Protein AF-A0A6A3X6Y0-F1 (afdb_monomer_lite)

InterPro domains:
  IPR029526 PiggyBac transposable element-derived protein [PF13843] (21-233)

Secondary structure (DSSP, 8-state):
----S--EE-HHHHTTTT-HHHHHHHHS-HHHHHHHHHHHHHHHHHHHHHHHHHHHHHHHTT-TT--HHHHHHHHHHH-PPPPHHHHHHHHHHHHHHHHS--SS-GGGGG-SS-BTTBPPP-GGGT--HHHHHHHHHT---S-TTSTHHHH-TTHHHHHHHHHHHHHHHHTEEPPS-EEEEEEEEE---TT-TTEEE-TTSSS-EEEEEEEEEETTT--EEEEEE---SGGGTTT--------SSHHHHHHHHTHHHHHHHHHHHTT--HHHHS--SSHHHHHHHHHHHHHHHHHHHHHHHHHHHTTPPPPPHHHHHHHHHHHHTT--TTTTS--------------------EEE--PPEEEETTEEE---EE-HHHHHH-SSTT---EESEEESTT--TTB-EE--S-B-GGGSTT---BHHHIIIIITGGGTTPPPPSSSSPPP--B------------------------SSSTTTHHHHHHHHHHHHHHHHHHHHHHHHHHHHHHHHHHHHHHHHHHHHHHHHHHHHHHTTSSSS--

Sequence (542 aa):
MLYSGDYGPTDEVLDKAESSLELFFFFMPRRLWLKIACESNRYYDQHLNERVDRMYEKKVAQDADVTRDSVLLAEMKQHKNIKAKDVLHCIGLLIARMLCPHKHCFADHWAKEGVGAVPKGTFGRYMSKARFGRIMQNLHFTDNTDAKAETDRAWKVRSVVDALQETFARGYNVLPVLAFDEAMIPSRSRNNVTRQFMKDNPHKWGTKVFMTCCADTAYCLRLEMYCGTEQHADELGGASPTEFSAIRDYHGWMGGVDIHDQLRLQRYSLQQSVRCRKFYKTVFLGLVDMAMVNAFIVYREYKKQQGEPAPDHAEFLQELQAQLLQVTSADLIDESPQPAPSNPSGQGPSRHKLVEFPEWVQIREGVRKRPQHQCKVCSIRKKKVGERRATRFYCETCSEGNRRVYLCDRIRPEHYPDNRLKCHQIWHDMWKNGEERPPPRVGRDIQMRALGKKRRGSRVQDAGSGEAPEHEDEAKQAEQEDEEAEQEEEAEQEDEKEDEDAEQQQEESEHKEEDEEEEVDDTAELEEGVAAAGALTEETEE

Structure (mmCIF, N/CA/C/O backbone):
data_AF-A0A6A3X6Y0-F1
#
_entry.id   AF-A0A6A3X6Y0-F1
#
loop_
_atom_site.group_PDB
_atom_site.id
_atom_site.type_symbol
_atom_site.label_atom_id
_atom_site.label_alt_id
_atom_site.label_comp_id
_atom_site.label_asym_id
_atom_site.label_entity_id
_atom_site.label_seq_id
_atom_site.pdbx_PDB_ins_code
_atom_site.Cartn_x
_atom_site.Cartn_y
_atom_site.Cartn_z
_atom_site.occupancy
_atom_site.B_iso_or_equiv
_atom_site.auth_seq_id
_atom_site.auth_comp_id
_atom_site.auth_asym_id
_atom_site.auth_atom_id
_atom_site.pdbx_PDB_model_num
ATOM 1 N N . MET A 1 1 ? -30.491 -2.433 26.226 1.00 50.25 1 MET A N 1
ATOM 2 C CA . MET A 1 1 ? -29.362 -3.001 25.461 1.00 50.25 1 MET A CA 1
ATOM 3 C C . MET A 1 1 ? -29.640 -4.480 25.264 1.00 50.25 1 MET A C 1
ATOM 5 O O . MET A 1 1 ? -29.879 -5.154 26.255 1.00 50.25 1 MET A O 1
ATOM 9 N N . LEU A 1 2 ? -29.711 -4.947 24.013 1.00 54.91 2 LEU A N 1
ATOM 10 C CA . LEU A 1 2 ? -29.992 -6.351 23.660 1.00 54.91 2 LEU A CA 1
ATOM 11 C C . LEU A 1 2 ? -28.737 -7.247 23.701 1.00 54.91 2 LEU A C 1
ATOM 13 O O . LEU A 1 2 ? -28.856 -8.464 23.653 1.00 54.91 2 LEU A O 1
ATOM 17 N N . TYR A 1 3 ? -27.552 -6.650 23.843 1.00 56.62 3 TYR A N 1
ATOM 18 C CA . TYR A 1 3 ? -26.268 -7.328 23.999 1.00 56.62 3 TYR A CA 1
ATOM 19 C C . TYR A 1 3 ? -25.518 -6.702 25.177 1.00 56.62 3 TYR A C 1
ATOM 21 O O . TYR A 1 3 ? -25.523 -5.479 25.331 1.00 56.62 3 TYR A O 1
ATOM 29 N N . SER A 1 4 ? -24.919 -7.545 26.016 1.00 59.62 4 SER A N 1
ATOM 30 C CA . SER A 1 4 ? -24.169 -7.165 27.221 1.00 59.62 4 SER A CA 1
ATOM 31 C C . SER A 1 4 ? -22.773 -7.794 27.257 1.00 59.62 4 SER A C 1
ATOM 33 O O . SER A 1 4 ? -22.196 -7.918 28.334 1.00 59.62 4 SER A O 1
ATOM 35 N N . GLY A 1 5 ? -22.284 -8.284 26.114 1.00 68.38 5 GLY A N 1
ATOM 36 C CA . GLY A 1 5 ? -20.934 -8.826 25.998 1.00 68.38 5 GLY A CA 1
ATOM 37 C C . GLY A 1 5 ? -19.899 -7.714 25.857 1.00 68.38 5 GLY A C 1
ATOM 38 O O . GLY A 1 5 ? -20.211 -6.627 25.365 1.00 68.38 5 GLY A O 1
ATOM 39 N N . ASP A 1 6 ? -18.672 -8.012 26.275 1.00 73.38 6 ASP A N 1
ATOM 40 C CA . ASP A 1 6 ? -17.526 -7.139 26.046 1.00 73.38 6 ASP A CA 1
ATOM 41 C C . ASP A 1 6 ? -17.244 -7.023 24.540 1.00 73.38 6 ASP A C 1
ATOM 43 O O . ASP A 1 6 ? -17.429 -7.972 23.772 1.00 73.38 6 ASP A O 1
ATOM 47 N N . TYR A 1 7 ? -16.821 -5.836 24.114 1.00 85.94 7 TYR A N 1
ATOM 48 C CA . TYR A 1 7 ? -16.510 -5.511 22.728 1.00 85.94 7 TYR A CA 1
ATOM 49 C C . TYR A 1 7 ? -15.243 -4.664 22.652 1.00 85.94 7 TYR A C 1
ATOM 51 O O . TYR A 1 7 ? -14.866 -4.010 23.625 1.00 85.94 7 TYR A O 1
ATOM 59 N N . GLY A 1 8 ? -14.595 -4.645 21.489 1.00 90.19 8 GLY A N 1
ATOM 60 C CA . GLY A 1 8 ? -13.338 -3.923 21.312 1.00 90.19 8 GLY A CA 1
ATOM 61 C C . GLY A 1 8 ? -12.307 -4.722 20.524 1.00 90.19 8 GLY A C 1
ATOM 62 O O . GLY A 1 8 ? -12.624 -5.795 20.008 1.00 90.19 8 GLY A O 1
ATOM 63 N N . PRO A 1 9 ? -11.062 -4.225 20.435 1.00 93.81 9 PRO A N 1
ATOM 64 C CA . PRO A 1 9 ? -9.971 -4.982 19.838 1.00 93.81 9 PRO A CA 1
ATOM 65 C C . PRO A 1 9 ? -9.806 -6.346 20.520 1.00 93.81 9 PRO A C 1
ATOM 67 O O . PRO A 1 9 ? -9.933 -6.454 21.739 1.00 93.81 9 PRO A O 1
ATOM 70 N N . THR A 1 10 ? -9.533 -7.388 19.741 1.00 94.25 10 THR A N 1
ATOM 71 C CA . THR A 1 10 ? -9.246 -8.729 20.281 1.00 94.25 10 THR A CA 1
ATOM 72 C C . THR A 1 10 ? -7.917 -8.765 21.034 1.00 94.25 10 THR A C 1
ATOM 74 O O . THR A 1 10 ? -6.993 -8.042 20.659 1.00 94.25 10 THR A O 1
ATOM 77 N N . ASP A 1 11 ? -7.762 -9.690 21.981 1.00 93.56 11 ASP A N 1
ATOM 78 C CA . ASP A 1 11 ? -6.484 -9.916 22.676 1.00 93.56 11 ASP A CA 1
ATOM 79 C C . ASP A 1 11 ? -5.319 -10.145 21.691 1.00 93.56 11 ASP A C 1
ATOM 81 O O . ASP A 1 11 ? -4.247 -9.574 21.861 1.00 93.56 11 ASP A O 1
ATOM 85 N N . GLU A 1 12 ? -5.554 -10.874 20.587 1.00 94.19 12 GLU A N 1
ATOM 86 C CA . GLU A 1 12 ? -4.531 -11.150 19.562 1.00 94.19 12 GLU A CA 1
ATOM 87 C C . GLU A 1 12 ? -3.927 -9.870 18.955 1.00 94.19 12 GLU A C 1
ATOM 89 O O . GLU A 1 12 ? -2.720 -9.802 18.717 1.00 94.19 12 GLU A O 1
ATOM 94 N N . VAL A 1 13 ? -4.754 -8.852 18.691 1.00 95.81 13 VAL A N 1
ATOM 95 C CA . VAL A 1 13 ? -4.271 -7.578 18.136 1.00 95.81 13 VAL A CA 1
ATOM 96 C C . VAL A 1 13 ? -3.728 -6.655 19.228 1.00 95.81 13 VAL A C 1
ATOM 98 O O . VAL A 1 13 ? -2.779 -5.911 18.980 1.00 95.81 13 VAL A O 1
ATOM 101 N N . LEU A 1 14 ? -4.273 -6.721 20.448 1.00 94.69 14 LEU A N 1
ATOM 102 C CA . LEU A 1 14 ? -3.772 -5.952 21.591 1.00 94.69 14 LEU A CA 1
ATOM 103 C C . LEU A 1 14 ? -2.360 -6.389 21.994 1.00 94.69 14 LEU A C 1
ATOM 105 O O . LEU A 1 14 ? -1.532 -5.530 22.287 1.00 94.69 14 LEU A O 1
ATOM 109 N N . ASP A 1 15 ? -2.035 -7.678 21.873 1.00 94.38 15 ASP A N 1
ATOM 110 C CA . ASP A 1 15 ? -0.675 -8.211 22.059 1.00 94.38 15 ASP A CA 1
ATOM 111 C C . ASP A 1 15 ? 0.354 -7.592 21.092 1.00 94.38 15 ASP A C 1
ATOM 113 O O . ASP A 1 15 ? 1.566 -7.682 21.305 1.00 94.38 15 ASP A O 1
ATOM 117 N N . LYS A 1 16 ? -0.108 -6.967 20.002 1.00 94.44 16 LYS A N 1
ATOM 118 C CA . LYS A 1 16 ? 0.723 -6.267 19.011 1.00 94.44 16 LYS A CA 1
ATOM 119 C C . LYS A 1 16 ? 0.728 -4.752 19.190 1.00 94.44 16 LYS A C 1
ATOM 121 O O . LYS A 1 16 ? 1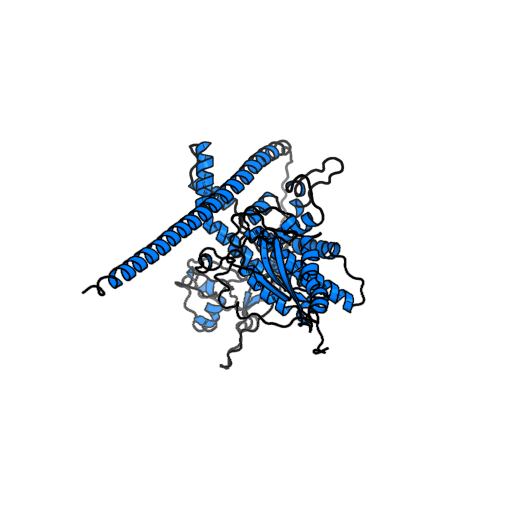.529 -4.079 18.544 1.00 94.44 16 LYS A O 1
ATOM 126 N N . ALA A 1 17 ? -0.121 -4.213 20.064 1.00 92.62 17 ALA A N 1
ATOM 127 C CA . ALA A 1 17 ? -0.413 -2.786 20.138 1.00 92.62 17 ALA A CA 1
ATOM 128 C C . ALA A 1 17 ? 0.717 -1.915 20.707 1.00 92.62 17 ALA A C 1
ATOM 130 O O . ALA A 1 17 ? 0.666 -0.693 20.582 1.00 92.62 17 ALA A O 1
ATOM 131 N N . GLU A 1 18 ? 1.768 -2.515 21.269 1.00 90.56 18 GLU A N 1
ATOM 132 C CA . GLU A 1 18 ? 2.972 -1.785 21.683 1.00 90.56 18 GLU A CA 1
ATOM 133 C C . GLU A 1 18 ? 3.827 -1.293 20.506 1.00 90.56 18 GLU A C 1
ATOM 135 O O . GLU A 1 18 ? 4.607 -0.359 20.680 1.00 90.56 18 GLU A O 1
ATOM 140 N N . SER A 1 19 ? 3.700 -1.897 19.318 1.00 93.75 19 SER A N 1
ATOM 141 C CA . SER A 1 19 ? 4.470 -1.515 18.132 1.00 93.75 19 SER A CA 1
ATOM 142 C C . SER A 1 19 ? 3.553 -1.158 16.970 1.00 93.75 19 SER A C 1
ATOM 144 O O . SER A 1 19 ? 2.809 -1.995 16.456 1.00 93.75 19 SER A O 1
ATOM 146 N N . SER A 1 20 ? 3.688 0.079 16.488 1.00 96.12 20 SER A N 1
ATOM 147 C CA . SER A 1 20 ? 2.986 0.577 15.302 1.00 96.12 20 SER A CA 1
ATOM 148 C C . SER A 1 20 ? 3.211 -0.321 14.074 1.00 96.12 20 SER A C 1
ATOM 150 O O . SER A 1 20 ? 2.273 -0.615 13.331 1.00 96.12 20 SER A O 1
ATOM 152 N N . LEU A 1 21 ? 4.431 -0.838 13.890 1.00 97.31 21 LEU A N 1
ATOM 153 C CA . LEU A 1 21 ? 4.776 -1.778 12.823 1.00 97.31 21 LEU A CA 1
ATOM 154 C C . LEU A 1 21 ? 4.144 -3.165 13.001 1.00 97.31 21 LEU A C 1
ATOM 156 O O . LEU A 1 21 ? 3.695 -3.749 12.016 1.00 97.31 21 LEU A O 1
ATOM 160 N N . GLU A 1 22 ? 4.103 -3.715 14.216 1.00 96.81 22 GLU A N 1
ATOM 161 C CA . GLU A 1 22 ? 3.458 -5.015 14.451 1.00 96.81 22 GLU A CA 1
ATOM 162 C C . GLU A 1 22 ? 1.935 -4.932 14.284 1.00 96.81 22 GLU A C 1
ATOM 164 O O . GLU A 1 22 ? 1.353 -5.843 13.698 1.00 96.81 22 GLU A O 1
ATOM 169 N N . LEU A 1 23 ? 1.297 -3.827 14.693 1.00 97.19 23 LEU A N 1
ATOM 170 C CA . LEU A 1 23 ? -0.111 -3.556 14.373 1.00 97.19 23 LEU A CA 1
ATOM 171 C C . LEU A 1 23 ? -0.339 -3.462 12.864 1.00 97.19 23 LEU A C 1
ATOM 173 O O . LEU A 1 23 ? -1.272 -4.064 12.335 1.00 97.19 23 LEU A O 1
ATOM 177 N N . PHE A 1 24 ? 0.530 -2.748 12.148 1.00 98.25 24 PHE A N 1
ATOM 178 C CA . PHE A 1 24 ? 0.451 -2.683 10.692 1.00 98.25 24 PHE A CA 1
ATOM 179 C C . PHE A 1 24 ? 0.583 -4.072 10.055 1.00 98.25 24 PHE A C 1
ATOM 181 O O . PHE A 1 24 ? -0.194 -4.415 9.166 1.00 98.25 24 PHE A O 1
ATOM 188 N N . PHE A 1 25 ? 1.505 -4.911 10.537 1.00 97.75 25 PHE A N 1
ATOM 189 C CA . PHE A 1 25 ? 1.646 -6.288 10.060 1.00 97.75 25 PHE A CA 1
ATOM 190 C C . PHE A 1 25 ? 0.538 -7.232 10.526 1.00 97.75 25 PHE A C 1
ATOM 192 O O . PHE A 1 25 ? 0.354 -8.271 9.897 1.00 97.75 25 PHE A O 1
ATOM 199 N N . PHE A 1 26 ? -0.220 -6.905 11.571 1.00 97.69 26 PHE A N 1
ATOM 200 C CA . PHE A 1 26 ? -1.440 -7.641 11.888 1.00 97.69 26 PHE A CA 1
ATOM 201 C C . PHE A 1 26 ? -2.475 -7.462 10.770 1.00 97.69 26 PHE A C 1
ATOM 203 O O . PHE A 1 26 ? -3.036 -8.449 10.294 1.00 97.69 26 PHE A O 1
ATOM 210 N N . PHE A 1 27 ? -2.681 -6.221 10.316 1.00 98.19 27 PHE A N 1
ATOM 211 C CA . PHE A 1 27 ? -3.660 -5.894 9.276 1.00 98.19 27 PHE A CA 1
ATOM 212 C C . PHE A 1 27 ? -3.179 -6.195 7.859 1.00 98.19 27 PHE A C 1
ATOM 214 O O . PHE A 1 27 ? -3.958 -6.650 7.026 1.00 98.19 27 PHE A O 1
ATOM 221 N N . MET A 1 28 ? -1.891 -6.000 7.585 1.00 97.94 28 MET A N 1
ATOM 222 C CA . MET A 1 28 ? -1.251 -6.330 6.312 1.00 97.94 28 MET A CA 1
ATOM 223 C C . MET A 1 28 ? -0.116 -7.334 6.548 1.00 97.94 28 MET A C 1
ATOM 225 O O . MET A 1 28 ? 1.047 -6.932 6.660 1.00 97.94 28 MET A O 1
ATOM 229 N N . PRO A 1 29 ? -0.424 -8.644 6.621 1.00 97.25 29 PRO A N 1
ATOM 230 C CA . PRO A 1 29 ? 0.519 -9.680 7.032 1.00 97.25 29 PRO A CA 1
ATOM 231 C C . PRO A 1 29 ? 1.809 -9.709 6.221 1.00 97.25 29 PRO A C 1
ATOM 233 O O . PRO A 1 29 ? 1.825 -9.475 5.016 1.00 97.25 29 PRO A O 1
ATOM 236 N N . ARG A 1 30 ? 2.912 -10.124 6.853 1.00 96.75 30 ARG A N 1
ATOM 237 C CA . ARG A 1 30 ? 4.227 -10.292 6.195 1.00 96.75 30 ARG A CA 1
ATOM 238 C C . ARG A 1 30 ? 4.135 -11.129 4.912 1.00 96.75 30 ARG A C 1
ATOM 240 O O . ARG A 1 30 ? 4.779 -10.819 3.912 1.00 96.75 30 ARG A O 1
ATOM 247 N N . ARG A 1 31 ? 3.280 -12.159 4.925 1.00 95.94 31 ARG A N 1
ATOM 248 C CA . ARG A 1 31 ? 2.997 -13.031 3.773 1.00 95.94 31 ARG A CA 1
ATOM 249 C C . ARG A 1 31 ? 2.366 -12.285 2.598 1.00 95.94 31 ARG A C 1
ATOM 251 O O . ARG A 1 31 ? 2.709 -12.600 1.461 1.00 95.94 31 ARG A O 1
ATOM 258 N N . LEU A 1 32 ? 1.512 -11.293 2.858 1.00 97.38 32 LEU A N 1
ATOM 259 C CA . LEU A 1 32 ? 0.949 -10.431 1.819 1.00 97.38 32 LEU A CA 1
ATOM 260 C C . LEU A 1 32 ? 2.070 -9.664 1.114 1.00 97.38 32 LEU A C 1
ATOM 262 O O . LEU A 1 32 ? 2.185 -9.743 -0.101 1.00 97.38 32 LEU A O 1
ATOM 266 N N . TRP A 1 33 ? 2.973 -9.020 1.856 1.00 98.06 33 TRP A N 1
ATOM 267 C CA . TRP A 1 33 ? 4.096 -8.277 1.265 1.00 98.06 33 TRP A CA 1
ATOM 268 C C . TRP A 1 33 ? 5.069 -9.162 0.481 1.00 98.06 33 TRP A C 1
ATOM 270 O O . TRP A 1 33 ? 5.594 -8.745 -0.552 1.00 98.06 33 TRP A O 1
ATOM 280 N N . LEU A 1 34 ? 5.300 -10.396 0.943 1.00 97.25 34 LEU A N 1
ATOM 281 C CA . LEU A 1 34 ? 6.056 -11.399 0.186 1.00 97.25 34 LEU A CA 1
ATOM 282 C C . LEU A 1 34 ? 5.362 -11.750 -1.133 1.00 97.25 34 LEU A C 1
ATOM 284 O O . LEU A 1 34 ? 6.034 -11.798 -2.162 1.00 97.25 34 LEU A O 1
ATOM 288 N N . LYS A 1 35 ? 4.038 -11.941 -1.117 1.00 96.75 35 LYS A N 1
ATOM 289 C CA . LYS A 1 35 ? 3.241 -12.180 -2.327 1.00 96.75 35 LYS A CA 1
ATOM 290 C C . LYS A 1 35 ? 3.305 -10.986 -3.279 1.00 96.75 35 LYS A C 1
ATOM 292 O O . LYS A 1 35 ? 3.638 -11.186 -4.436 1.00 96.75 35 LYS A O 1
ATOM 297 N N . ILE A 1 36 ? 3.095 -9.762 -2.790 1.00 98.25 36 ILE A N 1
ATOM 298 C CA . ILE A 1 36 ? 3.181 -8.531 -3.596 1.00 98.25 36 ILE A CA 1
ATOM 299 C C . ILE A 1 36 ? 4.541 -8.434 -4.292 1.00 98.25 36 ILE A C 1
ATOM 301 O O . ILE A 1 36 ? 4.611 -8.171 -5.486 1.00 98.25 36 ILE A O 1
ATOM 305 N N . ALA A 1 37 ? 5.636 -8.706 -3.579 1.00 97.94 37 ALA A N 1
ATOM 306 C CA . ALA A 1 37 ? 6.961 -8.714 -4.191 1.00 97.94 37 ALA A CA 1
ATOM 307 C C . ALA A 1 37 ? 7.097 -9.790 -5.281 1.00 97.94 37 ALA A C 1
ATOM 309 O O . ALA A 1 37 ? 7.659 -9.517 -6.339 1.00 97.94 37 ALA A O 1
ATOM 310 N N . CYS A 1 38 ? 6.587 -11.002 -5.049 1.00 97.25 38 CYS A N 1
ATOM 311 C CA . CYS A 1 38 ? 6.569 -12.053 -6.065 1.00 97.25 38 CYS A CA 1
ATOM 312 C C . CYS A 1 38 ? 5.770 -11.635 -7.306 1.00 97.25 38 CYS A C 1
ATOM 314 O O . CYS A 1 38 ? 6.306 -11.729 -8.407 1.00 97.25 38 CYS A O 1
ATOM 316 N N . GLU A 1 39 ? 4.550 -11.125 -7.132 1.00 97.69 39 GLU A N 1
ATOM 317 C CA . GLU A 1 39 ? 3.694 -10.719 -8.251 1.00 97.69 39 GLU A CA 1
ATOM 318 C C . GLU A 1 39 ? 4.236 -9.488 -8.985 1.00 97.69 39 GLU A C 1
ATOM 320 O O . GLU A 1 39 ? 4.158 -9.433 -10.203 1.00 97.69 39 GLU A O 1
ATOM 325 N N . SER A 1 40 ? 4.904 -8.560 -8.295 1.00 98.00 40 SER A N 1
ATOM 326 C CA . SER A 1 40 ? 5.582 -7.420 -8.936 1.00 98.00 40 SER A CA 1
ATOM 327 C C . SER A 1 40 ? 6.745 -7.857 -9.840 1.00 98.00 40 SER A C 1
ATOM 329 O O . SER A 1 40 ? 6.943 -7.310 -10.922 1.00 98.00 40 SER A O 1
ATOM 331 N N . ASN A 1 41 ? 7.527 -8.865 -9.425 1.00 97.31 41 ASN A N 1
ATOM 332 C CA . ASN A 1 41 ? 8.573 -9.426 -10.292 1.00 97.31 41 ASN A CA 1
ATOM 333 C C . ASN A 1 41 ? 7.972 -10.237 -11.448 1.00 97.31 41 ASN A C 1
ATOM 335 O O . ASN A 1 41 ? 8.467 -10.148 -12.565 1.00 97.31 41 ASN A O 1
ATOM 339 N N . ARG A 1 42 ? 6.901 -11.003 -11.198 1.00 96.31 42 ARG A N 1
ATOM 340 C CA . ARG A 1 42 ? 6.199 -11.740 -12.258 1.00 96.31 42 ARG A CA 1
ATOM 341 C C . ARG A 1 42 ? 5.653 -10.784 -13.313 1.00 96.31 42 ARG A C 1
ATOM 343 O O . ARG A 1 42 ? 5.827 -11.027 -14.498 1.00 96.31 42 ARG A O 1
ATOM 350 N N . TYR A 1 43 ? 5.037 -9.697 -12.870 1.00 95.81 43 TYR A N 1
ATOM 351 C CA . TYR A 1 43 ? 4.507 -8.654 -13.728 1.00 95.81 43 TYR A CA 1
ATOM 352 C C . TYR A 1 43 ? 5.605 -8.027 -14.604 1.00 95.81 43 TYR A C 1
ATOM 354 O O . TYR A 1 43 ? 5.408 -7.867 -15.807 1.00 95.81 43 TYR A O 1
ATOM 362 N N . TYR A 1 44 ? 6.786 -7.756 -14.032 1.00 95.31 44 TYR A N 1
ATOM 363 C CA . TYR A 1 44 ? 7.957 -7.336 -14.806 1.00 95.31 44 TYR A CA 1
ATOM 364 C C . TYR A 1 44 ? 8.329 -8.359 -15.890 1.00 95.31 44 TYR A C 1
ATOM 366 O O . TYR A 1 44 ? 8.516 -7.975 -17.041 1.00 95.31 44 TYR A O 1
ATOM 374 N N . ASP A 1 45 ? 8.417 -9.646 -15.541 1.00 94.44 45 ASP A N 1
ATOM 375 C CA . ASP A 1 45 ? 8.794 -10.700 -16.490 1.00 94.44 45 ASP A CA 1
ATOM 376 C C . ASP A 1 45 ? 7.749 -10.869 -17.610 1.00 94.44 45 ASP A C 1
ATOM 378 O O . ASP A 1 45 ? 8.121 -11.098 -18.760 1.00 94.44 45 ASP A O 1
ATOM 382 N N . GLN A 1 46 ? 6.457 -10.725 -17.288 1.00 92.38 46 GLN A N 1
ATOM 383 C CA . GLN A 1 46 ? 5.342 -10.797 -18.243 1.00 92.38 46 GLN A CA 1
ATOM 384 C C . GLN A 1 46 ? 5.430 -9.700 -19.315 1.00 92.38 46 GLN A C 1
ATOM 386 O O . GLN A 1 46 ? 5.266 -10.001 -20.491 1.00 92.38 46 GLN A O 1
ATOM 391 N N . HIS A 1 47 ? 5.778 -8.468 -18.928 1.00 91.31 47 HIS A N 1
ATOM 392 C CA . HIS A 1 47 ? 5.797 -7.305 -19.833 1.00 91.31 47 HIS A CA 1
ATOM 393 C C . HIS A 1 47 ? 7.202 -6.952 -20.345 1.00 91.31 47 HIS A C 1
ATOM 395 O O . HIS A 1 47 ? 7.390 -5.943 -21.023 1.00 91.31 47 HIS A O 1
ATOM 401 N N . LEU A 1 48 ? 8.222 -7.760 -20.025 1.00 93.31 48 LEU A N 1
ATOM 402 C CA . LEU A 1 48 ? 9.612 -7.469 -20.384 1.00 93.31 48 LEU A CA 1
ATOM 403 C C . LEU A 1 48 ? 9.807 -7.359 -21.899 1.00 93.31 48 LEU A C 1
ATOM 405 O O . LEU A 1 48 ? 10.507 -6.463 -22.360 1.00 93.31 48 LEU A O 1
ATOM 409 N N . ASN A 1 49 ? 9.213 -8.272 -22.670 1.00 93.56 49 ASN A N 1
ATOM 410 C CA . ASN A 1 49 ? 9.387 -8.276 -24.121 1.00 93.56 49 ASN A CA 1
ATOM 411 C C . ASN A 1 49 ? 8.774 -7.030 -24.758 1.00 93.56 49 ASN A C 1
ATOM 413 O O . ASN A 1 49 ? 9.491 -6.319 -25.449 1.00 93.56 49 ASN A O 1
ATOM 417 N N . GLU A 1 50 ? 7.514 -6.732 -24.446 1.00 92.31 50 GLU A N 1
ATOM 418 C CA . GLU A 1 50 ? 6.804 -5.555 -24.959 1.00 92.31 50 GLU A CA 1
ATOM 419 C C . GLU A 1 50 ? 7.518 -4.255 -24.584 1.00 92.31 50 GLU A C 1
ATOM 421 O O . GLU A 1 50 ? 7.668 -3.353 -25.407 1.00 92.31 50 GLU A O 1
ATOM 426 N N . ARG A 1 51 ? 8.034 -4.172 -23.352 1.00 91.94 51 ARG A N 1
ATOM 427 C CA . ARG A 1 51 ? 8.834 -3.027 -22.919 1.00 91.94 51 ARG A CA 1
ATOM 428 C C . ARG A 1 51 ? 10.109 -2.876 -23.745 1.00 91.94 51 ARG A C 1
ATOM 430 O O . ARG A 1 51 ? 10.471 -1.777 -24.155 1.00 91.94 51 ARG A O 1
ATOM 437 N N . VAL A 1 52 ? 10.816 -3.980 -23.969 1.00 94.06 52 VAL A N 1
ATOM 438 C CA . VAL A 1 52 ? 12.043 -3.994 -24.773 1.00 94.06 52 VAL A CA 1
ATOM 439 C C . VAL A 1 52 ? 11.756 -3.642 -26.226 1.00 94.06 52 VAL A C 1
ATOM 441 O O . VAL A 1 52 ? 12.573 -2.948 -26.823 1.00 94.06 52 VAL A O 1
ATOM 444 N N . ASP A 1 53 ? 10.625 -4.082 -26.776 1.00 93.50 53 ASP A N 1
ATOM 445 C CA . ASP A 1 53 ? 10.187 -3.727 -28.126 1.00 93.50 53 ASP A CA 1
ATOM 446 C C . ASP A 1 53 ? 10.018 -2.211 -28.258 1.00 93.50 53 ASP A C 1
ATOM 448 O O . ASP A 1 53 ? 10.656 -1.605 -29.118 1.00 93.50 53 ASP A O 1
ATOM 452 N N . ARG A 1 54 ? 9.309 -1.568 -27.323 1.00 90.62 54 ARG A N 1
ATOM 453 C CA . ARG A 1 54 ? 9.142 -0.102 -27.310 1.00 90.62 54 ARG A CA 1
ATOM 454 C C . ARG A 1 54 ? 10.462 0.649 -27.139 1.00 90.62 54 ARG A C 1
ATOM 456 O O . ARG A 1 54 ? 10.777 1.555 -27.910 1.00 90.62 54 ARG A O 1
ATOM 463 N N . MET A 1 55 ? 11.285 0.240 -26.171 1.00 91.94 55 MET A N 1
ATOM 464 C CA . MET A 1 55 ? 12.616 0.830 -25.983 1.00 91.94 55 MET A CA 1
ATOM 465 C C . MET A 1 55 ? 13.497 0.672 -27.227 1.00 91.94 55 MET A C 1
ATOM 467 O O . MET A 1 55 ? 14.287 1.560 -27.550 1.00 91.94 55 MET A O 1
ATOM 471 N N . TYR A 1 56 ? 13.401 -0.468 -27.912 1.00 92.56 56 TYR A N 1
ATOM 472 C CA . TYR A 1 56 ? 14.143 -0.732 -29.137 1.00 92.56 56 TYR A CA 1
ATOM 473 C C . TYR A 1 56 ? 13.669 0.165 -30.280 1.00 92.56 56 TYR A C 1
ATOM 475 O O . TYR A 1 56 ? 14.509 0.786 -30.927 1.00 92.56 56 TYR A O 1
ATOM 483 N N . GLU A 1 57 ? 12.358 0.299 -30.484 1.00 91.88 57 GLU A N 1
ATOM 484 C CA . GLU A 1 57 ? 11.767 1.191 -31.490 1.00 91.88 57 GLU A CA 1
ATOM 485 C C . GLU A 1 57 ? 12.197 2.651 -31.290 1.00 91.88 57 GLU A C 1
ATOM 487 O O . GLU A 1 57 ? 12.556 3.337 -32.251 1.00 91.88 57 GLU A O 1
ATOM 492 N N . LYS A 1 58 ? 12.261 3.114 -30.038 1.00 89.88 58 LYS A N 1
ATOM 493 C CA . LYS A 1 58 ? 12.731 4.466 -29.706 1.00 89.88 58 LYS A CA 1
ATOM 494 C C . LYS A 1 58 ? 14.230 4.638 -29.948 1.00 89.88 58 LYS A C 1
ATOM 496 O O . LYS A 1 58 ? 14.656 5.639 -30.525 1.00 89.88 58 LYS A O 1
ATOM 501 N N . LYS A 1 59 ? 15.045 3.655 -29.549 1.00 90.19 59 LYS A N 1
ATOM 502 C CA . LYS A 1 59 ? 16.508 3.718 -29.701 1.00 90.19 59 LYS A CA 1
ATOM 503 C C . LYS A 1 59 ? 16.961 3.558 -31.143 1.00 90.19 59 LYS A C 1
ATOM 505 O O . LYS A 1 59 ? 17.863 4.275 -31.553 1.00 90.19 59 LYS A O 1
ATOM 510 N N . VAL A 1 60 ? 16.321 2.695 -31.931 1.00 92.00 60 VAL A N 1
ATOM 511 C CA . VAL A 1 60 ? 16.677 2.504 -33.346 1.00 92.00 60 VAL A CA 1
ATOM 512 C C . VAL A 1 60 ? 16.369 3.746 -34.189 1.00 92.00 60 VAL A C 1
ATOM 514 O O . VAL A 1 60 ? 17.043 4.000 -35.185 1.00 92.00 60 VAL A O 1
ATOM 517 N N . ALA A 1 61 ? 15.398 4.564 -33.766 1.00 85.88 61 ALA A N 1
ATOM 518 C CA . ALA A 1 61 ? 15.120 5.858 -34.386 1.00 85.88 61 ALA A CA 1
ATOM 519 C C . ALA A 1 61 ? 16.252 6.885 -34.172 1.00 85.88 61 ALA A C 1
ATOM 521 O O . ALA A 1 61 ? 16.365 7.836 -34.946 1.00 85.88 61 ALA A O 1
ATOM 522 N N . GLN A 1 62 ? 17.085 6.697 -33.144 1.00 86.06 62 GLN A N 1
ATOM 523 C CA . GLN A 1 62 ? 18.201 7.579 -32.792 1.00 86.06 62 GLN A CA 1
ATOM 524 C C . GLN A 1 62 ? 19.560 7.000 -33.217 1.00 86.06 62 GLN A C 1
ATOM 526 O O . GLN A 1 62 ? 20.431 7.743 -33.667 1.00 86.06 62 GLN A O 1
ATOM 531 N N . ASP A 1 63 ? 19.728 5.681 -33.111 1.00 87.25 63 ASP A N 1
ATOM 532 C CA . ASP A 1 63 ? 20.943 4.938 -33.435 1.00 87.25 63 ASP A CA 1
ATOM 533 C C . ASP A 1 63 ? 20.596 3.618 -34.147 1.00 87.25 63 ASP A C 1
ATOM 535 O O . ASP A 1 63 ? 20.095 2.663 -33.547 1.00 87.25 63 ASP A O 1
ATOM 539 N N . ALA A 1 64 ? 20.893 3.565 -35.447 1.00 82.75 64 ALA A N 1
ATOM 540 C CA . ALA A 1 64 ? 20.553 2.442 -36.318 1.00 82.75 64 ALA A CA 1
ATOM 541 C C . ALA A 1 64 ? 21.340 1.149 -36.019 1.00 82.75 64 ALA A C 1
ATOM 543 O O . ALA A 1 64 ? 20.924 0.082 -36.475 1.00 82.75 64 ALA A O 1
ATOM 544 N N . ASP A 1 65 ? 22.447 1.222 -35.268 1.00 88.62 65 ASP A N 1
ATOM 545 C CA . ASP A 1 65 ? 23.275 0.055 -34.928 1.00 88.62 65 ASP A CA 1
ATOM 546 C C . ASP A 1 65 ? 22.808 -0.652 -33.640 1.00 88.62 65 ASP A C 1
ATOM 548 O O . ASP A 1 65 ? 23.266 -1.759 -33.324 1.00 88.62 65 ASP A O 1
ATOM 552 N N . VAL A 1 66 ? 21.872 -0.055 -32.890 1.00 91.12 66 VAL A N 1
ATOM 553 C CA . VAL A 1 66 ? 21.284 -0.682 -31.700 1.00 91.12 66 VAL A CA 1
ATOM 554 C C . VAL A 1 66 ? 20.523 -1.940 -32.110 1.00 91.12 66 VAL A C 1
ATOM 556 O O . VAL A 1 66 ? 19.761 -1.961 -33.073 1.00 91.12 66 VAL A O 1
ATOM 559 N N . THR A 1 67 ? 20.699 -3.015 -31.343 1.00 93.25 67 THR A N 1
ATOM 560 C CA . THR A 1 67 ? 19.966 -4.274 -31.540 1.00 93.25 67 THR A CA 1
ATOM 561 C C . THR A 1 67 ? 18.986 -4.504 -30.399 1.00 93.25 67 THR A C 1
ATOM 563 O O . THR A 1 67 ? 19.291 -4.192 -29.244 1.00 93.25 67 THR A O 1
ATOM 566 N N . ARG A 1 68 ? 17.841 -5.129 -30.683 1.00 93.25 68 ARG A N 1
ATOM 567 C CA . ARG A 1 68 ? 16.855 -5.509 -29.659 1.00 93.25 68 ARG A CA 1
ATOM 568 C C . ARG A 1 68 ? 17.477 -6.320 -28.516 1.00 93.25 68 ARG A C 1
ATOM 570 O O . ARG A 1 68 ? 17.213 -6.050 -27.349 1.00 93.25 68 ARG A O 1
ATOM 577 N N . ASP A 1 69 ? 18.368 -7.258 -28.839 1.00 94.31 69 ASP A N 1
ATOM 578 C CA . ASP A 1 69 ? 19.074 -8.075 -27.844 1.00 94.31 69 ASP A CA 1
ATOM 579 C C . ASP A 1 69 ? 19.962 -7.233 -26.918 1.00 94.31 69 ASP A C 1
ATOM 581 O O . ASP A 1 69 ? 20.045 -7.504 -25.719 1.00 94.31 69 ASP A O 1
ATOM 585 N N . SER A 1 70 ? 20.608 -6.186 -27.442 1.00 93.00 70 SER A N 1
ATOM 586 C CA . SER A 1 70 ? 21.405 -5.272 -26.616 1.00 93.00 70 SER A CA 1
ATOM 587 C C . SER A 1 70 ? 20.539 -4.468 -25.638 1.00 93.00 70 SER A C 1
ATOM 589 O O . SER A 1 70 ? 20.929 -4.302 -24.480 1.00 93.00 70 SER A O 1
ATOM 591 N N . VAL A 1 71 ? 19.339 -4.055 -26.064 1.00 93.62 71 VAL A N 1
ATOM 592 C CA . VAL A 1 71 ? 18.348 -3.368 -25.220 1.00 93.62 71 VAL A CA 1
ATOM 593 C C . VAL A 1 71 ? 17.820 -4.312 -24.140 1.00 93.62 71 VAL A C 1
ATOM 595 O O . VAL A 1 71 ? 17.825 -3.951 -22.965 1.00 93.62 71 VAL A O 1
ATOM 598 N N . LEU A 1 72 ? 17.470 -5.550 -24.505 1.00 93.38 72 LEU A N 1
ATOM 599 C CA . LEU A 1 72 ? 17.050 -6.587 -23.560 1.00 93.38 72 LEU A CA 1
ATOM 600 C C . LEU A 1 72 ? 18.109 -6.835 -22.479 1.00 93.38 72 LEU A C 1
ATOM 602 O O . LEU A 1 72 ? 17.799 -6.853 -21.289 1.00 93.38 72 LEU A O 1
ATOM 606 N N . LEU A 1 73 ? 19.374 -7.012 -22.875 1.00 93.12 73 LEU A N 1
ATOM 607 C CA . LEU A 1 73 ? 20.471 -7.243 -21.933 1.00 93.12 73 LEU A CA 1
ATOM 608 C C . LEU A 1 73 ? 20.691 -6.048 -20.996 1.00 93.12 73 LEU A C 1
ATOM 610 O O . LEU A 1 73 ? 21.001 -6.257 -19.819 1.00 93.12 73 LEU A O 1
ATOM 614 N N . ALA A 1 74 ? 20.536 -4.817 -21.490 1.00 91.69 74 ALA A N 1
ATOM 615 C CA . ALA A 1 74 ? 20.625 -3.610 -20.673 1.00 91.69 74 ALA A CA 1
ATOM 616 C C . ALA A 1 74 ? 19.477 -3.533 -19.653 1.00 91.69 74 ALA A C 1
ATOM 618 O O . ALA A 1 74 ? 19.738 -3.380 -18.457 1.00 91.69 74 ALA A O 1
ATOM 619 N N . GLU A 1 75 ? 18.239 -3.750 -20.098 1.00 92.31 75 GLU A N 1
ATOM 620 C CA . GLU A 1 75 ? 17.035 -3.732 -19.258 1.00 92.31 75 GLU A CA 1
ATOM 621 C C . GLU A 1 75 ? 17.100 -4.808 -18.159 1.00 92.31 75 GLU A C 1
ATOM 623 O O . GLU A 1 75 ? 16.929 -4.522 -16.971 1.00 92.31 75 GLU A O 1
ATOM 628 N N . MET A 1 76 ? 17.481 -6.041 -18.516 1.00 91.69 76 MET A N 1
ATOM 629 C CA . MET A 1 76 ? 17.678 -7.131 -17.551 1.00 91.69 76 MET A CA 1
ATOM 630 C C . MET A 1 76 ? 18.812 -6.854 -16.555 1.00 91.69 76 MET A C 1
ATOM 632 O O . MET A 1 76 ? 18.777 -7.341 -15.423 1.00 91.69 76 MET A O 1
ATOM 636 N N . LYS A 1 77 ? 19.844 -6.103 -16.958 1.00 91.06 77 LYS A N 1
ATOM 637 C CA . LYS A 1 77 ? 20.960 -5.722 -16.081 1.00 91.06 77 LYS A CA 1
ATOM 638 C C . LYS A 1 77 ? 20.553 -4.619 -15.101 1.00 91.06 77 LYS A C 1
ATOM 640 O O . LYS A 1 77 ? 21.024 -4.625 -13.959 1.00 91.06 77 LYS A O 1
ATOM 645 N N . GLN A 1 78 ? 19.706 -3.686 -15.530 1.00 88.19 78 GLN A N 1
ATOM 646 C CA . GLN A 1 78 ? 19.172 -2.613 -14.690 1.00 88.19 78 GLN A CA 1
ATOM 647 C C . GLN A 1 78 ? 18.121 -3.138 -13.702 1.00 88.19 78 GLN A C 1
ATOM 649 O O . GLN A 1 78 ? 18.132 -2.750 -12.525 1.00 88.19 78 GLN A O 1
ATOM 654 N N . HIS A 1 79 ? 17.257 -4.068 -14.126 1.00 91.75 79 HIS A N 1
ATOM 655 C CA . HIS A 1 79 ? 16.238 -4.637 -13.252 1.00 91.75 79 HIS A CA 1
ATOM 656 C C . HIS A 1 79 ? 16.850 -5.492 -12.137 1.00 91.75 79 HIS A C 1
ATOM 658 O O . HIS A 1 79 ? 17.381 -6.586 -12.331 1.00 91.75 79 HIS A O 1
ATOM 664 N N . LYS A 1 80 ? 16.705 -5.013 -10.902 1.00 94.19 80 LYS A N 1
ATOM 665 C CA . LYS A 1 80 ? 17.004 -5.794 -9.700 1.00 94.19 80 LYS A CA 1
ATOM 666 C C . LYS A 1 80 ? 15.707 -6.357 -9.144 1.00 94.19 80 LYS A C 1
ATOM 668 O O . LYS A 1 80 ? 14.772 -5.596 -8.909 1.00 94.19 80 LYS A O 1
ATOM 673 N N . ASN A 1 81 ? 15.715 -7.644 -8.808 1.00 96.12 81 ASN A N 1
ATOM 674 C CA . ASN A 1 81 ? 14.570 -8.313 -8.194 1.00 96.12 81 ASN A CA 1
ATOM 675 C C . ASN A 1 81 ? 14.000 -7.494 -7.014 1.00 96.12 81 ASN A C 1
ATOM 677 O O . ASN A 1 81 ? 14.745 -7.054 -6.126 1.00 96.12 81 ASN A O 1
ATOM 681 N N . ILE A 1 82 ? 12.693 -7.248 -7.044 1.00 97.94 82 ILE A N 1
ATOM 682 C CA . ILE A 1 82 ? 11.939 -6.490 -6.044 1.00 97.94 82 ILE A CA 1
ATOM 683 C C . ILE A 1 82 ? 11.702 -7.378 -4.824 1.00 97.94 82 ILE A C 1
ATOM 685 O O . ILE A 1 82 ? 11.093 -8.440 -4.919 1.00 97.94 82 ILE A O 1
ATOM 689 N N . LYS A 1 83 ? 12.168 -6.950 -3.649 1.00 97.56 83 LYS A N 1
ATOM 690 C CA . LYS A 1 83 ? 11.919 -7.665 -2.389 1.00 97.56 83 LYS A CA 1
ATOM 691 C C . LYS A 1 83 ? 10.778 -7.011 -1.626 1.00 97.56 83 LYS A C 1
ATOM 693 O O . LYS A 1 83 ? 10.607 -5.801 -1.685 1.00 97.56 83 LYS A O 1
ATOM 698 N N . ALA A 1 84 ? 10.096 -7.786 -0.787 1.00 97.94 84 ALA A N 1
ATOM 699 C CA . ALA A 1 84 ? 9.029 -7.279 0.080 1.00 97.94 84 ALA A CA 1
ATOM 700 C C . ALA A 1 84 ? 9.476 -6.103 0.968 1.00 97.94 84 ALA A C 1
ATOM 702 O O . ALA A 1 84 ? 8.749 -5.127 1.108 1.00 97.94 84 ALA A O 1
ATOM 703 N N . LYS A 1 85 ? 10.713 -6.143 1.488 1.00 97.75 85 LYS A N 1
ATOM 704 C CA . LYS A 1 85 ? 11.287 -5.011 2.232 1.00 97.75 85 LYS A CA 1
ATOM 705 C C . LYS A 1 85 ? 11.392 -3.738 1.386 1.00 97.75 85 LYS A C 1
ATOM 707 O O . LYS A 1 85 ? 11.246 -2.654 1.921 1.00 97.75 85 LYS A O 1
ATOM 712 N N . ASP A 1 86 ? 11.655 -3.873 0.085 1.00 98.12 86 ASP A N 1
ATOM 713 C CA . ASP A 1 86 ? 11.818 -2.723 -0.799 1.00 98.12 86 ASP A CA 1
ATOM 714 C C . ASP A 1 86 ? 10.450 -2.052 -1.014 1.00 98.12 86 ASP A C 1
ATOM 716 O O . ASP A 1 86 ? 10.347 -0.837 -0.914 1.00 98.12 86 ASP A O 1
ATOM 720 N N . VAL A 1 87 ? 9.385 -2.845 -1.191 1.00 98.50 87 VAL A N 1
ATOM 721 C CA . VAL A 1 87 ? 8.003 -2.337 -1.262 1.00 98.50 87 VAL A CA 1
ATOM 722 C C . VAL A 1 87 ? 7.606 -1.643 0.046 1.00 98.50 87 VAL A C 1
ATOM 724 O O . VAL A 1 87 ? 7.091 -0.531 0.020 1.00 98.50 87 VAL A O 1
ATOM 727 N N . LEU A 1 88 ? 7.907 -2.244 1.201 1.00 98.62 88 LEU A N 1
ATOM 728 C CA . LEU A 1 88 ? 7.648 -1.633 2.513 1.00 98.62 88 LEU A CA 1
ATOM 729 C C . LEU A 1 88 ? 8.432 -0.330 2.722 1.00 98.62 88 LEU A C 1
ATOM 731 O O . LEU A 1 88 ? 7.900 0.616 3.298 1.00 98.62 88 LEU A O 1
ATOM 735 N N . HIS A 1 89 ? 9.669 -0.248 2.222 1.00 98.62 89 HIS A N 1
ATOM 736 C CA . HIS A 1 89 ? 10.442 0.997 2.219 1.00 98.62 89 HIS A CA 1
ATOM 737 C C . HIS A 1 89 ? 9.775 2.063 1.348 1.00 98.62 89 HIS A C 1
ATOM 739 O O . HIS A 1 89 ? 9.684 3.206 1.787 1.00 98.62 89 HIS A O 1
ATOM 745 N N . CYS A 1 90 ? 9.237 1.706 0.176 1.00 98.38 90 CYS A N 1
ATOM 746 C CA . CYS A 1 90 ? 8.431 2.628 -0.631 1.00 98.38 90 CYS A CA 1
ATOM 747 C C . CYS A 1 90 ? 7.207 3.142 0.144 1.00 98.38 90 CYS A C 1
ATOM 749 O O . CYS A 1 90 ? 6.975 4.348 0.150 1.00 98.38 90 CYS A O 1
ATOM 751 N N . ILE A 1 91 ? 6.472 2.273 0.850 1.00 98.50 91 ILE A N 1
ATOM 752 C CA . ILE A 1 91 ? 5.339 2.693 1.697 1.00 98.50 91 ILE A CA 1
ATOM 753 C C . ILE A 1 91 ? 5.801 3.639 2.812 1.00 98.50 91 ILE A C 1
ATOM 755 O O . ILE A 1 91 ? 5.202 4.695 2.993 1.00 98.50 91 ILE A O 1
ATOM 759 N N . GLY A 1 92 ? 6.899 3.326 3.506 1.00 98.38 92 GLY A N 1
ATOM 760 C CA . GLY A 1 92 ? 7.478 4.212 4.523 1.00 98.38 92 GLY A CA 1
ATOM 761 C C . GLY A 1 92 ? 7.839 5.596 3.968 1.00 98.38 92 GLY A C 1
ATOM 762 O O . GLY A 1 92 ? 7.500 6.614 4.569 1.00 98.38 92 GLY A O 1
ATOM 763 N N . LEU A 1 93 ? 8.445 5.654 2.778 1.00 98.19 93 LEU A N 1
ATOM 764 C CA . LEU A 1 93 ? 8.736 6.916 2.090 1.00 98.19 93 LEU A CA 1
ATOM 765 C C . LEU A 1 93 ? 7.460 7.675 1.694 1.00 98.19 93 LEU A C 1
ATOM 767 O O . LEU A 1 93 ? 7.413 8.897 1.827 1.00 98.19 93 LEU A O 1
ATOM 771 N N . LEU A 1 94 ? 6.403 6.986 1.259 1.00 97.25 94 LEU A N 1
ATOM 772 C CA . LEU A 1 94 ? 5.118 7.624 0.958 1.00 97.25 94 LEU A CA 1
ATOM 773 C C . LEU A 1 94 ? 4.441 8.181 2.222 1.00 97.25 94 LEU A C 1
ATOM 775 O O . LEU A 1 94 ? 3.929 9.300 2.180 1.00 97.25 94 LEU A O 1
ATOM 779 N N . ILE A 1 95 ? 4.520 7.485 3.364 1.00 97.75 95 ILE A N 1
ATOM 780 C CA . ILE A 1 95 ? 4.055 8.021 4.657 1.00 97.75 95 ILE A CA 1
ATOM 781 C C . ILE A 1 95 ? 4.870 9.268 5.031 1.00 97.75 95 ILE A C 1
ATOM 783 O O . ILE A 1 95 ? 4.300 10.288 5.418 1.00 97.75 95 ILE A O 1
ATOM 787 N N . ALA A 1 96 ? 6.196 9.240 4.866 1.00 96.75 96 ALA A N 1
ATOM 788 C CA . ALA A 1 96 ? 7.048 10.401 5.126 1.00 96.75 96 ALA A CA 1
ATOM 789 C C . ALA A 1 96 ? 6.700 11.597 4.219 1.00 96.75 96 ALA A C 1
ATOM 791 O O . ALA A 1 96 ? 6.632 12.733 4.693 1.00 96.75 96 ALA A O 1
ATOM 792 N N . ARG A 1 97 ? 6.412 11.353 2.934 1.00 94.00 97 ARG A N 1
ATOM 793 C CA . ARG A 1 97 ? 5.925 12.376 1.993 1.00 94.00 97 ARG A CA 1
ATOM 794 C C . ARG A 1 97 ? 4.582 12.953 2.420 1.00 94.00 97 ARG A C 1
ATOM 796 O O . ARG A 1 97 ? 4.388 14.160 2.332 1.00 94.00 97 ARG A O 1
ATOM 803 N N . MET A 1 98 ? 3.664 12.107 2.864 1.00 93.75 98 MET A N 1
ATOM 804 C CA . MET A 1 98 ? 2.355 12.524 3.357 1.00 93.75 98 MET A CA 1
ATOM 805 C C . MET A 1 98 ? 2.478 13.409 4.610 1.00 93.75 98 MET A C 1
ATOM 807 O O . MET A 1 98 ? 1.780 14.414 4.720 1.00 93.75 98 MET A O 1
ATOM 811 N N . LEU A 1 99 ? 3.395 13.080 5.526 1.00 93.50 99 LEU A N 1
ATOM 812 C CA . LEU A 1 99 ? 3.662 13.864 6.738 1.00 93.50 99 LEU A CA 1
ATOM 813 C C . LEU A 1 99 ? 4.380 15.193 6.449 1.00 93.50 99 LEU A C 1
ATOM 815 O O . LEU A 1 99 ? 4.106 16.194 7.111 1.00 93.50 99 LEU A O 1
ATOM 819 N N . CYS A 1 100 ? 5.297 15.214 5.479 1.00 91.81 100 CYS A N 1
ATOM 820 C CA . CYS A 1 100 ? 6.099 16.387 5.130 1.00 91.81 100 CYS A CA 1
ATOM 821 C C . CYS A 1 100 ? 6.157 16.584 3.604 1.00 91.81 100 CYS A C 1
ATOM 823 O O . CYS A 1 100 ? 7.158 16.243 2.976 1.00 91.81 100 CYS A O 1
ATOM 825 N N . PRO A 1 101 ? 5.094 17.112 2.972 1.00 88.81 101 PRO A N 1
ATOM 826 C CA . PRO A 1 101 ? 5.002 17.157 1.517 1.00 88.81 101 PRO A CA 1
ATOM 827 C C . PRO A 1 101 ? 5.891 18.242 0.905 1.00 88.81 101 PRO A C 1
ATOM 829 O O . PRO A 1 101 ? 5.765 19.425 1.230 1.00 88.81 101 PRO A O 1
ATOM 832 N N . HIS A 1 102 ? 6.712 17.863 -0.076 1.00 86.44 102 HIS A N 1
ATOM 833 C CA . HIS A 1 102 ? 7.332 18.819 -0.993 1.00 86.44 102 HIS A CA 1
ATOM 834 C C . HIS A 1 102 ? 6.325 19.135 -2.108 1.00 86.44 102 HIS A C 1
ATOM 836 O O . HIS A 1 102 ? 6.013 18.290 -2.950 1.00 86.44 102 HIS A O 1
ATOM 842 N N . LYS A 1 103 ? 5.741 20.341 -2.052 1.00 80.56 103 LYS A N 1
ATOM 843 C CA . LYS A 1 103 ? 4.619 20.747 -2.919 1.00 80.56 103 LYS A CA 1
ATOM 844 C C . LYS A 1 103 ? 5.023 21.080 -4.355 1.00 80.56 103 LYS A C 1
ATOM 846 O O . LYS A 1 103 ? 4.147 21.098 -5.211 1.00 80.56 103 LYS A O 1
ATOM 851 N N . HIS A 1 104 ? 6.297 21.388 -4.588 1.00 82.25 104 HIS A N 1
ATOM 852 C CA . HIS A 1 104 ? 6.791 21.771 -5.905 1.00 82.25 104 HIS A CA 1
ATOM 853 C C . HIS A 1 104 ? 6.965 20.538 -6.797 1.00 82.25 104 HIS A C 1
ATOM 855 O O . HIS A 1 104 ? 6.204 20.370 -7.746 1.00 82.25 104 HIS A O 1
ATOM 861 N N . CYS A 1 105 ? 7.874 19.626 -6.443 1.00 85.06 105 CYS A N 1
ATOM 862 C CA . CYS A 1 105 ? 8.032 18.358 -7.143 1.00 85.06 105 CYS A CA 1
ATOM 863 C C . CYS A 1 105 ? 8.177 17.181 -6.168 1.00 85.06 105 CYS A C 1
ATOM 865 O O . CYS A 1 105 ? 8.707 17.304 -5.065 1.00 85.06 105 CYS A O 1
ATOM 867 N N . PHE A 1 106 ? 7.712 15.996 -6.577 1.00 89.00 106 PHE A N 1
ATOM 868 C CA . PHE A 1 106 ? 7.956 14.769 -5.813 1.00 89.00 106 PHE A CA 1
ATOM 869 C C . PHE A 1 106 ? 9.441 14.385 -5.795 1.00 89.00 106 PHE A C 1
ATOM 871 O O . PHE A 1 106 ? 9.935 13.893 -4.781 1.00 89.00 106 PHE A O 1
ATOM 878 N N . ALA A 1 107 ? 10.169 14.684 -6.873 1.00 90.81 107 ALA A N 1
ATOM 879 C CA . ALA A 1 107 ? 11.607 14.461 -6.966 1.00 90.81 107 ALA A CA 1
ATOM 880 C C . ALA A 1 107 ? 12.410 15.223 -5.901 1.00 90.81 107 ALA A C 1
ATOM 882 O O . ALA A 1 107 ? 13.459 14.737 -5.483 1.00 90.81 107 ALA A O 1
ATOM 883 N N . ASP A 1 108 ? 11.899 16.352 -5.394 1.00 91.94 108 ASP A N 1
ATOM 884 C CA . ASP A 1 108 ? 12.589 17.188 -4.402 1.00 91.94 108 ASP A CA 1
ATOM 885 C C . ASP A 1 108 ? 12.899 16.423 -3.104 1.00 91.94 108 ASP A C 1
ATOM 887 O O . ASP A 1 108 ? 13.815 16.775 -2.363 1.00 91.94 108 ASP A O 1
ATOM 891 N N . HIS A 1 109 ? 12.172 15.340 -2.816 1.00 94.44 109 HIS A N 1
ATOM 892 C CA . HIS A 1 109 ? 12.482 14.464 -1.685 1.00 94.44 109 HIS A CA 1
ATOM 893 C C . HIS A 1 109 ? 13.833 13.733 -1.826 1.00 94.44 109 HIS A C 1
ATOM 895 O O . HIS A 1 109 ? 14.382 13.266 -0.821 1.00 94.44 109 HIS A O 1
ATOM 901 N N . TRP A 1 110 ? 14.389 13.663 -3.038 1.00 96.12 110 TRP A N 1
ATOM 902 C CA . TRP A 1 110 ? 15.717 13.132 -3.361 1.00 96.12 110 TRP A CA 1
ATOM 903 C C . TRP A 1 110 ? 16.764 14.212 -3.660 1.00 96.12 110 TRP A C 1
ATOM 905 O O . TRP A 1 110 ? 17.916 13.854 -3.899 1.00 96.12 110 TRP A O 1
ATOM 915 N N . ALA A 1 111 ? 16.409 15.501 -3.602 1.00 94.06 111 ALA A N 1
ATOM 916 C CA . ALA A 1 111 ? 17.345 16.591 -3.864 1.00 94.06 111 ALA A CA 1
ATOM 917 C C . ALA A 1 111 ? 18.591 16.486 -2.965 1.00 94.06 111 ALA A C 1
ATOM 919 O O . ALA A 1 111 ? 18.481 16.355 -1.741 1.00 94.06 111 ALA A O 1
ATOM 920 N N . LYS A 1 112 ? 19.785 16.536 -3.566 1.00 93.62 112 LYS A N 1
ATOM 921 C CA . LYS A 1 112 ? 21.063 16.433 -2.837 1.00 93.62 112 LYS A CA 1
ATOM 922 C C . LYS A 1 112 ? 21.362 17.706 -2.032 1.00 93.62 112 LYS A C 1
ATOM 924 O O . LYS A 1 112 ? 21.974 17.632 -0.961 1.00 93.62 112 LYS A O 1
ATOM 929 N N . GLU A 1 113 ? 20.867 18.846 -2.507 1.00 91.12 113 GLU A N 1
ATOM 930 C CA . GLU A 1 113 ? 21.114 20.176 -1.953 1.00 91.12 113 GLU A CA 1
ATOM 931 C C . GLU A 1 113 ? 19.819 20.879 -1.534 1.00 91.12 113 GLU A C 1
ATOM 933 O O . GLU A 1 113 ? 18.723 20.514 -1.957 1.00 91.12 113 GLU A O 1
ATOM 938 N N . GLY A 1 114 ? 19.947 21.851 -0.630 1.00 90.00 114 GLY A N 1
ATOM 939 C CA . GLY A 1 114 ? 18.838 22.710 -0.219 1.00 90.00 114 GLY A CA 1
ATOM 940 C C . GLY A 1 114 ? 18.864 24.021 -0.997 1.00 90.00 114 GLY A C 1
ATOM 941 O O . GLY A 1 114 ? 19.937 24.524 -1.322 1.00 90.00 114 GLY A O 1
ATOM 942 N N . VAL A 1 115 ? 17.692 24.604 -1.244 1.00 89.56 115 VAL A N 1
ATOM 943 C CA . VAL A 1 115 ? 17.559 25.897 -1.932 1.00 89.56 115 VAL A CA 1
ATOM 944 C C . VAL A 1 115 ? 17.109 26.951 -0.921 1.00 89.56 115 VAL A C 1
ATOM 946 O O . VAL A 1 115 ? 15.937 27.032 -0.546 1.00 89.56 115 VAL A O 1
ATOM 949 N N . GLY A 1 116 ? 18.054 27.760 -0.436 1.00 90.56 116 GLY A N 1
ATOM 950 C CA . GLY A 1 116 ? 17.791 28.760 0.603 1.00 90.56 116 GLY A CA 1
ATOM 951 C C . GLY A 1 116 ? 17.293 28.120 1.906 1.00 90.56 116 GLY A C 1
ATOM 952 O O . GLY A 1 116 ? 18.028 27.387 2.560 1.00 90.56 116 GLY A O 1
ATOM 953 N N . ALA A 1 117 ? 16.045 28.408 2.291 1.00 90.56 117 ALA A N 1
ATOM 954 C CA . ALA A 1 117 ? 15.399 27.823 3.473 1.00 90.56 117 ALA A CA 1
ATOM 955 C C . ALA A 1 117 ? 14.682 26.484 3.193 1.00 90.56 117 ALA A C 1
ATOM 957 O O . ALA A 1 117 ? 14.178 25.860 4.127 1.00 90.56 117 ALA A O 1
ATOM 958 N N . VAL A 1 118 ? 14.616 26.041 1.931 1.00 87.38 118 VAL A N 1
ATOM 959 C CA . VAL A 1 118 ? 14.073 24.726 1.567 1.00 87.38 118 VAL A CA 1
ATOM 960 C C . VAL A 1 118 ? 15.146 23.669 1.846 1.00 87.38 118 VAL A C 1
ATOM 962 O O . VAL A 1 118 ? 16.231 23.746 1.263 1.00 87.38 118 VAL A O 1
ATOM 965 N N . PRO A 1 119 ? 14.896 22.698 2.744 1.00 89.94 119 PRO A N 1
ATOM 966 C CA . PRO A 1 119 ? 15.893 21.695 3.088 1.00 89.94 119 PRO A CA 1
ATOM 967 C C . PRO A 1 119 ? 16.133 20.730 1.925 1.00 89.94 119 PRO A C 1
ATOM 969 O O . PRO A 1 119 ? 15.240 20.466 1.122 1.00 89.94 119 PRO A O 1
ATOM 972 N N . LYS A 1 120 ? 17.336 20.147 1.886 1.00 92.69 120 LYS A N 1
ATOM 973 C CA . LYS A 1 120 ? 17.636 19.038 0.976 1.00 92.69 120 LYS A CA 1
ATOM 974 C C . LYS A 1 120 ? 16.743 17.826 1.243 1.00 92.69 120 LYS A C 1
ATOM 976 O O . LYS A 1 120 ? 16.306 17.597 2.376 1.00 92.69 120 LYS A O 1
ATOM 981 N N . GLY A 1 121 ? 16.572 17.004 0.219 1.00 93.81 121 GLY A N 1
ATOM 982 C CA . GLY A 1 121 ? 15.878 15.731 0.295 1.00 93.81 121 GLY A CA 1
ATOM 983 C C . GLY A 1 121 ? 16.530 14.737 1.264 1.00 93.81 121 GLY A C 1
ATOM 984 O O . GLY A 1 121 ? 17.734 14.761 1.547 1.00 93.81 121 GLY A O 1
ATOM 985 N N . THR A 1 122 ? 15.715 13.830 1.798 1.00 95.38 122 THR A N 1
ATOM 986 C CA . THR A 1 122 ? 16.152 12.780 2.732 1.00 95.38 122 THR A CA 1
ATOM 987 C C . THR A 1 122 ? 15.954 11.371 2.187 1.00 95.38 122 THR A C 1
ATOM 989 O O . THR A 1 122 ? 16.554 10.437 2.723 1.00 95.38 122 THR A O 1
ATOM 992 N N . PHE A 1 123 ? 15.186 11.194 1.109 1.00 96.81 123 PHE A N 1
ATOM 993 C CA . PHE A 1 123 ? 14.785 9.866 0.634 1.00 96.81 123 PHE A CA 1
ATOM 994 C C . PHE A 1 123 ? 15.971 9.074 0.088 1.00 96.81 123 PHE A C 1
ATOM 996 O O . PHE A 1 123 ? 16.065 7.874 0.338 1.00 96.81 123 PHE A O 1
ATOM 1003 N N . GLY A 1 124 ? 16.943 9.758 -0.529 1.00 96.19 124 GLY A N 1
ATOM 1004 C CA . GLY A 1 124 ? 18.179 9.151 -1.034 1.00 96.19 124 GLY A CA 1
ATOM 1005 C C . GLY A 1 124 ? 19.005 8.403 0.021 1.00 96.19 124 GLY A C 1
ATOM 1006 O O . GLY A 1 124 ? 19.804 7.542 -0.334 1.00 96.19 124 GLY A O 1
ATOM 1007 N N . ARG A 1 125 ? 18.790 8.668 1.320 1.00 95.69 125 ARG A N 1
ATOM 1008 C CA . ARG A 1 125 ? 19.433 7.923 2.420 1.00 95.69 125 ARG A CA 1
ATOM 1009 C C . ARG A 1 125 ? 18.875 6.508 2.594 1.00 95.69 125 ARG A C 1
ATOM 1011 O O . ARG A 1 125 ? 19.557 5.660 3.158 1.00 95.69 125 ARG A O 1
ATOM 1018 N N . TYR A 1 126 ? 17.645 6.276 2.142 1.00 96.88 126 TYR A N 1
ATOM 1019 C CA . TYR A 1 126 ? 16.919 5.017 2.303 1.00 96.88 126 TYR A CA 1
ATOM 1020 C C . TYR A 1 126 ? 16.801 4.258 0.980 1.00 96.88 126 TYR A C 1
ATOM 1022 O O . TYR A 1 126 ? 16.965 3.040 0.945 1.00 96.88 126 TYR A O 1
ATOM 1030 N N . MET A 1 127 ? 16.540 4.970 -0.118 1.00 97.06 127 MET A N 1
ATOM 1031 C CA . MET A 1 127 ? 16.374 4.385 -1.447 1.00 97.06 127 MET A CA 1
ATOM 1032 C C . MET A 1 127 ? 16.701 5.417 -2.527 1.00 97.06 127 MET A C 1
ATOM 1034 O O . MET A 1 127 ? 16.311 6.575 -2.403 1.00 97.06 127 MET A O 1
ATOM 1038 N N . SER A 1 128 ? 17.383 5.016 -3.605 1.00 96.75 128 SER A N 1
ATOM 1039 C CA . SER A 1 128 ? 17.581 5.903 -4.757 1.00 96.75 128 SER A CA 1
ATOM 1040 C C . SER A 1 128 ? 16.265 6.156 -5.495 1.00 96.75 128 SER A C 1
ATOM 1042 O O . SER A 1 128 ? 15.380 5.298 -5.504 1.00 96.75 128 SER A O 1
ATOM 1044 N N . LYS A 1 129 ? 16.152 7.317 -6.147 1.00 95.88 129 LYS A N 1
ATOM 1045 C CA . LYS A 1 129 ? 14.971 7.693 -6.932 1.00 95.88 129 LYS A CA 1
ATOM 1046 C C . LYS A 1 129 ? 14.666 6.668 -8.027 1.00 95.88 129 LYS A C 1
ATOM 1048 O O . LYS A 1 129 ? 13.561 6.144 -8.054 1.00 95.88 129 LYS A O 1
ATOM 1053 N N . ALA A 1 130 ? 15.674 6.280 -8.813 1.00 94.81 130 ALA A N 1
ATOM 1054 C CA . ALA A 1 130 ? 15.545 5.245 -9.842 1.00 94.81 130 ALA A CA 1
ATOM 1055 C C . ALA A 1 130 ? 15.053 3.900 -9.275 1.00 94.81 130 ALA A C 1
ATOM 1057 O O . ALA A 1 130 ? 14.193 3.240 -9.850 1.00 94.81 130 ALA A O 1
ATOM 1058 N N . ARG A 1 131 ? 15.538 3.486 -8.090 1.00 96.38 131 ARG A N 1
ATOM 1059 C CA . ARG A 1 131 ? 15.054 2.249 -7.455 1.00 96.38 131 ARG A CA 1
ATOM 1060 C C . ARG A 1 131 ? 13.596 2.375 -7.017 1.00 96.38 131 ARG A C 1
ATOM 1062 O O . ARG A 1 131 ? 12.855 1.410 -7.184 1.00 96.38 131 ARG A O 1
ATOM 1069 N N . PHE A 1 132 ? 13.201 3.522 -6.465 1.00 97.00 132 PHE A N 1
ATOM 1070 C CA . PHE A 1 132 ? 11.815 3.788 -6.084 1.00 97.00 132 PHE A CA 1
ATOM 1071 C C . PHE A 1 132 ? 10.892 3.773 -7.307 1.00 97.00 132 PHE A C 1
ATOM 1073 O O . PHE A 1 132 ? 9.900 3.047 -7.287 1.00 97.00 132 PHE A O 1
ATOM 1080 N N . GLY A 1 133 ? 11.255 4.504 -8.368 1.00 94.25 133 GLY A N 1
ATOM 1081 C CA . GLY A 1 133 ? 10.531 4.539 -9.644 1.00 94.25 133 GLY A CA 1
ATOM 1082 C C . GLY A 1 133 ? 10.335 3.134 -10.196 1.00 94.25 133 GLY A C 1
ATOM 1083 O O . GLY A 1 133 ? 9.208 2.666 -10.301 1.00 94.25 133 GLY A O 1
ATOM 1084 N N . ARG A 1 134 ? 11.424 2.367 -10.325 1.00 94.94 134 ARG A N 1
ATOM 1085 C CA . ARG A 1 134 ? 11.380 0.985 -10.821 1.00 94.94 134 ARG A CA 1
ATOM 1086 C C . ARG A 1 134 ? 10.468 0.054 -10.019 1.00 94.94 134 ARG A C 1
ATOM 1088 O O . ARG A 1 134 ? 9.817 -0.815 -10.602 1.00 94.94 134 ARG A O 1
ATOM 1095 N N . ILE A 1 135 ? 10.435 0.190 -8.690 1.00 97.25 135 ILE A N 1
ATOM 1096 C CA . ILE A 1 135 ? 9.528 -0.596 -7.838 1.00 97.25 135 ILE A CA 1
ATOM 1097 C C . ILE A 1 135 ? 8.083 -0.165 -8.075 1.00 97.25 135 ILE A C 1
ATOM 1099 O O . ILE A 1 135 ? 7.233 -1.024 -8.274 1.00 97.25 135 ILE A O 1
ATOM 1103 N N . MET A 1 136 ? 7.804 1.139 -8.073 1.00 95.25 136 MET A N 1
ATOM 1104 C CA . MET A 1 136 ? 6.453 1.666 -8.278 1.00 95.25 136 MET A CA 1
ATOM 1105 C C . MET A 1 136 ? 5.924 1.392 -9.691 1.00 95.25 136 MET A C 1
ATOM 1107 O O . MET A 1 136 ? 4.733 1.115 -9.840 1.00 95.25 136 MET A O 1
ATOM 1111 N N . GLN A 1 137 ? 6.784 1.407 -10.712 1.00 93.06 137 GLN A N 1
ATOM 1112 C CA . GLN A 1 137 ? 6.464 1.070 -12.101 1.00 93.06 137 GLN A CA 1
ATOM 1113 C C . GLN A 1 137 ? 5.945 -0.370 -12.201 1.00 93.06 137 GLN A C 1
ATOM 1115 O O . GLN A 1 137 ? 4.876 -0.602 -12.763 1.00 93.06 137 GLN A O 1
ATOM 1120 N N . ASN A 1 138 ? 6.641 -1.317 -11.566 1.00 96.06 138 ASN A N 1
ATOM 1121 C CA . ASN A 1 138 ? 6.339 -2.750 -11.639 1.00 96.06 138 ASN A CA 1
ATOM 1122 C C . ASN A 1 138 ? 5.506 -3.265 -10.450 1.00 96.06 138 ASN A C 1
ATOM 1124 O O . ASN A 1 138 ? 5.375 -4.473 -10.273 1.00 96.06 138 ASN A O 1
ATOM 1128 N N . LEU A 1 139 ? 4.973 -2.373 -9.606 1.00 97.56 139 LEU A N 1
ATOM 1129 C CA . LEU A 1 139 ? 4.191 -2.759 -8.435 1.00 97.56 139 LEU A CA 1
ATOM 1130 C C . LEU A 1 139 ? 2.893 -3.448 -8.869 1.00 97.56 139 LEU A C 1
ATOM 1132 O O . LEU A 1 139 ? 2.049 -2.824 -9.518 1.00 97.56 139 LEU A O 1
ATOM 1136 N N . HIS A 1 140 ? 2.739 -4.708 -8.466 1.00 97.06 140 HIS A N 1
ATOM 1137 C CA . HIS A 1 140 ? 1.595 -5.548 -8.813 1.00 97.06 140 HIS A CA 1
ATOM 1138 C C . HIS A 1 140 ? 1.236 -6.532 -7.693 1.00 97.06 140 HIS A C 1
ATOM 1140 O O . HIS A 1 140 ? 2.081 -6.861 -6.854 1.00 97.06 140 HIS A O 1
ATOM 1146 N N . PHE A 1 141 ? -0.023 -6.981 -7.649 1.00 97.19 141 PHE A N 1
ATOM 1147 C CA . PHE A 1 141 ? -0.592 -7.650 -6.464 1.00 97.19 141 PHE A CA 1
ATOM 1148 C C . PHE A 1 141 ? -1.158 -9.055 -6.730 1.00 97.19 141 PHE A C 1
ATOM 1150 O O . PHE A 1 141 ? -1.236 -9.871 -5.801 1.00 97.19 141 PHE A O 1
ATOM 1157 N N . THR A 1 142 ? -1.550 -9.352 -7.966 1.00 93.81 142 THR A N 1
ATOM 1158 C CA . THR A 1 142 ? -2.162 -10.620 -8.398 1.00 93.81 142 THR A CA 1
ATOM 1159 C C . THR A 1 142 ? -1.531 -11.118 -9.693 1.00 93.81 142 THR A C 1
ATOM 1161 O O . THR A 1 142 ? -0.814 -10.386 -10.359 1.00 93.81 142 THR A O 1
ATOM 1164 N N . ASP A 1 143 ? -1.741 -12.388 -10.030 1.00 92.31 143 ASP A N 1
ATOM 1165 C CA . ASP A 1 143 ? -1.218 -12.960 -11.270 1.00 92.31 143 ASP A CA 1
ATOM 1166 C C . ASP A 1 143 ? -2.164 -12.628 -12.429 1.00 92.31 143 ASP A C 1
ATOM 1168 O O . ASP A 1 143 ? -3.320 -13.046 -12.408 1.00 92.31 143 ASP A O 1
ATOM 1172 N N . ASN A 1 144 ? -1.687 -11.892 -13.436 1.00 87.75 144 ASN A N 1
ATOM 1173 C CA . ASN A 1 144 ? -2.494 -11.545 -14.612 1.00 87.75 144 ASN A CA 1
ATOM 1174 C C . ASN A 1 144 ? -2.809 -12.749 -15.514 1.00 87.75 144 ASN A C 1
ATOM 1176 O O . ASN A 1 144 ? -3.651 -12.626 -16.387 1.00 87.75 144 ASN A O 1
ATOM 1180 N N . THR A 1 145 ? -2.150 -13.897 -15.323 1.00 89.12 145 THR A N 1
ATOM 1181 C CA . THR A 1 145 ? -2.384 -15.106 -16.141 1.00 89.12 145 THR A CA 1
ATOM 1182 C C . THR A 1 145 ? -3.410 -16.068 -15.540 1.00 89.12 145 THR A C 1
ATOM 1184 O O . THR A 1 145 ? -3.648 -17.144 -16.084 1.00 89.12 145 THR A O 1
ATOM 1187 N N . ASP A 1 146 ? -3.987 -15.723 -14.389 1.00 91.94 146 ASP A N 1
ATOM 1188 C CA . ASP A 1 146 ? -5.051 -16.513 -13.773 1.00 91.94 146 ASP A CA 1
ATOM 1189 C C . ASP A 1 146 ? -6.367 -16.289 -14.529 1.00 91.94 146 ASP A C 1
ATOM 1191 O O . ASP A 1 146 ? -6.713 -15.150 -14.822 1.00 91.94 146 ASP A O 1
ATOM 1195 N N . ALA A 1 147 ? -7.133 -17.354 -14.775 1.00 90.19 147 ALA A N 1
ATOM 1196 C CA . ALA A 1 147 ? -8.428 -17.271 -15.457 1.00 90.19 147 ALA A CA 1
ATOM 1197 C C . ALA A 1 147 ? -9.421 -16.330 -14.749 1.00 90.19 147 ALA A C 1
ATOM 1199 O O . ALA A 1 147 ? -10.321 -15.772 -15.365 1.00 90.19 147 ALA A O 1
ATOM 1200 N N . LYS A 1 148 ? -9.256 -16.109 -13.439 1.00 87.50 148 LYS A N 1
ATOM 1201 C CA . LYS A 1 148 ? -10.089 -15.151 -12.707 1.00 87.50 148 LYS A CA 1
ATOM 1202 C C . LYS A 1 148 ? -9.841 -13.699 -13.102 1.00 87.50 148 LYS A C 1
ATOM 1204 O O . LYS A 1 148 ? -10.697 -12.876 -12.795 1.00 87.50 148 LYS A O 1
ATOM 1209 N N . ALA A 1 149 ? -8.718 -13.386 -13.751 1.00 88.56 149 ALA A N 1
ATOM 1210 C CA . ALA A 1 149 ? -8.417 -12.041 -14.229 1.00 88.56 149 ALA A CA 1
ATOM 1211 C C . ALA A 1 149 ? -9.467 -11.518 -15.214 1.00 88.56 149 ALA A C 1
ATOM 1213 O O . ALA A 1 149 ? -9.754 -10.326 -15.184 1.00 88.56 149 ALA A O 1
ATOM 1214 N N . GLU A 1 150 ? -10.061 -12.414 -16.003 1.00 85.19 150 GLU A N 1
ATOM 1215 C CA . GLU A 1 150 ? -11.126 -12.110 -16.965 1.00 85.19 150 GLU A CA 1
ATOM 1216 C C . GLU A 1 150 ? -12.468 -11.886 -16.246 1.00 85.19 150 GLU A C 1
ATOM 1218 O O . GLU A 1 150 ? -13.217 -10.969 -16.552 1.00 85.19 150 GLU A O 1
ATOM 1223 N N . THR A 1 151 ? -12.762 -12.687 -15.217 1.00 84.50 151 THR A N 1
ATOM 1224 C CA . THR A 1 151 ? -14.088 -12.673 -14.564 1.00 84.50 151 THR A CA 1
ATOM 1225 C C . THR A 1 151 ? -14.226 -11.698 -13.387 1.00 84.50 151 THR A C 1
ATOM 1227 O O . THR A 1 151 ? -15.326 -11.247 -13.072 1.00 84.50 151 THR A O 1
ATOM 1230 N N . ASP A 1 152 ? -13.143 -11.400 -12.665 1.00 84.94 152 ASP A N 1
ATOM 1231 C CA . ASP A 1 152 ? -13.174 -10.599 -11.437 1.00 84.94 152 ASP A CA 1
ATOM 1232 C C . ASP A 1 152 ? -12.716 -9.162 -11.710 1.00 84.94 152 ASP A C 1
ATOM 1234 O O . ASP A 1 152 ? -11.526 -8.864 -11.792 1.00 84.94 152 ASP A O 1
ATOM 1238 N N . ARG A 1 153 ? -13.659 -8.218 -11.741 1.00 86.69 153 ARG A N 1
ATOM 1239 C CA . ARG A 1 153 ? -13.365 -6.795 -11.987 1.00 86.69 153 ARG A CA 1
ATOM 1240 C C . ARG A 1 153 ? -12.448 -6.148 -10.944 1.00 86.69 153 ARG A C 1
ATOM 1242 O O . ARG A 1 153 ? -11.824 -5.127 -11.231 1.00 86.69 153 ARG A O 1
ATOM 1249 N N . ALA A 1 154 ? -12.331 -6.709 -9.739 1.00 88.38 154 ALA A N 1
ATOM 1250 C CA . ALA A 1 154 ? -11.375 -6.249 -8.730 1.00 88.38 154 ALA A CA 1
ATOM 1251 C C . ALA A 1 154 ? -10.087 -7.092 -8.695 1.00 88.38 154 ALA A C 1
ATOM 1253 O O . ALA A 1 154 ? -9.263 -6.903 -7.792 1.00 88.38 154 ALA A O 1
ATOM 1254 N N . TRP A 1 155 ? -9.862 -7.976 -9.678 1.00 92.50 155 TRP A N 1
ATOM 1255 C CA . TRP A 1 155 ? -8.754 -8.935 -9.695 1.00 92.50 155 TRP A CA 1
ATOM 1256 C C . TRP A 1 155 ? -7.401 -8.286 -9.434 1.00 92.50 155 TRP A C 1
ATOM 1258 O O . TRP A 1 155 ? -6.620 -8.787 -8.624 1.00 92.50 155 TRP A O 1
ATOM 1268 N N . LYS A 1 156 ? -7.136 -7.123 -10.046 1.00 94.06 156 LYS A N 1
ATOM 1269 C CA . LYS A 1 156 ? -5.860 -6.397 -9.911 1.00 94.06 156 LYS A CA 1
ATOM 1270 C C . LYS A 1 156 ? -5.508 -6.067 -8.450 1.00 94.06 156 LYS A C 1
ATOM 1272 O O . LYS A 1 156 ? -4.334 -5.881 -8.157 1.00 94.06 156 LYS A O 1
ATOM 1277 N N . VAL A 1 157 ? -6.477 -6.007 -7.526 1.00 95.38 157 VAL A N 1
ATOM 1278 C CA . VAL A 1 157 ? -6.254 -5.769 -6.080 1.00 95.38 157 VAL A CA 1
ATOM 1279 C C . VAL A 1 157 ? -6.802 -6.875 -5.171 1.00 95.38 157 VAL A C 1
ATOM 1281 O O . VAL A 1 157 ? -6.652 -6.784 -3.950 1.00 95.38 157 VAL A O 1
ATOM 1284 N N . ARG A 1 158 ? -7.394 -7.940 -5.729 1.00 93.62 158 ARG A N 1
ATOM 1285 C CA . ARG A 1 158 ? -8.131 -8.973 -4.981 1.00 93.62 158 ARG A CA 1
ATOM 1286 C C . ARG A 1 158 ? -7.326 -9.590 -3.841 1.00 93.62 158 ARG A C 1
ATOM 1288 O O . ARG A 1 158 ? -7.816 -9.689 -2.724 1.00 93.62 158 ARG A O 1
ATOM 1295 N N . SER A 1 159 ? -6.051 -9.905 -4.074 1.00 95.12 159 SER A N 1
ATOM 1296 C CA . SER A 1 159 ? -5.178 -10.481 -3.040 1.00 95.12 159 SER A CA 1
ATOM 1297 C C . SER A 1 159 ? -4.997 -9.596 -1.803 1.00 95.12 159 SER A C 1
ATOM 1299 O O . SER A 1 159 ? -4.752 -10.115 -0.714 1.00 95.12 159 SER A O 1
ATOM 1301 N N . VAL A 1 160 ? -5.083 -8.275 -1.970 1.00 97.75 160 VAL A N 1
ATOM 1302 C CA . VAL A 1 160 ? -4.988 -7.298 -0.883 1.00 97.75 160 VAL A CA 1
ATOM 1303 C C . VAL A 1 160 ? -6.330 -7.199 -0.173 1.00 97.75 160 VAL A C 1
ATOM 1305 O O . VAL A 1 160 ? -6.362 -7.224 1.052 1.00 97.75 160 VAL A O 1
ATOM 1308 N N . VAL A 1 161 ? -7.426 -7.143 -0.932 1.00 93.62 161 VAL A N 1
ATOM 1309 C CA . VAL A 1 161 ? -8.797 -7.114 -0.402 1.00 93.62 161 VAL A CA 1
ATOM 1310 C C . VAL A 1 161 ? -9.060 -8.318 0.491 1.00 93.62 161 VAL A C 1
ATOM 1312 O O . VAL A 1 161 ? -9.463 -8.130 1.634 1.00 93.62 161 VAL A O 1
ATOM 1315 N N . ASP A 1 162 ? -8.757 -9.527 0.016 1.00 91.62 162 ASP A N 1
ATOM 1316 C CA . ASP A 1 162 ? -8.976 -10.768 0.767 1.00 91.62 162 ASP A CA 1
ATOM 1317 C C . ASP A 1 162 ? -8.200 -10.759 2.092 1.00 91.62 162 ASP A C 1
ATOM 1319 O O . ASP A 1 162 ? -8.736 -11.098 3.147 1.00 91.62 162 ASP A O 1
ATOM 1323 N N . ALA A 1 163 ? -6.942 -10.305 2.055 1.00 95.94 163 ALA A N 1
ATOM 1324 C CA . ALA A 1 163 ? -6.114 -10.201 3.250 1.00 95.94 163 ALA A CA 1
ATOM 1325 C C . ALA A 1 163 ? -6.678 -9.188 4.257 1.00 95.94 163 ALA A C 1
ATOM 1327 O O . ALA A 1 163 ? -6.654 -9.453 5.456 1.00 95.94 163 ALA A O 1
ATOM 1328 N N . LEU A 1 164 ? -7.193 -8.045 3.792 1.00 95.06 164 LEU A N 1
ATOM 1329 C CA . LEU A 1 164 ? -7.813 -7.048 4.667 1.00 95.06 164 LEU A CA 1
ATOM 1330 C C . LEU A 1 164 ? -9.155 -7.525 5.224 1.00 95.06 164 LEU A C 1
ATOM 1332 O O . LEU A 1 164 ? -9.413 -7.326 6.405 1.00 95.06 164 LEU A O 1
ATOM 1336 N N . GLN A 1 165 ? -9.993 -8.181 4.418 1.00 88.75 165 GLN A N 1
ATOM 1337 C CA . GLN A 1 165 ? -11.255 -8.757 4.889 1.00 88.75 165 GLN A CA 1
ATOM 1338 C C . GLN A 1 165 ? -11.020 -9.780 6.008 1.00 88.75 165 GLN A C 1
ATOM 1340 O O . GLN A 1 165 ? -11.714 -9.746 7.024 1.00 88.75 165 GLN A O 1
ATOM 1345 N N . GLU A 1 166 ? -10.010 -10.643 5.860 1.00 90.38 166 GLU A N 1
ATOM 1346 C CA . GLU A 1 166 ? -9.627 -11.610 6.892 1.00 90.38 166 GLU A CA 1
ATOM 1347 C C . GLU A 1 166 ? -9.129 -10.914 8.170 1.00 90.38 166 GLU A C 1
ATOM 1349 O O . GLU A 1 166 ? -9.584 -11.217 9.277 1.00 90.38 166 GLU A O 1
ATOM 1354 N N . THR A 1 167 ? -8.193 -9.970 8.049 1.00 96.06 167 THR A N 1
ATOM 1355 C CA . THR A 1 167 ? -7.540 -9.367 9.221 1.00 96.06 167 THR A CA 1
ATOM 1356 C C . THR A 1 167 ? -8.413 -8.345 9.939 1.00 96.06 167 THR A C 1
ATOM 1358 O O . THR A 1 167 ? -8.314 -8.229 11.161 1.00 96.06 167 THR A O 1
ATOM 1361 N N . PHE A 1 168 ? -9.289 -7.635 9.226 1.00 94.25 168 PHE A N 1
ATOM 1362 C CA . PHE A 1 168 ? -10.219 -6.664 9.812 1.00 94.25 168 PHE A CA 1
ATOM 1363 C C . PHE A 1 168 ? -11.275 -7.374 10.655 1.00 94.25 168 PHE A C 1
ATOM 1365 O O . PHE A 1 168 ? -11.517 -6.985 11.795 1.00 94.25 168 PHE A O 1
ATOM 1372 N N . ALA A 1 169 ? -11.833 -8.474 10.147 1.00 89.94 169 ALA A N 1
ATOM 1373 C CA . ALA A 1 169 ? -12.779 -9.281 10.908 1.00 89.94 169 ALA A CA 1
ATOM 1374 C C . ALA A 1 169 ? -12.122 -9.904 12.150 1.00 89.94 169 ALA A C 1
ATOM 1376 O O . ALA A 1 169 ? -12.728 -9.965 13.217 1.00 89.94 169 ALA A O 1
ATOM 1377 N N . ARG A 1 170 ? -10.863 -10.342 12.029 1.00 92.81 170 ARG A N 1
ATOM 1378 C CA . ARG A 1 170 ? -10.120 -10.980 13.122 1.00 92.81 170 ARG A CA 1
ATOM 1379 C C . ARG A 1 170 ? -9.681 -10.014 14.223 1.00 92.81 170 ARG A C 1
ATOM 1381 O O . ARG A 1 170 ? -9.494 -10.449 15.350 1.00 92.81 170 ARG A O 1
ATOM 1388 N N . GLY A 1 171 ? -9.487 -8.732 13.919 1.00 92.38 171 GLY A N 1
ATOM 1389 C CA . GLY A 1 171 ? -8.916 -7.765 14.862 1.00 92.38 171 GLY A CA 1
ATOM 1390 C C . GLY A 1 171 ? -9.888 -7.194 15.893 1.00 92.38 171 GLY A C 1
ATOM 1391 O O . GLY A 1 171 ? -9.453 -6.436 16.763 1.00 92.38 171 GLY A O 1
ATOM 1392 N N . TYR A 1 172 ? -11.186 -7.501 15.814 1.00 90.12 172 TYR A N 1
ATOM 1393 C CA . TYR A 1 172 ? -12.189 -6.820 16.631 1.00 90.12 172 TYR A CA 1
ATOM 1394 C C . TYR A 1 172 ? -13.357 -7.724 17.034 1.00 90.12 172 TYR A C 1
ATOM 1396 O O . TYR A 1 172 ? -14.015 -8.337 16.198 1.00 90.12 172 TYR A O 1
ATOM 1404 N N . ASN A 1 173 ? -13.657 -7.753 18.331 1.00 88.38 173 ASN A N 1
ATOM 1405 C CA . ASN A 1 173 ? -14.851 -8.385 18.877 1.00 88.38 173 ASN A CA 1
ATOM 1406 C C . ASN A 1 173 ? -16.067 -7.487 18.621 1.00 88.38 173 ASN A C 1
ATOM 1408 O O . ASN A 1 173 ? -16.116 -6.335 19.065 1.00 88.38 173 ASN A O 1
ATOM 1412 N N . VAL A 1 174 ? -17.038 -8.025 17.883 1.00 70.38 174 VAL A N 1
ATOM 1413 C CA . VAL A 1 174 ? -18.185 -7.284 17.344 1.00 70.38 174 VAL A CA 1
ATOM 1414 C C . VAL A 1 174 ? -19.112 -6.751 18.451 1.00 70.38 174 VAL A C 1
ATOM 1416 O O . VAL A 1 174 ? -19.407 -7.428 19.434 1.00 70.38 174 VAL A O 1
ATOM 1419 N N . LEU A 1 175 ? -19.575 -5.516 18.246 1.00 68.69 175 LEU A N 1
ATOM 1420 C CA . LEU A 1 175 ? -20.466 -4.711 19.092 1.00 68.69 175 LEU A CA 1
ATOM 1421 C C . LEU A 1 175 ? -21.969 -5.014 18.916 1.00 68.69 175 LEU A C 1
ATOM 1423 O O . LEU A 1 175 ? -22.354 -5.605 17.909 1.00 68.69 175 LEU A O 1
ATOM 1427 N N . PRO A 1 176 ? -22.851 -4.482 19.798 1.00 65.19 176 PRO A N 1
ATOM 1428 C CA . PRO A 1 176 ? -24.288 -4.403 19.527 1.00 65.19 176 PRO A CA 1
ATOM 1429 C C . PRO A 1 176 ? -24.658 -3.467 18.368 1.00 65.19 176 PRO A C 1
ATOM 1431 O O . PRO A 1 176 ? -25.727 -3.642 17.788 1.00 65.19 176 PRO A O 1
ATOM 1434 N N . VAL A 1 177 ? -23.853 -2.428 18.101 1.00 81.44 177 VAL A N 1
ATOM 1435 C CA . VAL A 1 177 ? -24.203 -1.349 17.165 1.00 81.44 177 VAL A CA 1
ATOM 1436 C C . VAL A 1 177 ? -23.139 -1.198 16.088 1.00 81.44 177 VAL A C 1
ATOM 1438 O O . VAL A 1 177 ? -21.963 -0.963 16.373 1.00 81.44 177 VAL A O 1
ATOM 1441 N N . LEU A 1 178 ? -23.583 -1.336 14.845 1.00 85.38 178 LEU A N 1
ATOM 1442 C CA . LEU A 1 178 ? -22.761 -1.274 13.648 1.00 85.38 178 LEU A CA 1
ATOM 1443 C C . LEU A 1 178 ? -23.247 -0.138 12.753 1.00 85.38 178 LEU A C 1
ATOM 1445 O O . LEU A 1 178 ? -24.447 0.118 12.652 1.00 85.38 178 LEU A O 1
ATOM 1449 N N . ALA A 1 179 ? -22.290 0.515 12.108 1.00 85.88 179 ALA A N 1
ATOM 1450 C CA . ALA A 1 179 ? -22.498 1.463 11.033 1.00 85.88 179 ALA A CA 1
ATOM 1451 C C . ALA A 1 179 ? -22.324 0.721 9.706 1.00 85.88 179 ALA A C 1
ATOM 1453 O O . ALA A 1 179 ? -21.286 0.090 9.496 1.00 85.88 179 ALA A O 1
ATOM 1454 N N . PHE A 1 180 ? -23.317 0.800 8.827 1.00 85.44 180 PHE A N 1
ATOM 1455 C CA . PHE A 1 180 ? -23.228 0.291 7.463 1.00 85.44 180 PHE A CA 1
ATOM 1456 C C . PHE A 1 180 ? -23.385 1.469 6.525 1.00 85.44 180 PHE A C 1
ATOM 1458 O O . PHE A 1 180 ? -24.403 2.156 6.591 1.00 85.44 180 PHE A O 1
ATOM 1465 N N . ASP A 1 181 ? -22.381 1.705 5.694 1.00 86.19 181 ASP A N 1
ATOM 1466 C CA . ASP A 1 181 ? -22.433 2.785 4.721 1.00 86.19 181 ASP A CA 1
ATOM 1467 C C . ASP A 1 181 ? -21.440 2.550 3.580 1.00 86.19 181 ASP A C 1
ATOM 1469 O O . ASP A 1 181 ? -20.687 1.569 3.538 1.00 86.19 181 ASP A O 1
ATOM 1473 N N . GLU A 1 182 ? -21.463 3.468 2.633 1.00 86.19 182 GLU A N 1
ATOM 1474 C CA . GLU A 1 182 ? -20.736 3.432 1.385 1.00 86.19 182 GLU A CA 1
ATOM 1475 C C . GLU A 1 182 ? -19.576 4.418 1.447 1.00 86.19 182 GLU A C 1
ATOM 1477 O O . GLU A 1 182 ? -19.744 5.623 1.620 1.00 86.19 182 GLU A O 1
ATOM 1482 N N . ALA A 1 183 ? -18.371 3.910 1.238 1.00 87.75 183 ALA A N 1
ATOM 1483 C CA . ALA A 1 183 ? -17.164 4.707 1.157 1.00 87.75 183 ALA A CA 1
ATOM 1484 C C . ALA A 1 183 ? -16.657 4.805 -0.283 1.00 87.75 183 ALA A C 1
ATOM 1486 O O . ALA A 1 183 ? -16.960 3.983 -1.158 1.00 87.75 183 ALA A O 1
ATOM 1487 N N . MET A 1 184 ? -15.826 5.818 -0.524 1.00 90.69 184 MET A N 1
ATOM 1488 C CA . MET A 1 184 ? -15.152 6.009 -1.804 1.00 90.69 184 MET A CA 1
ATOM 1489 C C . MET A 1 184 ? -13.642 5.883 -1.643 1.00 90.69 184 MET A C 1
ATOM 1491 O O . MET A 1 184 ? -13.027 6.653 -0.904 1.00 90.69 184 MET A O 1
ATOM 1495 N N . ILE A 1 185 ? -13.028 4.996 -2.428 1.00 92.56 185 ILE A N 1
ATOM 1496 C CA . ILE A 1 185 ? -11.593 5.052 -2.727 1.00 92.56 185 ILE A CA 1
ATOM 1497 C C . ILE A 1 185 ? -11.416 5.973 -3.948 1.00 92.56 185 ILE A C 1
ATOM 1499 O O . ILE A 1 185 ? -11.717 5.551 -5.070 1.00 92.56 185 ILE A O 1
ATOM 1503 N N . PRO A 1 186 ? -10.967 7.237 -3.785 1.00 91.25 186 PRO A N 1
ATOM 1504 C CA . PRO A 1 186 ? -11.063 8.231 -4.854 1.00 91.25 186 PRO A CA 1
ATOM 1505 C C . PRO A 1 186 ? -10.171 7.912 -6.058 1.00 91.25 186 PRO A C 1
ATOM 1507 O O . PRO A 1 186 ? -8.952 7.798 -5.957 1.00 91.25 186 PRO A O 1
ATOM 1510 N N . SER A 1 187 ? -10.762 7.837 -7.243 1.00 87.38 187 SER A N 1
ATOM 1511 C CA . SER A 1 187 ? -10.025 7.632 -8.487 1.00 87.38 187 SER A CA 1
ATOM 1512 C C . SER A 1 187 ? -10.754 8.306 -9.637 1.00 87.38 187 SER A C 1
ATOM 1514 O O . SER A 1 187 ? -11.951 8.118 -9.848 1.00 87.38 187 SER A O 1
ATOM 1516 N N . ARG A 1 188 ? -10.014 9.115 -10.395 1.00 84.44 188 ARG A N 1
ATOM 1517 C CA . ARG A 1 188 ? -10.521 9.785 -11.600 1.00 84.44 188 ARG A CA 1
ATOM 1518 C C . ARG A 1 188 ? -10.076 9.099 -12.890 1.00 84.44 188 ARG A C 1
ATOM 1520 O O . ARG A 1 188 ? -10.429 9.587 -13.958 1.00 84.44 188 ARG A O 1
ATOM 1527 N N . SER A 1 189 ? -9.301 8.017 -12.791 1.00 85.88 189 SER A N 1
ATOM 1528 C CA . SER A 1 189 ? -8.851 7.265 -13.964 1.00 85.88 189 SER A CA 1
ATOM 1529 C C . SER A 1 189 ? -10.057 6.678 -14.697 1.00 85.88 189 SER A C 1
ATOM 1531 O O . SER A 1 189 ? -10.974 6.156 -14.057 1.00 85.88 189 SER A O 1
ATOM 1533 N N . ARG A 1 190 ? -10.077 6.804 -16.028 1.00 84.94 190 ARG A N 1
ATOM 1534 C CA . ARG A 1 190 ? -11.149 6.251 -16.868 1.00 84.94 190 ARG A CA 1
ATOM 1535 C C . ARG A 1 190 ? -11.040 4.731 -16.969 1.00 84.94 190 ARG A C 1
ATOM 1537 O O . ARG A 1 190 ? -12.069 4.078 -16.946 1.00 84.94 190 ARG A O 1
ATOM 1544 N N . ASN A 1 191 ? -9.818 4.216 -16.915 1.00 86.25 191 ASN A N 1
ATOM 1545 C CA . ASN A 1 191 ? -9.449 2.805 -17.034 1.00 86.25 191 ASN A CA 1
ATOM 1546 C C . ASN A 1 191 ? -9.696 2.035 -15.726 1.00 86.25 191 ASN A C 1
ATOM 1548 O O . ASN A 1 191 ? -9.405 0.852 -15.613 1.00 86.25 191 ASN A O 1
ATOM 1552 N N . ASN A 1 192 ? -10.217 2.705 -14.692 1.00 86.88 192 ASN A N 1
ATOM 1553 C CA . ASN A 1 192 ? -10.695 2.023 -13.502 1.00 86.88 192 ASN A CA 1
ATOM 1554 C C . ASN A 1 192 ? -12.028 1.331 -13.802 1.00 86.88 192 ASN A C 1
ATOM 1556 O O . ASN A 1 192 ? -13.085 1.954 -13.703 1.00 86.88 192 ASN A O 1
ATOM 1560 N N . VAL A 1 193 ? -11.962 0.029 -14.063 1.00 86.19 193 VAL A N 1
ATOM 1561 C CA . VAL A 1 193 ? -13.121 -0.834 -14.339 1.00 86.19 193 VAL A CA 1
ATOM 1562 C C . VAL A 1 193 ? -14.142 -0.877 -13.197 1.00 86.19 193 VAL A C 1
ATOM 1564 O O . VAL A 1 193 ? -15.296 -1.201 -13.431 1.00 86.19 193 VAL A O 1
ATOM 1567 N N . THR A 1 194 ? -13.775 -0.510 -11.963 1.00 85.50 194 THR A N 1
ATOM 1568 C CA . THR A 1 194 ? -14.696 -0.442 -10.802 1.00 85.50 194 THR A CA 1
ATOM 1569 C C . THR A 1 194 ? -15.156 0.985 -10.479 1.00 85.50 194 THR A C 1
ATOM 1571 O O . THR A 1 194 ? -15.715 1.251 -9.410 1.00 85.50 194 THR A O 1
ATOM 1574 N N . ARG A 1 195 ? -14.896 1.950 -11.370 1.00 89.25 195 ARG A N 1
ATOM 1575 C CA . ARG A 1 195 ? -15.223 3.359 -11.138 1.00 89.25 195 ARG A CA 1
ATOM 1576 C C . ARG A 1 195 ? -16.730 3.580 -11.088 1.00 89.25 195 ARG A C 1
ATOM 1578 O O . ARG A 1 195 ? -17.463 3.210 -11.995 1.00 89.25 195 ARG A O 1
ATOM 1585 N N . GLN A 1 196 ? -17.164 4.275 -10.047 1.00 89.19 196 GLN A N 1
ATOM 1586 C CA . GLN A 1 196 ? -18.536 4.697 -9.814 1.00 89.19 196 GLN A CA 1
ATOM 1587 C C . GLN A 1 196 ? -18.600 6.206 -9.590 1.00 89.19 196 GLN A C 1
ATOM 1589 O O . GLN A 1 196 ? -17.624 6.838 -9.166 1.00 89.19 196 GLN A O 1
ATOM 1594 N N . PHE A 1 197 ? -19.766 6.778 -9.889 1.00 87.50 197 PHE A N 1
ATOM 1595 C CA . PHE A 1 197 ? -20.085 8.163 -9.576 1.00 87.50 197 PHE A CA 1
ATOM 1596 C C . PHE A 1 197 ? -21.032 8.229 -8.379 1.00 87.50 197 PHE A C 1
ATOM 1598 O O . PHE A 1 197 ? -22.130 7.683 -8.433 1.00 87.50 197 PHE A O 1
ATOM 1605 N N . MET A 1 198 ? -20.643 8.945 -7.324 1.00 83.56 198 MET A N 1
ATOM 1606 C CA . MET A 1 198 ? -21.492 9.186 -6.153 1.00 83.56 198 MET A CA 1
ATOM 1607 C C . MET A 1 198 ? -21.717 10.688 -5.991 1.00 83.56 198 MET A C 1
ATOM 1609 O O . MET A 1 198 ? -20.807 11.432 -5.628 1.00 83.56 198 MET A O 1
ATOM 1613 N N . LYS A 1 199 ? -22.934 11.151 -6.303 1.00 82.94 199 LYS A N 1
ATOM 1614 C CA . LYS A 1 199 ? -23.271 12.583 -6.390 1.00 82.94 199 LYS A CA 1
ATOM 1615 C C . LYS A 1 199 ? -23.039 13.333 -5.077 1.00 82.94 199 LYS A C 1
ATOM 1617 O O . LYS A 1 199 ? -22.534 14.460 -5.114 1.00 82.94 199 LYS A O 1
ATOM 1622 N N . ASP A 1 200 ? -23.401 12.696 -3.968 1.00 79.38 200 ASP A N 1
ATOM 1623 C CA . ASP A 1 200 ? -23.460 13.309 -2.640 1.00 79.38 200 ASP A CA 1
ATOM 1624 C C . ASP A 1 200 ? -22.180 13.076 -1.814 1.00 79.38 200 ASP A C 1
ATOM 1626 O O . ASP A 1 200 ? -22.028 13.639 -0.733 1.00 79.38 200 ASP A O 1
ATOM 1630 N N . ASN A 1 201 ? -21.206 12.328 -2.352 1.00 79.75 201 ASN A N 1
ATOM 1631 C CA . ASN A 1 201 ? -19.901 12.126 -1.723 1.00 79.75 201 ASN A CA 1
ATOM 1632 C C . ASN A 1 201 ? -18.915 13.258 -2.114 1.00 79.75 201 ASN A C 1
ATOM 1634 O O . ASN A 1 201 ? -18.847 13.631 -3.294 1.00 79.75 201 ASN A O 1
ATOM 1638 N N . PRO A 1 202 ? -18.099 13.800 -1.182 1.00 82.75 202 PRO A N 1
ATOM 1639 C CA . PRO A 1 202 ? -17.059 14.789 -1.499 1.00 82.75 202 PRO A CA 1
ATOM 1640 C C . PRO A 1 202 ? -16.092 14.325 -2.599 1.00 82.75 202 PRO A C 1
ATOM 1642 O O . PRO A 1 202 ? -15.676 15.109 -3.460 1.00 82.75 202 PRO A O 1
ATOM 1645 N N . HIS A 1 203 ? -15.771 13.031 -2.611 1.00 84.38 203 HIS A N 1
ATOM 1646 C CA . HIS A 1 203 ? -14.994 12.372 -3.649 1.00 84.38 203 HIS A CA 1
ATOM 1647 C C . HIS A 1 203 ? -15.932 11.662 -4.626 1.00 84.38 203 HIS A C 1
ATOM 1649 O O . HIS A 1 203 ? -16.152 10.463 -4.553 1.00 84.38 203 HIS A O 1
ATOM 1655 N N . LYS A 1 204 ? -16.468 12.418 -5.586 1.00 86.62 204 LYS A N 1
ATOM 1656 C CA . LYS A 1 204 ? -17.534 11.942 -6.486 1.00 86.62 204 LYS A CA 1
ATOM 1657 C C . LYS A 1 204 ? -17.175 10.781 -7.414 1.00 86.62 204 LYS A C 1
ATOM 1659 O O . LYS A 1 204 ? -18.078 10.193 -7.990 1.00 86.62 204 LYS A O 1
ATOM 1664 N N . TRP A 1 205 ? -15.891 10.515 -7.636 1.00 90.06 205 TRP A N 1
ATOM 1665 C CA . TRP A 1 205 ? -15.418 9.504 -8.579 1.00 90.06 205 TRP A CA 1
ATOM 1666 C C . TRP A 1 205 ? -14.395 8.601 -7.904 1.00 90.06 205 TRP A C 1
ATOM 1668 O O . TRP A 1 205 ? -13.431 9.097 -7.309 1.00 90.06 205 TRP A O 1
ATOM 1678 N N . GLY A 1 206 ? -14.573 7.293 -8.050 1.00 91.44 206 GLY A N 1
ATOM 1679 C CA . GLY A 1 206 ? -13.665 6.308 -7.481 1.00 91.44 206 GLY A CA 1
ATOM 1680 C C . GLY A 1 206 ? -14.268 4.919 -7.423 1.00 91.44 206 GLY A C 1
ATOM 1681 O O . GLY A 1 206 ? -15.318 4.673 -8.006 1.00 91.44 206 GLY A O 1
ATOM 1682 N N . THR A 1 207 ? -13.598 4.016 -6.720 1.00 90.94 207 THR A N 1
ATOM 1683 C CA . THR A 1 207 ? -14.106 2.662 -6.488 1.00 90.94 207 THR A CA 1
ATOM 1684 C C . THR A 1 207 ? -14.965 2.647 -5.234 1.00 90.94 207 THR A C 1
ATOM 1686 O O . THR A 1 207 ? -14.479 2.996 -4.152 1.00 90.94 207 THR A O 1
ATOM 1689 N N . LYS A 1 208 ? -16.252 2.320 -5.396 1.00 88.75 208 LYS A N 1
ATOM 1690 C CA . LYS A 1 208 ? -17.217 2.257 -4.290 1.00 88.75 208 LYS A CA 1
ATOM 1691 C C . LYS A 1 208 ? -16.917 1.033 -3.432 1.00 88.75 208 LYS A C 1
ATOM 1693 O O . LYS A 1 208 ? -16.651 -0.047 -3.958 1.00 88.75 208 LYS A O 1
ATOM 1698 N N . VAL A 1 209 ? -16.955 1.216 -2.120 1.00 87.94 209 VAL A N 1
ATOM 1699 C CA . VAL A 1 209 ? -16.725 0.153 -1.142 1.00 87.94 209 VAL A CA 1
ATOM 1700 C C . VAL A 1 209 ? -17.846 0.197 -0.116 1.00 87.94 209 VAL A C 1
ATOM 1702 O O . VAL A 1 209 ? -18.115 1.253 0.445 1.00 87.94 209 VAL A O 1
ATOM 1705 N N . PHE A 1 210 ? -18.493 -0.930 0.144 1.00 86.94 210 PHE A N 1
ATOM 1706 C CA . PHE A 1 210 ? -19.403 -1.064 1.276 1.00 86.94 210 PHE A CA 1
ATOM 1707 C C . PHE A 1 210 ? -18.590 -1.360 2.527 1.00 86.94 210 PHE A C 1
ATOM 1709 O O . PHE A 1 210 ? -17.750 -2.263 2.525 1.00 86.94 210 PHE A O 1
ATOM 1716 N N . MET A 1 211 ? -18.814 -0.596 3.589 1.00 87.06 211 MET A N 1
ATOM 1717 C CA . MET A 1 211 ? -18.075 -0.719 4.838 1.00 87.06 211 MET A CA 1
ATOM 1718 C C . MET A 1 211 ? -19.020 -1.021 5.992 1.00 87.06 211 MET A C 1
ATOM 1720 O O . MET A 1 211 ? -20.094 -0.439 6.125 1.00 87.06 211 MET A O 1
ATOM 1724 N N . THR A 1 212 ? -18.590 -1.942 6.849 1.00 89.44 212 THR A N 1
ATOM 1725 C CA . THR A 1 212 ? -19.192 -2.181 8.160 1.00 89.44 212 THR A CA 1
ATOM 1726 C C . THR A 1 212 ? -18.220 -1.699 9.220 1.00 89.44 212 THR A C 1
ATOM 1728 O O . THR A 1 212 ? -17.167 -2.311 9.416 1.00 89.44 212 THR A O 1
ATOM 1731 N N . CYS A 1 213 ? -18.569 -0.620 9.912 1.00 90.88 213 CYS A N 1
ATOM 1732 C CA . CYS A 1 213 ? -17.739 -0.025 10.949 1.00 90.88 213 CYS A CA 1
ATOM 1733 C C . CYS A 1 213 ? -18.378 -0.139 12.334 1.00 90.88 213 CYS A C 1
ATOM 1735 O O . CYS A 1 213 ? -19.595 -0.164 12.505 1.00 90.88 213 CYS A O 1
ATOM 1737 N N . CYS A 1 214 ? -17.532 -0.162 13.353 1.00 89.25 214 CYS A N 1
ATOM 1738 C CA . CYS A 1 214 ? -17.923 0.072 14.727 1.00 89.25 214 CYS A CA 1
ATOM 1739 C C . CYS A 1 214 ? -18.418 1.516 14.857 1.00 89.25 214 CYS A C 1
ATOM 1741 O O . CYS A 1 214 ? -17.690 2.452 14.529 1.00 89.25 214 CYS A O 1
ATOM 1743 N N . ALA A 1 215 ? -19.634 1.703 15.364 1.00 86.62 215 ALA A N 1
ATOM 1744 C CA . ALA A 1 215 ? -20.216 3.034 15.477 1.00 86.62 215 ALA A CA 1
ATOM 1745 C C . ALA A 1 215 ? -19.545 3.905 16.568 1.00 86.62 215 ALA A C 1
ATOM 1747 O O . ALA A 1 215 ? -19.556 5.127 16.465 1.00 86.62 215 ALA A O 1
ATOM 1748 N N . ASP A 1 216 ? -18.907 3.285 17.571 1.00 86.00 216 ASP A N 1
ATOM 1749 C CA . ASP A 1 216 ? -18.211 3.978 18.669 1.00 86.00 216 ASP A CA 1
ATOM 1750 C C . ASP A 1 216 ? -16.770 4.381 18.313 1.00 86.00 216 ASP A C 1
ATOM 1752 O O . ASP A 1 216 ? -16.336 5.511 18.537 1.00 86.00 216 ASP A O 1
ATOM 1756 N N . THR A 1 217 ? -15.983 3.426 17.816 1.00 89.56 217 THR A N 1
ATOM 1757 C CA . THR A 1 217 ? -14.536 3.586 17.600 1.00 89.56 217 THR A CA 1
ATOM 1758 C C . THR A 1 217 ? -14.184 3.910 16.157 1.00 89.56 217 THR A C 1
ATOM 1760 O O . THR A 1 217 ? -13.032 4.264 15.899 1.00 89.56 217 THR A O 1
ATOM 1763 N N . ALA A 1 218 ? -15.161 3.808 15.250 1.00 92.38 218 ALA A N 1
ATOM 1764 C CA . ALA A 1 218 ? -15.013 3.861 13.799 1.00 92.38 218 ALA A CA 1
ATOM 1765 C C . ALA A 1 218 ? -14.226 2.691 13.193 1.00 92.38 218 ALA A C 1
ATOM 1767 O O . ALA A 1 218 ? -13.953 2.713 12.003 1.00 92.38 218 ALA A O 1
ATOM 1768 N N . TYR A 1 219 ? -13.848 1.665 13.966 1.00 94.06 219 TYR A N 1
ATOM 1769 C CA . TYR A 1 219 ? -13.074 0.529 13.455 1.00 94.06 219 TYR A CA 1
ATOM 1770 C C . TYR A 1 219 ? -13.794 -0.167 12.291 1.00 94.06 219 TYR A C 1
ATOM 1772 O O . TYR A 1 219 ? -14.943 -0.568 12.456 1.00 94.06 219 TYR A O 1
ATOM 1780 N N . CYS A 1 220 ? -13.131 -0.364 11.151 1.00 93.44 220 CYS A N 1
ATOM 1781 C CA . CYS A 1 220 ? -13.720 -1.071 10.013 1.00 93.44 220 CYS A CA 1
ATOM 1782 C C . CYS A 1 220 ? -13.593 -2.588 10.195 1.00 93.44 220 CYS A C 1
ATOM 1784 O O . CYS A 1 220 ? -12.484 -3.114 10.159 1.00 93.44 220 CYS A O 1
ATOM 1786 N N . LEU A 1 221 ? -14.716 -3.295 10.335 1.00 91.06 221 LEU A N 1
ATOM 1787 C CA . LEU A 1 221 ? -14.764 -4.752 10.508 1.00 91.06 221 LEU A CA 1
ATOM 1788 C C . LEU A 1 221 ? -14.762 -5.500 9.176 1.00 91.06 221 LEU A C 1
ATOM 1790 O O . LEU A 1 221 ? -14.154 -6.559 9.056 1.00 91.06 221 LEU A O 1
ATOM 1794 N N . ARG A 1 222 ? -15.471 -4.964 8.183 1.00 88.25 222 ARG A N 1
ATOM 1795 C CA . ARG A 1 222 ? -15.597 -5.569 6.857 1.00 88.25 222 ARG A CA 1
ATOM 1796 C C . ARG A 1 222 ? -15.647 -4.476 5.807 1.00 88.25 222 ARG A C 1
ATOM 1798 O O . ARG A 1 222 ? -16.287 -3.448 6.012 1.00 88.25 222 ARG A O 1
ATOM 1805 N N . LEU A 1 223 ? -14.979 -4.734 4.693 1.00 87.19 223 LEU A N 1
ATOM 1806 C CA . LEU A 1 223 ? -15.041 -3.922 3.489 1.00 87.19 223 LEU A CA 1
ATOM 1807 C C . LEU A 1 223 ? -15.379 -4.826 2.311 1.00 87.19 223 LEU A C 1
ATOM 1809 O O . LEU A 1 223 ? -14.917 -5.965 2.262 1.00 87.19 223 LEU A O 1
ATOM 1813 N N . GLU A 1 224 ? -16.154 -4.328 1.363 1.00 85.81 224 GLU A N 1
ATOM 1814 C CA . GLU A 1 224 ? -16.523 -5.065 0.160 1.00 85.81 224 GLU A CA 1
ATOM 1815 C C . GLU A 1 224 ? -16.500 -4.138 -1.047 1.00 85.81 224 GLU A C 1
ATOM 1817 O O . GLU A 1 224 ? -17.146 -3.092 -1.056 1.00 85.81 224 GLU A O 1
ATOM 1822 N N . MET A 1 225 ? -15.687 -4.484 -2.046 1.00 85.50 225 MET A N 1
ATOM 1823 C CA . MET A 1 225 ? -15.537 -3.667 -3.245 1.00 85.50 225 MET A CA 1
ATOM 1824 C C . MET A 1 225 ? -16.709 -3.906 -4.183 1.00 85.50 225 MET A C 1
ATOM 1826 O O . MET A 1 225 ? -16.940 -5.032 -4.614 1.00 85.50 225 MET A O 1
ATOM 1830 N N . TYR A 1 226 ? -17.402 -2.831 -4.543 1.00 83.38 226 TYR A N 1
ATOM 1831 C CA . TYR A 1 226 ? -18.472 -2.905 -5.520 1.00 83.38 226 TYR A CA 1
ATOM 1832 C C . TYR A 1 226 ? -17.895 -3.116 -6.922 1.00 83.38 226 TYR A C 1
ATOM 1834 O O . TYR A 1 226 ? -17.125 -2.289 -7.420 1.00 83.38 226 TYR A O 1
ATOM 1842 N N . CYS A 1 227 ? -18.307 -4.207 -7.560 1.00 81.62 227 CYS A N 1
ATOM 1843 C CA . CYS A 1 227 ? -17.821 -4.632 -8.871 1.00 81.62 227 CYS A CA 1
ATOM 1844 C C . CYS A 1 227 ? -18.898 -4.534 -9.968 1.00 81.62 227 CYS A C 1
ATOM 1846 O O . CYS A 1 227 ? -18.786 -5.175 -11.004 1.00 81.62 227 CYS A O 1
ATOM 1848 N N . GLY A 1 228 ? -19.934 -3.711 -9.771 1.00 70.38 228 GLY A N 1
ATOM 1849 C CA . GLY A 1 228 ? -21.055 -3.587 -10.711 1.00 70.38 228 GLY A CA 1
ATOM 1850 C C . GLY A 1 228 ? -22.245 -4.480 -10.357 1.00 70.38 228 GLY A C 1
ATOM 1851 O O . GLY A 1 228 ? -22.215 -5.221 -9.378 1.00 70.38 228 GLY A O 1
ATOM 1852 N N . THR A 1 229 ? -23.321 -4.360 -11.132 1.00 57.09 229 THR A N 1
ATOM 1853 C CA . THR A 1 229 ? -24.629 -4.968 -10.838 1.00 57.09 229 THR A CA 1
ATOM 1854 C C . THR A 1 229 ? -24.694 -6.471 -11.112 1.00 57.09 229 THR A C 1
ATOM 1856 O O . THR A 1 229 ? -25.390 -7.175 -10.389 1.00 57.09 229 THR A O 1
ATOM 1859 N N . GLU A 1 230 ? -23.953 -6.977 -12.098 1.00 56.81 230 GLU A N 1
ATOM 1860 C CA . GLU A 1 230 ? -24.008 -8.387 -12.528 1.00 56.81 230 GLU A CA 1
ATOM 1861 C C . GLU A 1 230 ? -23.433 -9.367 -11.499 1.00 56.81 230 GLU A C 1
ATOM 1863 O O . GLU A 1 230 ? -23.953 -10.464 -11.334 1.00 56.81 230 GLU A O 1
ATOM 1868 N N . GLN A 1 231 ? -22.420 -8.955 -10.729 1.00 53.47 231 GLN A N 1
ATOM 1869 C CA . GLN A 1 231 ? -21.815 -9.801 -9.691 1.00 53.47 231 GLN A CA 1
ATOM 1870 C C . GLN A 1 231 ? -22.618 -9.843 -8.375 1.00 53.47 231 GLN A C 1
ATOM 1872 O O . GLN A 1 231 ? -22.337 -10.684 -7.527 1.00 53.47 231 GLN A O 1
ATOM 1877 N N . HIS A 1 232 ? -23.619 -8.969 -8.202 1.00 45.00 232 HIS A N 1
ATOM 1878 C CA . HIS A 1 232 ? -24.459 -8.882 -6.994 1.00 45.00 232 HIS A CA 1
ATOM 1879 C C . HIS A 1 232 ? -25.946 -9.198 -7.261 1.00 45.00 232 HIS A C 1
ATOM 1881 O O . HIS A 1 232 ? -26.801 -8.903 -6.421 1.00 45.00 232 HIS A O 1
ATOM 1887 N N . ALA A 1 233 ? -26.278 -9.801 -8.411 1.00 42.34 233 ALA A N 1
ATOM 1888 C CA . ALA A 1 233 ? -27.659 -10.117 -8.792 1.00 42.34 233 ALA A CA 1
ATOM 1889 C C . ALA A 1 233 ? -28.387 -11.014 -7.764 1.00 42.34 233 ALA A C 1
ATOM 1891 O O . ALA A 1 233 ? -29.591 -10.864 -7.560 1.00 42.34 233 ALA A O 1
ATOM 1892 N N . ASP A 1 234 ? -27.649 -11.871 -7.051 1.00 44.31 234 ASP A N 1
ATOM 1893 C CA . ASP A 1 234 ? -28.201 -12.818 -6.074 1.00 44.31 234 ASP A CA 1
ATOM 1894 C C . ASP A 1 234 ? -28.487 -12.208 -4.681 1.00 44.31 234 ASP A C 1
ATOM 1896 O O . ASP A 1 234 ? -29.183 -12.821 -3.869 1.00 44.31 234 ASP A O 1
ATOM 1900 N N . GLU A 1 235 ? -27.988 -11.001 -4.377 1.00 47.09 235 GLU A N 1
ATOM 1901 C CA . GLU A 1 235 ? -28.059 -10.402 -3.027 1.00 47.09 235 GLU A CA 1
ATOM 1902 C C . GLU A 1 235 ? -29.177 -9.354 -2.858 1.00 47.09 235 GLU A C 1
ATOM 1904 O O . GLU A 1 235 ? -29.502 -8.954 -1.736 1.00 47.09 235 GLU A O 1
ATOM 1909 N N . LEU A 1 236 ? -29.827 -8.927 -3.946 1.00 42.56 236 LEU A N 1
ATOM 1910 C CA . LEU A 1 236 ? -30.860 -7.879 -3.943 1.00 42.56 236 LEU A CA 1
ATOM 1911 C C . LEU A 1 236 ? -32.261 -8.430 -3.609 1.00 42.56 236 LEU A C 1
ATOM 1913 O O . LEU A 1 236 ? -33.228 -8.269 -4.352 1.00 42.56 236 LEU A O 1
ATOM 1917 N N . GLY A 1 237 ? -32.384 -9.088 -2.455 1.00 35.12 237 GLY A N 1
ATOM 1918 C CA . GLY A 1 237 ? -33.637 -9.648 -1.946 1.00 35.12 237 GLY A CA 1
ATOM 1919 C C . GLY A 1 237 ? -34.341 -8.776 -0.898 1.00 35.12 237 GLY A C 1
ATOM 1920 O O . GLY A 1 237 ? -34.140 -8.973 0.295 1.00 35.12 237 GLY A O 1
ATOM 1921 N N . GLY A 1 238 ? -35.267 -7.914 -1.338 1.00 35.16 238 GLY A N 1
ATOM 1922 C CA . GLY A 1 238 ? -36.474 -7.550 -0.573 1.00 35.16 238 GLY A CA 1
ATOM 1923 C C . GLY A 1 238 ? -36.499 -6.195 0.155 1.00 35.16 238 GLY A C 1
ATOM 1924 O O . GLY A 1 238 ? -35.766 -5.948 1.108 1.00 35.16 238 GLY A O 1
ATOM 1925 N N . ALA A 1 239 ? -37.454 -5.341 -0.230 1.00 35.88 239 ALA A N 1
ATOM 1926 C CA . ALA A 1 239 ? -37.812 -4.124 0.498 1.00 35.88 239 ALA A CA 1
ATOM 1927 C C . ALA A 1 239 ? -38.532 -4.454 1.820 1.00 35.88 239 ALA A C 1
ATOM 1929 O O . ALA A 1 239 ? -39.543 -5.160 1.821 1.00 35.88 239 ALA A O 1
ATOM 1930 N N . SER A 1 240 ? -38.056 -3.901 2.941 1.00 33.12 240 SER A N 1
ATOM 1931 C CA . SER A 1 240 ? -38.749 -3.973 4.236 1.00 33.12 240 SER A CA 1
ATOM 1932 C C . SER A 1 240 ? -39.482 -2.650 4.529 1.00 33.12 240 SER A C 1
ATOM 1934 O O . SER A 1 240 ? -38.852 -1.590 4.446 1.00 33.12 240 SER A O 1
ATOM 1936 N N . PRO A 1 241 ? -40.777 -2.673 4.901 1.00 43.19 241 PRO A N 1
ATOM 1937 C CA . PRO A 1 241 ? -41.529 -1.482 5.261 1.00 43.19 241 PRO A CA 1
ATOM 1938 C C . PRO A 1 241 ? -41.611 -1.340 6.784 1.00 43.19 241 PRO A C 1
ATOM 1940 O O . PRO A 1 241 ? -42.499 -1.908 7.413 1.00 43.19 241 PRO A O 1
ATOM 1943 N N . THR A 1 242 ? -40.741 -0.534 7.389 1.00 35.69 242 THR A N 1
ATOM 1944 C CA . THR A 1 242 ? -41.012 0.017 8.727 1.00 35.69 242 THR A CA 1
ATOM 1945 C C . THR A 1 242 ? -40.427 1.412 8.854 1.00 35.69 242 THR A C 1
ATOM 1947 O O . THR A 1 242 ? -39.213 1.592 8.928 1.00 35.69 242 THR A O 1
ATOM 1950 N N . GLU A 1 243 ? -41.315 2.399 8.895 1.00 41.25 243 GLU A N 1
ATOM 1951 C CA . GLU A 1 243 ? -40.998 3.790 9.179 1.00 41.25 243 GLU A CA 1
ATOM 1952 C C . GLU A 1 243 ? -41.277 4.086 10.667 1.00 41.25 243 GLU A C 1
ATOM 1954 O O . GLU A 1 243 ? -42.259 3.603 11.234 1.00 41.25 243 GLU A O 1
ATOM 1959 N N . PHE A 1 244 ? -40.418 4.931 11.247 1.00 40.88 244 PHE A N 1
ATOM 1960 C CA . PHE A 1 244 ? -40.448 5.560 12.579 1.00 40.88 244 PHE A CA 1
ATOM 1961 C C . PHE A 1 244 ? -39.736 4.849 13.758 1.00 40.88 244 PHE A C 1
ATOM 1963 O O . PHE A 1 244 ? -39.933 3.682 14.064 1.00 40.88 244 PHE A O 1
ATOM 1970 N N . SER A 1 245 ? -38.899 5.646 14.448 1.00 38.31 245 SER A N 1
ATOM 1971 C CA . SER A 1 245 ? -37.865 5.358 15.473 1.00 38.31 245 SER A CA 1
ATOM 1972 C C . SER A 1 245 ? -36.440 5.106 14.956 1.00 38.31 245 SER A C 1
ATOM 1974 O O . SER A 1 245 ? -35.502 5.648 15.537 1.00 38.31 245 SER A O 1
ATOM 1976 N N . ALA A 1 246 ? -36.254 4.387 13.846 1.00 44.31 246 ALA A N 1
ATOM 1977 C CA . ALA A 1 246 ? -34.921 4.000 13.356 1.00 44.31 246 ALA A CA 1
ATOM 1978 C C . ALA A 1 246 ? -34.047 5.173 12.868 1.00 44.31 246 ALA A C 1
ATOM 1980 O O . ALA A 1 246 ? -32.830 5.082 12.907 1.00 44.31 246 ALA A O 1
ATOM 1981 N N . ILE A 1 247 ? -34.643 6.298 12.459 1.00 42.00 247 ILE A N 1
ATOM 1982 C CA . ILE A 1 247 ? -33.921 7.409 11.813 1.00 42.00 247 ILE A CA 1
ATOM 1983 C C . ILE A 1 247 ? -32.987 8.152 12.784 1.00 42.00 247 ILE A C 1
ATOM 1985 O O . ILE A 1 247 ? -31.913 8.584 12.382 1.00 42.00 247 ILE A O 1
ATOM 1989 N N . ARG A 1 248 ? -33.348 8.316 14.064 1.00 44.28 248 ARG A N 1
ATOM 1990 C CA . ARG A 1 248 ? -32.475 9.004 15.039 1.00 44.28 248 ARG A CA 1
ATOM 1991 C C . ARG A 1 248 ? -31.296 8.128 15.465 1.00 44.28 248 ARG A C 1
ATOM 1993 O O . ARG A 1 248 ? -30.203 8.650 15.645 1.00 44.28 248 ARG A O 1
ATOM 2000 N N . ASP A 1 249 ? -31.525 6.823 15.594 1.00 47.88 249 ASP A N 1
ATOM 2001 C CA . ASP A 1 249 ? -30.469 5.857 15.898 1.00 47.88 249 ASP A CA 1
ATOM 2002 C C . ASP A 1 249 ? -29.571 5.669 14.662 1.00 47.88 249 ASP A C 1
ATOM 2004 O O . ASP A 1 249 ? -28.357 5.755 14.777 1.00 47.88 249 ASP A O 1
ATOM 2008 N N . TYR A 1 250 ? -30.140 5.574 13.456 1.00 51.28 250 TYR A N 1
ATOM 2009 C CA . TYR A 1 250 ? -29.387 5.565 12.198 1.00 51.28 250 TYR A CA 1
ATOM 2010 C C . TYR A 1 250 ? -28.471 6.790 12.067 1.00 51.28 250 TYR A C 1
ATOM 2012 O O . TYR A 1 250 ? -27.267 6.621 11.925 1.00 51.28 250 TYR A O 1
ATOM 2020 N N . HIS A 1 251 ? -28.985 8.016 12.237 1.00 53.16 251 HIS A N 1
ATOM 2021 C CA . HIS A 1 251 ? -28.151 9.228 12.194 1.00 53.16 251 HIS A CA 1
ATOM 2022 C C . HIS A 1 251 ? -27.111 9.313 13.324 1.00 53.16 251 HIS A C 1
ATOM 2024 O O . HIS A 1 251 ? -26.093 9.982 13.164 1.00 53.16 251 HIS A O 1
ATOM 2030 N N . GLY A 1 252 ? -27.356 8.671 14.471 1.00 53.91 252 GLY A N 1
ATOM 2031 C CA . GLY A 1 252 ? -26.409 8.627 15.586 1.00 53.91 252 GLY A CA 1
ATOM 2032 C C . GLY A 1 252 ? -25.261 7.638 15.376 1.00 53.91 252 GLY A C 1
ATOM 2033 O O . GLY A 1 252 ? -24.174 7.863 15.901 1.00 53.91 252 GLY A O 1
ATOM 2034 N N . TRP A 1 253 ? -25.492 6.571 14.604 1.00 55.84 253 TRP A N 1
ATOM 2035 C CA . TRP A 1 253 ? -24.567 5.442 14.476 1.00 55.84 253 TRP A CA 1
ATOM 2036 C C . TRP A 1 253 ? -23.986 5.253 13.066 1.00 55.84 253 TRP A C 1
ATOM 2038 O O . TRP A 1 253 ? -22.948 4.612 12.950 1.00 55.84 253 TRP A O 1
ATOM 2048 N N . MET A 1 254 ? -24.563 5.853 12.014 1.00 64.00 254 MET A N 1
ATOM 2049 C CA . MET A 1 254 ? -23.995 5.864 10.648 1.00 64.00 254 MET A CA 1
ATOM 2050 C C . MET A 1 254 ? -22.592 6.491 10.596 1.00 64.00 254 MET A C 1
ATOM 2052 O O . MET A 1 254 ? -21.751 6.091 9.795 1.00 64.00 254 MET A O 1
ATOM 2056 N N . GLY A 1 255 ? -22.298 7.402 11.532 1.00 76.69 255 GLY A N 1
ATOM 2057 C CA . GLY A 1 255 ? -21.045 8.151 11.568 1.00 76.69 255 GLY A CA 1
ATOM 2058 C C . GLY A 1 255 ? -19.784 7.299 11.737 1.00 76.69 255 GLY A C 1
ATOM 2059 O O . GLY A 1 255 ? -18.694 7.809 11.516 1.00 76.69 255 GLY A O 1
ATOM 2060 N N . GLY A 1 256 ? -19.881 6.013 12.095 1.00 83.25 256 GLY A N 1
ATOM 2061 C CA . GLY A 1 256 ? -18.708 5.136 12.187 1.00 83.25 256 GLY A CA 1
ATOM 2062 C C . GLY A 1 256 ? -17.944 5.013 10.862 1.00 83.25 256 GLY A C 1
ATOM 2063 O O . GLY A 1 256 ? -16.713 5.041 10.867 1.00 83.25 256 GLY A O 1
ATOM 2064 N N . VAL A 1 257 ? -18.652 4.922 9.729 1.00 85.88 257 VAL A N 1
ATOM 2065 C CA . VAL A 1 257 ? -18.018 4.890 8.397 1.00 85.88 257 VAL A CA 1
ATOM 2066 C C . VAL A 1 257 ? -17.461 6.270 8.043 1.00 85.88 257 VAL A C 1
ATOM 2068 O O . VAL A 1 257 ? -16.293 6.371 7.674 1.00 85.88 257 VAL A O 1
ATOM 2071 N N . ASP A 1 258 ? -18.235 7.336 8.269 1.00 88.75 258 ASP A N 1
ATOM 2072 C CA . ASP A 1 258 ? -17.798 8.718 8.025 1.00 88.75 258 ASP A CA 1
ATOM 2073 C C . ASP A 1 258 ? -16.536 9.093 8.814 1.00 88.75 258 ASP A C 1
ATOM 2075 O O . ASP A 1 258 ? -15.631 9.734 8.281 1.00 88.75 258 ASP A O 1
ATOM 2079 N N . ILE A 1 259 ? -16.444 8.691 10.086 1.00 89.56 259 ILE A N 1
ATOM 2080 C CA . ILE A 1 259 ? -15.278 8.951 10.942 1.00 89.56 259 ILE A CA 1
ATOM 2081 C C . ILE A 1 259 ? -14.062 8.166 10.439 1.00 89.56 259 ILE A C 1
ATOM 2083 O O . ILE A 1 259 ? -12.951 8.703 10.450 1.00 89.56 259 ILE A O 1
ATOM 2087 N N . HIS A 1 260 ? -14.239 6.919 9.984 1.00 93.06 260 HIS A N 1
ATOM 2088 C CA . HIS A 1 260 ? -13.146 6.140 9.386 1.00 93.06 260 HIS A CA 1
ATOM 2089 C C . HIS A 1 260 ? -12.631 6.820 8.115 1.00 93.06 260 HIS A C 1
ATOM 2091 O O . HIS A 1 260 ? -11.432 7.085 7.996 1.00 93.06 260 HIS A O 1
ATOM 2097 N N . ASP A 1 261 ? -13.540 7.217 7.222 1.00 90.62 261 ASP A N 1
ATOM 2098 C CA . ASP A 1 261 ? -13.222 7.957 5.999 1.00 90.62 261 ASP A CA 1
ATOM 2099 C C . ASP A 1 261 ? -12.575 9.314 6.301 1.00 90.62 261 ASP A C 1
ATOM 2101 O O . ASP A 1 261 ? -11.637 9.720 5.611 1.00 90.62 261 ASP A O 1
ATOM 2105 N N . GLN A 1 262 ? -12.998 10.000 7.363 1.00 90.31 262 GLN A N 1
ATOM 2106 C CA . GLN A 1 262 ? -12.389 11.248 7.811 1.00 90.31 262 GLN A CA 1
ATOM 2107 C C . GLN A 1 262 ? -10.940 11.034 8.269 1.00 90.31 262 GLN A C 1
ATOM 2109 O O . GLN A 1 262 ? -10.047 11.782 7.857 1.00 90.31 262 GLN A O 1
ATOM 2114 N N . LEU A 1 263 ? -10.685 10.004 9.083 1.00 90.12 263 LEU A N 1
ATOM 2115 C CA . LEU A 1 263 ? -9.331 9.633 9.506 1.00 90.12 263 LEU A CA 1
ATOM 2116 C C . LEU A 1 263 ? -8.452 9.247 8.310 1.00 90.12 263 LEU A C 1
ATOM 2118 O O . LEU A 1 263 ? -7.267 9.588 8.306 1.00 90.12 263 LEU A O 1
ATOM 2122 N N . ARG A 1 264 ? -9.041 8.596 7.298 1.00 91.31 264 ARG A N 1
ATOM 2123 C CA . ARG A 1 264 ? -8.368 8.150 6.072 1.00 91.31 264 ARG A CA 1
ATOM 2124 C C . ARG A 1 264 ? -8.034 9.298 5.121 1.00 91.31 264 ARG A C 1
ATOM 2126 O O . ARG A 1 264 ? -6.906 9.416 4.668 1.00 91.31 264 ARG A O 1
ATOM 2133 N N . LEU A 1 265 ? -9.012 10.127 4.762 1.00 86.94 265 LEU A N 1
ATOM 2134 C CA . LEU A 1 265 ? -8.935 11.015 3.594 1.00 86.94 265 LEU A CA 1
ATOM 2135 C C . LEU A 1 265 ? -8.699 12.488 3.933 1.00 86.94 265 LEU A C 1
ATOM 2137 O O . LEU A 1 265 ? -8.307 13.244 3.044 1.00 86.94 265 LEU A O 1
ATOM 2141 N N . GLN A 1 266 ? -8.939 12.928 5.173 1.00 81.00 266 GLN A N 1
ATOM 2142 C CA . GLN A 1 266 ? -8.942 14.364 5.473 1.00 81.00 266 GLN A CA 1
ATOM 2143 C C . GLN A 1 266 ? -7.537 14.958 5.624 1.00 81.00 266 GLN A C 1
ATOM 2145 O O . GLN A 1 266 ? -7.307 16.099 5.218 1.00 81.00 266 GLN A O 1
ATOM 2150 N N . ARG A 1 267 ? -6.604 14.226 6.247 1.00 82.50 267 ARG A N 1
ATOM 2151 C CA . ARG A 1 267 ? -5.279 14.771 6.598 1.00 82.50 267 ARG A CA 1
ATOM 2152 C C . ARG A 1 267 ? -4.110 13.879 6.206 1.00 82.50 267 ARG A C 1
ATOM 2154 O O . ARG A 1 267 ? -3.085 14.405 5.780 1.00 82.50 267 ARG A O 1
ATOM 2161 N N . TYR A 1 268 ? -4.261 12.566 6.344 1.00 90.19 268 TYR A N 1
ATOM 2162 C CA . TYR A 1 268 ? -3.187 11.603 6.138 1.00 90.19 268 TYR A CA 1
ATOM 2163 C C . TYR A 1 268 ? -3.662 10.477 5.216 1.00 90.19 268 TYR A C 1
ATOM 2165 O O . TYR A 1 268 ? -4.105 9.442 5.693 1.00 90.19 268 TYR A O 1
ATOM 2173 N N . SER A 1 269 ? -3.548 10.700 3.900 1.00 92.06 269 SER A N 1
ATOM 2174 C CA . SER A 1 269 ? -3.800 9.683 2.873 1.00 92.06 269 SER A CA 1
ATOM 2175 C C . SER A 1 269 ? -2.584 9.484 1.967 1.00 92.06 269 SER A C 1
ATOM 2177 O O . SER A 1 269 ? -2.135 10.419 1.290 1.00 92.06 269 SER A O 1
ATOM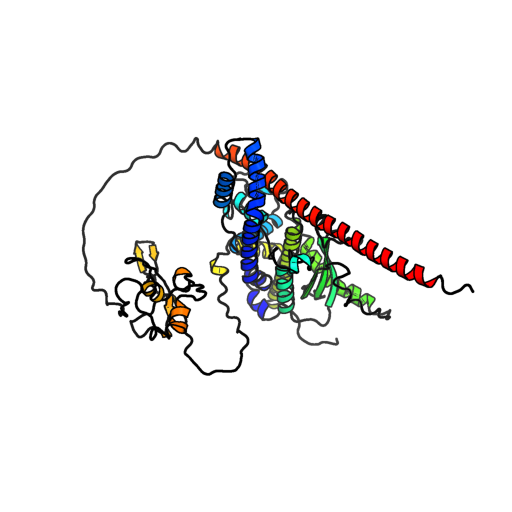 2179 N N . LEU A 1 270 ? -2.089 8.248 1.890 1.00 91.31 270 LEU A N 1
ATOM 2180 C CA . LEU A 1 270 ? -1.090 7.817 0.916 1.00 91.31 270 LEU A CA 1
ATOM 2181 C C . LEU A 1 270 ? -1.622 7.957 -0.500 1.00 91.31 270 LEU A C 1
ATOM 2183 O O . LEU A 1 270 ? -0.909 8.459 -1.372 1.00 91.31 270 LEU A O 1
ATOM 2187 N N . GLN A 1 271 ? -2.880 7.575 -0.712 1.00 90.69 271 GLN A N 1
ATOM 2188 C CA . GLN A 1 271 ? -3.542 7.646 -2.008 1.00 90.69 271 GLN A CA 1
ATOM 2189 C C . GLN A 1 271 ? -3.563 9.068 -2.577 1.00 90.69 271 GLN A C 1
ATOM 2191 O O . GLN A 1 271 ? -3.416 9.255 -3.782 1.00 90.69 271 GLN A O 1
ATOM 2196 N N . GLN A 1 272 ? -3.727 10.081 -1.724 1.00 86.19 272 GLN A N 1
ATOM 2197 C CA . GLN A 1 272 ? -3.696 11.483 -2.147 1.00 86.19 272 GLN A CA 1
ATOM 2198 C C . GLN A 1 272 ? -2.274 12.064 -2.205 1.00 86.19 272 GLN A C 1
ATOM 2200 O O . GLN A 1 272 ? -2.064 13.114 -2.816 1.00 86.19 272 GLN A O 1
ATOM 2205 N N . SER A 1 273 ? -1.289 11.400 -1.593 1.00 85.38 273 SER A N 1
ATOM 2206 C CA . SER A 1 273 ? 0.097 11.879 -1.546 1.00 85.38 273 SER A CA 1
ATOM 2207 C C . SER A 1 273 ? 0.848 11.689 -2.870 1.00 85.38 273 SER A C 1
ATOM 2209 O O . SER A 1 273 ? 1.785 12.435 -3.168 1.00 85.38 273 SER A O 1
ATOM 2211 N N . VAL A 1 274 ? 0.440 10.724 -3.696 1.00 86.31 274 VAL A N 1
ATOM 2212 C CA . VAL A 1 274 ? 1.100 10.380 -4.960 1.00 86.31 274 VAL A CA 1
ATOM 2213 C C . VAL A 1 274 ? 0.063 10.123 -6.047 1.00 86.31 274 VAL A C 1
ATOM 2215 O O . VAL A 1 274 ? -1.028 9.630 -5.785 1.00 86.31 274 VAL A O 1
ATOM 2218 N N . ARG A 1 275 ? 0.397 10.482 -7.288 1.00 83.00 275 ARG A N 1
ATOM 2219 C CA . ARG A 1 275 ? -0.417 10.131 -8.452 1.00 83.00 275 ARG A CA 1
ATOM 2220 C C . ARG A 1 275 ? 0.184 8.901 -9.108 1.00 83.00 275 ARG A C 1
ATOM 2222 O O . ARG A 1 275 ? 1.372 8.893 -9.408 1.00 83.00 275 ARG A O 1
ATOM 2229 N N . CYS A 1 276 ? -0.645 7.897 -9.344 1.00 86.38 276 CYS A N 1
ATOM 2230 C CA . CYS A 1 276 ? -0.305 6.742 -10.164 1.00 86.38 276 CYS A CA 1
ATOM 2231 C C . CYS A 1 276 ? -1.162 6.809 -11.430 1.00 86.38 276 CYS A C 1
ATOM 2233 O O . CYS A 1 276 ? -2.337 7.172 -11.334 1.00 86.38 276 CYS A O 1
ATOM 2235 N N . ARG A 1 277 ? -0.607 6.476 -12.602 1.00 81.12 277 ARG A N 1
ATOM 2236 C CA . ARG A 1 277 ? -1.419 6.374 -13.826 1.00 81.12 277 ARG A CA 1
ATOM 2237 C C . ARG A 1 277 ? -2.342 5.164 -13.761 1.00 81.12 277 ARG A C 1
ATOM 2239 O O . ARG A 1 277 ? -3.553 5.287 -13.942 1.00 81.12 277 ARG A O 1
ATOM 2246 N N . LYS A 1 278 ? -1.773 4.016 -13.386 1.00 88.62 278 LYS A N 1
ATOM 2247 C CA . LYS A 1 278 ? -2.517 2.768 -13.214 1.00 88.62 278 LYS A CA 1
ATOM 2248 C C . LYS A 1 278 ? -3.441 2.838 -12.006 1.00 88.62 278 LYS A C 1
ATOM 2250 O O . LYS A 1 278 ? -2.987 2.979 -10.865 1.00 88.62 278 LYS A O 1
ATOM 2255 N N . PHE A 1 279 ? -4.742 2.707 -12.256 1.00 92.06 279 PHE A N 1
ATOM 2256 C CA . PHE A 1 279 ? -5.772 2.927 -11.242 1.00 92.06 279 PHE A CA 1
ATOM 2257 C C . PHE A 1 279 ? -5.637 1.988 -10.039 1.00 92.06 279 PHE A C 1
ATOM 2259 O O . PHE A 1 279 ? -5.853 2.410 -8.904 1.00 92.06 279 PHE A O 1
ATOM 2266 N N . TYR A 1 280 ? -5.253 0.729 -10.268 1.00 94.25 280 TYR A N 1
ATOM 2267 C CA . TYR A 1 280 ? -5.193 -0.286 -9.220 1.00 94.25 280 TYR A CA 1
ATOM 2268 C C . TYR A 1 280 ? -4.107 0.022 -8.179 1.00 94.25 280 TYR A C 1
ATOM 2270 O O . TYR A 1 280 ? -4.271 -0.317 -7.010 1.00 94.25 280 TYR A O 1
ATOM 2278 N N . LYS A 1 281 ? -3.040 0.748 -8.553 1.00 95.50 281 LYS A N 1
ATOM 2279 C CA . LYS A 1 281 ? -2.025 1.246 -7.607 1.00 95.50 281 LYS A CA 1
ATOM 2280 C C . LYS A 1 281 ? -2.626 2.304 -6.677 1.00 95.50 281 LYS A C 1
ATOM 2282 O O . LYS A 1 281 ? -2.400 2.268 -5.473 1.00 95.50 281 LYS A O 1
ATOM 2287 N N . THR A 1 282 ? -3.447 3.207 -7.214 1.00 93.50 282 THR A N 1
ATOM 2288 C CA . THR A 1 282 ? -4.201 4.190 -6.419 1.00 93.50 282 THR A CA 1
ATOM 2289 C C . THR A 1 282 ? -5.207 3.506 -5.493 1.00 93.50 282 THR A C 1
ATOM 2291 O O . THR A 1 282 ? -5.290 3.868 -4.322 1.00 93.50 282 THR A O 1
ATOM 2294 N N . VAL A 1 283 ? -5.924 2.488 -5.980 1.00 95.00 283 VAL A N 1
ATOM 2295 C CA . VAL A 1 283 ? -6.858 1.708 -5.151 1.00 95.00 283 VAL A CA 1
ATOM 2296 C C . VAL A 1 283 ? -6.123 0.993 -4.020 1.00 95.00 283 VAL A C 1
ATOM 2298 O O . VAL A 1 283 ? -6.534 1.087 -2.866 1.00 95.00 283 VAL A O 1
ATOM 2301 N N . PHE A 1 284 ? -4.991 0.358 -4.323 1.00 97.69 284 PHE A N 1
ATOM 2302 C CA . PHE A 1 284 ? -4.126 -0.267 -3.328 1.00 97.69 284 PHE A CA 1
ATOM 2303 C C . PHE A 1 284 ? -3.684 0.707 -2.235 1.00 97.69 284 PHE A C 1
ATOM 2305 O O . PHE A 1 284 ? -3.786 0.372 -1.060 1.00 97.69 284 PHE A O 1
ATOM 2312 N N . LEU A 1 285 ? -3.243 1.919 -2.583 1.00 97.25 285 LEU A N 1
ATOM 2313 C CA . LEU A 1 285 ? -2.863 2.912 -1.573 1.00 97.25 285 LEU A CA 1
ATOM 2314 C C . LEU A 1 285 ? -4.045 3.310 -0.676 1.00 97.25 285 LEU A C 1
ATOM 2316 O O . LEU A 1 285 ? -3.848 3.495 0.520 1.00 97.25 285 LEU A O 1
ATOM 2320 N N . GLY A 1 286 ? -5.267 3.370 -1.217 1.00 96.00 286 GLY A N 1
ATOM 2321 C CA . GLY A 1 286 ? -6.477 3.585 -0.415 1.00 96.00 286 GLY A CA 1
ATOM 2322 C C . GLY A 1 286 ? -6.778 2.427 0.546 1.00 96.00 286 GLY A C 1
ATOM 2323 O O . GLY A 1 286 ? -7.181 2.657 1.685 1.00 96.00 286 GLY A O 1
ATOM 2324 N N . LEU A 1 287 ? -6.523 1.184 0.127 1.00 97.56 287 LEU A N 1
ATOM 2325 C CA . LEU A 1 287 ? -6.631 -0.006 0.982 1.00 97.56 287 LEU A CA 1
ATOM 2326 C C . LEU A 1 287 ? -5.561 -0.015 2.092 1.00 97.56 287 LEU A C 1
ATOM 2328 O O . LEU A 1 287 ? -5.860 -0.356 3.237 1.00 97.56 287 LEU A O 1
ATOM 2332 N N . VAL A 1 288 ? -4.330 0.412 1.787 1.00 98.25 288 VAL A N 1
ATOM 2333 C CA . VAL A 1 288 ? -3.272 0.606 2.796 1.00 98.25 288 VAL A CA 1
ATOM 2334 C C . VAL A 1 288 ? -3.678 1.695 3.795 1.00 98.25 288 VAL A C 1
ATOM 2336 O O . VAL A 1 288 ? -3.530 1.484 4.999 1.00 98.25 288 VAL A O 1
ATOM 2339 N N . ASP A 1 289 ? -4.255 2.809 3.328 1.00 97.44 289 ASP A N 1
ATOM 2340 C CA . ASP A 1 289 ? -4.773 3.864 4.209 1.00 97.44 289 ASP A CA 1
ATOM 2341 C C . ASP A 1 289 ? -5.839 3.304 5.173 1.00 97.44 289 ASP A C 1
ATOM 2343 O O . ASP A 1 289 ? -5.796 3.582 6.372 1.00 97.44 289 ASP A O 1
ATOM 2347 N N . MET A 1 290 ? -6.758 2.452 4.697 1.00 96.88 290 MET A N 1
ATOM 2348 C CA . MET A 1 290 ? -7.757 1.805 5.563 1.00 96.88 290 MET A CA 1
ATOM 2349 C C . MET A 1 290 ? -7.116 0.927 6.647 1.00 96.88 290 MET A C 1
ATOM 2351 O O . MET A 1 290 ? -7.532 0.974 7.808 1.00 96.88 290 MET A O 1
ATOM 2355 N N . ALA A 1 291 ? -6.094 0.145 6.289 1.00 98.25 291 ALA A N 1
ATOM 2356 C CA . ALA A 1 291 ? -5.368 -0.699 7.237 1.00 98.25 291 ALA A CA 1
ATOM 2357 C C . ALA A 1 291 ? -4.619 0.131 8.290 1.00 98.25 291 ALA A C 1
ATOM 2359 O O . ALA A 1 291 ? -4.626 -0.217 9.471 1.00 98.25 291 ALA A O 1
ATOM 2360 N N . MET A 1 292 ? -4.020 1.254 7.883 1.00 98.06 292 MET A N 1
ATOM 2361 C CA . MET A 1 292 ? -3.356 2.194 8.789 1.00 98.06 292 MET A CA 1
ATOM 2362 C C . MET A 1 292 ? -4.342 2.843 9.766 1.00 98.06 292 MET A C 1
ATOM 2364 O O . MET A 1 292 ? -4.029 2.952 10.951 1.00 98.06 292 MET A O 1
ATOM 2368 N N . VAL A 1 293 ? -5.545 3.211 9.311 1.00 97.38 293 VAL A N 1
ATOM 2369 C CA . VAL A 1 293 ? -6.603 3.746 10.186 1.00 97.38 293 VAL A CA 1
ATOM 2370 C C . VAL A 1 293 ? -7.068 2.695 11.194 1.00 97.38 293 VAL A C 1
ATOM 2372 O O . VAL A 1 293 ? -7.161 3.000 12.382 1.00 97.38 293 VAL A O 1
ATOM 2375 N N . ASN A 1 294 ? -7.289 1.447 10.772 1.00 97.44 294 ASN A N 1
ATOM 2376 C CA . ASN A 1 294 ? -7.626 0.362 11.701 1.00 97.44 294 ASN A CA 1
ATOM 2377 C C . ASN A 1 294 ? -6.517 0.124 12.739 1.00 97.44 294 ASN A C 1
ATOM 2379 O O . ASN A 1 294 ? -6.813 -0.002 13.929 1.00 97.44 294 ASN A O 1
ATOM 2383 N N . ALA A 1 295 ? -5.249 0.130 12.315 1.00 97.94 295 ALA A N 1
ATOM 2384 C CA . ALA A 1 295 ? -4.100 0.042 13.215 1.00 97.94 295 ALA A CA 1
ATOM 2385 C C . ALA A 1 295 ? -4.087 1.188 14.238 1.00 97.94 295 ALA A C 1
ATOM 2387 O O . ALA A 1 295 ? -3.945 0.944 15.436 1.00 97.94 295 ALA A O 1
ATOM 2388 N N . PHE A 1 296 ? -4.312 2.423 13.789 1.00 97.31 296 PHE A N 1
ATOM 2389 C CA . PHE A 1 296 ? -4.379 3.591 14.664 1.00 97.31 296 PHE A CA 1
ATOM 2390 C C . PHE A 1 296 ? -5.549 3.520 15.658 1.00 97.31 296 PHE A C 1
ATOM 2392 O O . PHE A 1 296 ? -5.385 3.861 16.829 1.00 97.31 296 PHE A O 1
ATOM 2399 N N . ILE A 1 297 ? -6.722 3.040 15.232 1.00 95.50 297 ILE A N 1
ATOM 2400 C CA . ILE A 1 297 ? -7.883 2.871 16.118 1.00 95.50 297 ILE A CA 1
ATOM 2401 C C . ILE A 1 297 ? -7.576 1.855 17.223 1.00 95.50 297 ILE A C 1
ATOM 2403 O O . ILE A 1 297 ? -7.853 2.133 18.391 1.00 95.50 297 ILE A O 1
ATOM 2407 N N . VAL A 1 298 ? -6.956 0.718 16.890 1.00 96.38 298 VAL A N 1
ATOM 2408 C CA . VAL A 1 298 ? -6.528 -0.265 17.901 1.00 96.38 298 VAL A CA 1
ATOM 2409 C C . VAL A 1 298 ? -5.486 0.334 18.843 1.00 96.38 298 VAL A C 1
ATOM 2411 O O . VAL A 1 298 ? -5.615 0.189 20.056 1.00 96.38 298 VAL A O 1
ATOM 2414 N N . TYR A 1 299 ? -4.497 1.054 18.311 1.00 96.31 299 TYR A N 1
ATOM 2415 C CA . TYR A 1 299 ? -3.482 1.732 19.119 1.00 96.31 299 TYR A CA 1
ATOM 2416 C C . TYR A 1 299 ? -4.103 2.726 20.113 1.00 96.31 299 TYR A C 1
ATOM 2418 O O . TYR A 1 299 ? -3.732 2.764 21.288 1.00 96.31 299 TYR A O 1
ATOM 2426 N N . ARG A 1 300 ? -5.108 3.493 19.674 1.00 94.75 300 ARG A N 1
ATOM 2427 C CA . ARG A 1 300 ? -5.854 4.429 20.525 1.00 94.75 300 ARG A CA 1
ATOM 2428 C C . ARG A 1 300 ? -6.618 3.715 21.638 1.00 94.75 300 ARG A C 1
ATOM 2430 O O . ARG A 1 300 ? -6.567 4.169 22.780 1.00 94.75 300 ARG A O 1
ATOM 2437 N N . GLU A 1 301 ? -7.302 2.614 21.334 1.00 93.00 301 GLU A N 1
ATOM 2438 C CA . GLU A 1 301 ? -8.003 1.831 22.361 1.00 93.00 301 GLU A CA 1
ATOM 2439 C C . GLU A 1 301 ? -7.023 1.172 23.344 1.00 93.00 301 GLU A C 1
ATOM 2441 O O . GLU A 1 301 ? -7.274 1.196 24.548 1.00 93.00 301 GLU A O 1
ATOM 2446 N N . TYR A 1 302 ? -5.873 0.680 22.876 1.00 94.00 302 TYR A N 1
ATOM 2447 C CA . TYR A 1 302 ? -4.810 0.157 23.741 1.00 94.00 302 TYR A CA 1
ATOM 2448 C C . TYR A 1 302 ? -4.302 1.218 24.729 1.00 94.00 302 TYR A C 1
ATOM 2450 O O . TYR A 1 302 ? -4.270 0.987 25.938 1.00 94.00 302 TYR A O 1
ATOM 2458 N N . LYS A 1 303 ? -3.987 2.425 24.244 1.00 93.06 303 LYS A N 1
ATOM 2459 C CA . LYS A 1 303 ? -3.554 3.547 25.096 1.00 93.06 303 LYS A CA 1
ATOM 2460 C C . LYS A 1 303 ? -4.617 3.957 26.111 1.00 93.06 303 LYS A C 1
ATOM 2462 O O . LYS A 1 303 ? -4.309 4.173 27.282 1.00 93.06 303 LYS A O 1
ATOM 2467 N N . LYS A 1 304 ? -5.883 3.976 25.695 1.00 91.94 304 LYS A N 1
ATOM 2468 C CA . LYS A 1 304 ? -7.022 4.242 26.579 1.00 91.94 304 LYS A CA 1
ATOM 2469 C C . LYS A 1 304 ? -7.152 3.192 27.689 1.00 91.94 304 LYS A C 1
ATOM 2471 O O . LYS A 1 304 ? -7.406 3.574 28.829 1.00 91.94 304 LYS A O 1
ATOM 2476 N N . GLN A 1 305 ? -6.943 1.904 27.397 1.00 90.38 305 GLN A N 1
ATOM 2477 C CA . GLN A 1 305 ? -6.950 0.838 28.414 1.00 90.38 305 GLN A CA 1
ATOM 2478 C C . GLN A 1 305 ? -5.817 0.996 29.440 1.00 90.38 305 GLN A C 1
ATOM 2480 O O . GLN A 1 305 ? -6.008 0.678 30.612 1.00 90.38 305 GLN A O 1
ATOM 2485 N N . GLN A 1 306 ? -4.675 1.552 29.030 1.00 90.75 306 GLN A N 1
ATOM 2486 C CA . GLN A 1 306 ? -3.560 1.891 29.925 1.00 90.75 306 GLN A CA 1
ATOM 2487 C C . GLN A 1 306 ? -3.778 3.199 30.714 1.00 90.75 306 GLN A C 1
ATOM 2489 O O . GLN A 1 306 ? -2.952 3.565 31.550 1.00 90.75 306 GLN A O 1
ATOM 2494 N N . GLY A 1 307 ? -4.876 3.924 30.469 1.00 92.38 307 GLY A N 1
ATOM 2495 C CA . GLY A 1 307 ? -5.129 5.236 31.073 1.00 92.38 307 GLY A CA 1
ATOM 2496 C C . GLY A 1 307 ? -4.221 6.350 30.538 1.00 92.38 307 GLY A C 1
ATOM 2497 O O . GLY A 1 307 ? -4.080 7.390 31.182 1.00 92.38 307 GLY A O 1
ATOM 2498 N N . GLU A 1 308 ? -3.596 6.140 29.378 1.00 92.62 308 GLU A N 1
ATOM 2499 C CA . GLU A 1 308 ? -2.765 7.129 28.694 1.00 92.62 308 GLU A CA 1
ATOM 2500 C C . GLU A 1 308 ? -3.620 8.120 27.874 1.00 92.62 308 GLU A C 1
ATOM 2502 O O . GLU A 1 308 ? -4.752 7.804 27.488 1.00 92.62 308 GLU A O 1
ATOM 2507 N N . PRO A 1 309 ? -3.113 9.340 27.597 1.00 89.81 309 PRO A N 1
ATOM 2508 C CA . PRO A 1 309 ? -3.800 10.286 26.722 1.00 89.81 309 PRO A CA 1
ATOM 2509 C C . PRO A 1 309 ? -3.972 9.724 25.305 1.00 89.81 309 PRO A C 1
ATOM 2511 O O . PRO A 1 309 ? -3.191 8.891 24.847 1.00 89.81 309 PRO A O 1
ATOM 2514 N N . ALA A 1 310 ? -4.995 10.211 24.596 1.00 86.75 310 ALA A N 1
ATOM 2515 C CA . ALA A 1 310 ? -5.241 9.804 23.218 1.00 86.75 310 ALA A CA 1
ATOM 2516 C C . ALA A 1 310 ? -4.017 10.137 22.336 1.00 86.75 310 ALA A C 1
ATOM 2518 O O . ALA A 1 310 ? -3.594 11.297 22.326 1.00 86.75 310 ALA A O 1
ATOM 2519 N N . PRO A 1 311 ? -3.454 9.152 21.613 1.00 88.12 311 PRO A N 1
ATOM 2520 C CA . PRO A 1 311 ? -2.274 9.359 20.784 1.00 88.12 311 PRO A CA 1
ATOM 2521 C C . PRO A 1 311 ? -2.583 10.255 19.582 1.00 88.12 311 PRO A C 1
ATOM 2523 O O . PRO A 1 311 ? -3.684 10.205 19.023 1.00 88.12 311 PRO A O 1
ATOM 2526 N N . ASP A 1 312 ? -1.597 11.046 19.156 1.00 92.19 312 ASP A N 1
ATOM 2527 C CA . ASP A 1 312 ? -1.694 11.813 17.917 1.00 92.19 312 ASP A CA 1
ATOM 2528 C C . ASP A 1 312 ? -1.507 10.902 16.695 1.00 92.19 312 ASP A C 1
ATOM 2530 O O . ASP A 1 312 ? -0.630 10.035 16.653 1.00 92.19 312 ASP A O 1
ATOM 2534 N N . HIS A 1 313 ? -2.328 11.114 15.665 1.00 93.06 313 HIS A N 1
ATOM 2535 C CA . HIS A 1 313 ? -2.258 10.318 14.441 1.00 93.06 313 HIS A CA 1
ATOM 2536 C C . HIS A 1 313 ? -0.931 10.565 13.711 1.00 93.06 313 HIS A C 1
ATOM 2538 O O . HIS A 1 313 ? -0.336 9.628 13.181 1.00 93.06 313 HIS A O 1
ATOM 2544 N N . ALA A 1 314 ? -0.417 11.800 13.722 1.00 93.94 314 ALA A N 1
ATOM 2545 C CA . ALA A 1 314 ? 0.858 12.105 13.081 1.00 93.94 314 ALA A CA 1
ATOM 2546 C C . ALA A 1 314 ? 2.027 11.413 13.794 1.00 93.94 314 ALA A C 1
ATOM 2548 O O . ALA A 1 314 ? 2.897 10.870 13.118 1.00 93.94 314 ALA A O 1
ATOM 2549 N N . GLU A 1 315 ? 2.036 11.393 15.129 1.00 93.94 315 GLU A N 1
ATOM 2550 C CA . GLU A 1 315 ? 3.045 10.678 15.926 1.00 93.94 315 GLU A CA 1
ATOM 2551 C C . GLU A 1 315 ? 3.043 9.169 15.639 1.00 93.94 315 GLU A C 1
ATOM 2553 O O . GLU A 1 315 ? 4.103 8.601 15.364 1.00 93.94 315 GLU A O 1
ATOM 2558 N N . PHE A 1 316 ? 1.865 8.535 15.596 1.00 96.25 316 PHE A N 1
ATOM 2559 C CA . PHE A 1 316 ? 1.731 7.125 15.203 1.00 96.25 316 PHE A CA 1
ATOM 2560 C C . PHE A 1 316 ? 2.327 6.865 13.809 1.00 96.25 316 PHE A C 1
ATOM 2562 O O . PHE A 1 316 ? 3.112 5.938 13.606 1.00 96.25 316 PHE A O 1
ATOM 2569 N N . LEU A 1 317 ? 2.009 7.725 12.837 1.00 97.31 317 LEU A N 1
ATOM 2570 C CA . LEU A 1 317 ? 2.511 7.613 11.466 1.00 97.31 317 LEU A CA 1
ATOM 2571 C C . LEU A 1 317 ? 4.021 7.879 11.360 1.00 97.31 317 LEU A C 1
ATOM 2573 O O . LEU A 1 317 ? 4.700 7.241 10.552 1.00 97.31 317 LEU A O 1
ATOM 2577 N N . GLN A 1 318 ? 4.561 8.797 12.168 1.00 96.62 318 GLN A N 1
ATOM 2578 C CA . GLN A 1 318 ? 5.999 9.074 12.254 1.00 96.62 318 GLN A CA 1
ATOM 2579 C C . GLN A 1 318 ? 6.773 7.860 12.768 1.00 96.62 318 GLN A C 1
ATOM 2581 O O . GLN A 1 318 ? 7.838 7.546 12.224 1.00 96.62 318 GLN A O 1
ATOM 2586 N N . GLU A 1 319 ? 6.240 7.171 13.779 1.00 97.00 319 GLU A N 1
ATOM 2587 C CA . GLU A 1 319 ? 6.811 5.923 14.283 1.00 97.00 319 GLU A CA 1
ATOM 2588 C C . GLU A 1 319 ? 6.711 4.814 13.229 1.00 97.00 319 GLU A C 1
ATOM 2590 O O . GLU A 1 319 ? 7.721 4.186 12.899 1.00 97.00 319 GLU A O 1
ATOM 2595 N N . LEU A 1 320 ? 5.522 4.616 12.648 1.00 98.25 320 LEU A N 1
ATOM 2596 C CA . LEU A 1 320 ? 5.277 3.576 11.651 1.00 98.25 320 LEU A CA 1
ATOM 2597 C C . LEU A 1 320 ? 6.225 3.703 10.453 1.00 98.25 320 LEU A C 1
ATOM 2599 O O . LEU A 1 320 ? 6.869 2.722 10.080 1.00 98.25 320 LEU A O 1
ATOM 2603 N N . GLN A 1 321 ? 6.374 4.897 9.870 1.00 97.88 321 GLN A N 1
ATOM 2604 C CA . GLN A 1 321 ? 7.285 5.077 8.733 1.00 97.88 321 GLN A CA 1
ATOM 2605 C C . GLN A 1 321 ? 8.746 4.822 9.114 1.00 97.88 321 GLN A C 1
ATOM 2607 O O . GLN A 1 321 ? 9.481 4.198 8.348 1.00 97.88 321 GLN A O 1
ATOM 2612 N N . ALA A 1 322 ? 9.164 5.231 10.317 1.00 98.06 322 ALA A N 1
ATOM 2613 C CA . ALA A 1 322 ? 10.531 5.024 10.780 1.00 98.06 322 ALA A CA 1
ATOM 2614 C C . ALA A 1 322 ? 10.831 3.533 10.969 1.00 98.06 322 ALA A C 1
ATOM 2616 O O . ALA A 1 322 ? 11.932 3.082 10.646 1.00 98.06 322 ALA A O 1
ATOM 2617 N N . GLN A 1 323 ? 9.860 2.770 11.475 1.00 98.12 323 GLN A N 1
ATOM 2618 C CA . GLN A 1 323 ? 9.961 1.323 11.646 1.00 98.12 323 GLN A CA 1
ATOM 2619 C C . GLN A 1 323 ? 9.913 0.595 10.293 1.00 98.12 323 GLN A C 1
ATOM 2621 O O . GLN A 1 323 ? 10.741 -0.284 10.056 1.00 98.12 323 GLN A O 1
ATOM 2626 N N . LEU A 1 324 ? 9.037 1.004 9.364 1.00 98.50 324 LEU A N 1
ATOM 2627 C CA . LEU A 1 324 ? 8.978 0.461 7.999 1.00 98.50 324 LEU A CA 1
ATOM 2628 C C . LEU A 1 324 ? 10.318 0.602 7.273 1.00 98.50 324 LEU A C 1
ATOM 2630 O O . LEU A 1 324 ? 10.819 -0.376 6.722 1.00 98.50 324 LEU A O 1
ATOM 2634 N N . LEU A 1 325 ? 10.944 1.781 7.335 1.00 98.19 325 LEU A N 1
ATOM 2635 C CA . LEU A 1 325 ? 12.254 2.055 6.729 1.00 98.19 325 LEU A CA 1
ATOM 2636 C C . LEU A 1 325 ? 13.410 1.240 7.338 1.00 98.19 325 LEU A C 1
ATOM 2638 O O . LEU A 1 325 ? 14.479 1.141 6.736 1.00 98.19 325 LEU A O 1
ATOM 2642 N N . GLN A 1 326 ? 13.205 0.633 8.508 1.00 96.62 326 GLN A N 1
ATOM 2643 C CA . GLN A 1 326 ? 14.178 -0.239 9.173 1.00 96.62 326 GLN A CA 1
ATOM 2644 C C . GLN A 1 326 ? 13.935 -1.729 8.909 1.00 96.62 326 GLN A C 1
ATOM 2646 O O . GLN A 1 326 ? 14.802 -2.543 9.228 1.00 96.62 326 GLN A O 1
ATOM 2651 N N . VAL A 1 327 ? 12.809 -2.100 8.285 1.00 96.75 327 VAL A N 1
ATOM 2652 C CA . VAL A 1 327 ? 12.487 -3.501 7.988 1.00 96.75 327 VAL A CA 1
ATOM 2653 C C . VAL A 1 327 ? 13.569 -4.128 7.114 1.00 96.75 327 VAL A C 1
ATOM 2655 O O . VAL A 1 327 ? 13.930 -3.632 6.041 1.00 96.75 327 VAL A O 1
ATOM 2658 N N . THR A 1 328 ? 14.058 -5.279 7.552 1.00 96.44 328 THR A N 1
ATOM 2659 C CA . THR A 1 328 ? 15.001 -6.112 6.819 1.00 96.44 328 THR A CA 1
ATOM 2660 C C . THR A 1 328 ? 14.301 -7.332 6.227 1.00 96.44 328 THR A C 1
ATOM 2662 O O . THR A 1 328 ? 13.186 -7.699 6.586 1.00 96.44 328 THR A O 1
ATOM 2665 N N . SER A 1 329 ? 14.976 -8.030 5.308 1.00 92.75 329 SER A N 1
ATOM 2666 C CA . SER A 1 329 ? 14.447 -9.296 4.786 1.00 92.75 329 SER A CA 1
ATOM 2667 C C . SER A 1 329 ? 14.313 -10.375 5.864 1.00 92.75 329 SER A C 1
ATOM 2669 O O . SER A 1 329 ? 13.553 -11.309 5.649 1.00 92.75 329 SER A O 1
ATOM 2671 N N . ALA A 1 330 ? 15.054 -10.282 6.976 1.00 90.19 330 ALA A N 1
ATOM 2672 C CA . ALA A 1 330 ? 14.969 -11.253 8.063 1.00 90.19 330 ALA A CA 1
ATOM 2673 C C . ALA A 1 330 ? 13.662 -11.099 8.849 1.00 90.19 330 ALA A C 1
ATOM 2675 O O . ALA A 1 330 ? 13.048 -12.104 9.186 1.00 90.19 330 ALA A O 1
ATOM 2676 N N . ASP A 1 331 ? 13.196 -9.862 9.031 1.00 89.25 331 ASP A N 1
ATOM 2677 C CA . ASP A 1 331 ? 11.960 -9.553 9.762 1.00 89.25 331 ASP A CA 1
ATOM 2678 C C . ASP A 1 331 ? 10.705 -10.027 9.014 1.00 89.25 331 ASP A C 1
ATOM 2680 O O . ASP A 1 331 ? 9.622 -10.105 9.578 1.00 89.25 331 ASP A O 1
ATOM 2684 N N . LEU A 1 332 ? 10.826 -10.339 7.721 1.00 89.44 332 LEU A N 1
ATOM 2685 C CA . LEU A 1 332 ? 9.730 -10.831 6.881 1.00 89.44 332 LEU A CA 1
ATOM 2686 C C . LEU A 1 332 ? 9.680 -12.360 6.795 1.00 89.44 332 LEU A C 1
ATOM 2688 O O . LEU A 1 332 ? 8.762 -12.907 6.187 1.00 89.44 332 LEU A O 1
ATOM 2692 N N . ILE A 1 333 ? 10.651 -13.057 7.390 1.00 80.50 333 ILE A N 1
ATOM 2693 C CA . ILE A 1 333 ? 10.628 -14.513 7.507 1.00 80.50 333 ILE A CA 1
ATOM 2694 C C . ILE A 1 333 ? 9.763 -14.840 8.720 1.00 80.50 333 ILE A C 1
ATOM 2696 O O . ILE A 1 333 ? 10.210 -14.749 9.858 1.00 80.50 333 ILE A O 1
ATOM 2700 N N . ASP A 1 334 ? 8.508 -15.186 8.465 1.00 55.22 334 ASP A N 1
ATOM 2701 C CA . ASP A 1 334 ? 7.575 -15.586 9.511 1.00 55.22 334 ASP A CA 1
ATOM 2702 C C . ASP A 1 334 ? 8.013 -16.937 10.117 1.00 55.22 334 ASP A C 1
ATOM 2704 O O . ASP A 1 334 ? 7.965 -17.974 9.450 1.00 55.22 334 ASP A O 1
ATOM 2708 N N . GLU A 1 335 ? 8.500 -16.925 11.365 1.00 42.91 335 GLU A N 1
ATOM 2709 C CA . GLU A 1 335 ? 8.736 -18.133 12.175 1.00 42.91 335 GLU A CA 1
ATOM 2710 C C . GLU A 1 335 ? 7.500 -18.536 13.006 1.00 42.91 335 GLU A C 1
ATOM 2712 O O . GLU A 1 335 ? 7.615 -19.397 13.882 1.00 42.91 335 GLU A O 1
ATOM 2717 N N . SER A 1 336 ? 6.304 -17.989 12.744 1.00 36.28 336 SER A N 1
ATOM 2718 C CA . SER A 1 336 ? 5.104 -18.419 13.465 1.00 36.28 336 SER A CA 1
ATOM 2719 C C . SER A 1 336 ? 4.449 -19.662 12.829 1.00 36.28 336 SER A C 1
ATOM 2721 O O . SER A 1 336 ? 4.100 -19.664 11.643 1.00 36.28 336 SER A O 1
ATOM 2723 N N . PRO A 1 337 ? 4.282 -20.765 13.585 1.00 37.28 337 PRO A N 1
ATOM 2724 C CA . PRO A 1 337 ? 3.710 -22.007 13.088 1.00 37.28 337 PRO A CA 1
ATOM 2725 C C . PRO A 1 337 ? 2.185 -21.899 13.019 1.00 37.28 337 PRO A C 1
ATOM 2727 O O . PRO A 1 337 ? 1.513 -22.001 14.041 1.00 37.28 337 PRO A O 1
ATOM 2730 N N . GLN A 1 338 ? 1.605 -21.794 11.822 1.00 31.08 338 GLN A N 1
ATOM 2731 C CA . GLN A 1 338 ? 0.193 -22.155 11.694 1.00 31.08 338 GLN A CA 1
ATOM 2732 C C . GLN A 1 338 ? 0.040 -23.667 11.939 1.00 31.08 338 GLN A C 1
ATOM 2734 O O . GLN A 1 338 ? 0.737 -24.463 11.291 1.00 31.08 338 GLN A O 1
ATOM 2739 N N . PRO A 1 339 ? -0.831 -24.098 12.870 1.00 33.44 339 PRO A N 1
ATOM 2740 C CA . PRO A 1 339 ? -1.183 -25.499 12.990 1.00 33.44 339 PRO A CA 1
ATOM 2741 C C . PRO A 1 339 ? -1.929 -25.888 11.715 1.00 33.44 339 PRO A C 1
ATOM 2743 O O . PRO A 1 339 ? -3.005 -25.375 11.423 1.00 33.44 339 PRO A O 1
ATOM 2746 N N . ALA A 1 340 ? -1.334 -26.783 10.929 1.00 32.81 340 ALA A N 1
ATOM 2747 C CA . ALA A 1 340 ? -2.067 -27.457 9.869 1.00 32.81 340 ALA A CA 1
ATOM 2748 C C . ALA A 1 340 ? -3.310 -28.130 10.483 1.00 32.81 340 ALA A C 1
ATOM 2750 O O . ALA A 1 340 ? -3.209 -28.629 11.612 1.00 32.81 340 ALA A O 1
ATOM 2751 N N . PRO A 1 341 ? -4.454 -28.173 9.775 1.00 32.84 341 PRO A N 1
ATOM 2752 C CA . PRO A 1 341 ? -5.630 -28.885 10.249 1.00 32.84 341 PRO A CA 1
ATOM 2753 C C . PRO A 1 341 ? -5.224 -30.313 10.610 1.00 32.84 341 PRO A C 1
ATOM 2755 O O . PRO A 1 341 ? -4.673 -31.060 9.796 1.00 32.84 341 PRO A O 1
ATOM 2758 N N . SER A 1 342 ? -5.419 -30.659 11.879 1.00 32.91 342 SER A N 1
ATOM 2759 C CA . SER A 1 342 ? -5.129 -31.976 12.418 1.00 32.91 342 SER A CA 1
ATOM 2760 C C . SER A 1 342 ? -6.052 -32.991 11.756 1.00 32.91 342 SER A C 1
ATOM 2762 O O . SER A 1 342 ? -7.185 -33.175 12.190 1.00 32.91 342 SER A O 1
ATOM 2764 N N . ASN A 1 343 ? -5.558 -33.671 10.726 1.00 30.70 343 ASN A N 1
ATOM 2765 C CA . ASN A 1 343 ? -6.090 -34.971 10.348 1.00 30.70 343 ASN A CA 1
ATOM 2766 C C . ASN A 1 343 ? -5.731 -35.972 11.460 1.00 30.70 343 ASN A C 1
ATOM 2768 O O . ASN A 1 343 ? -4.542 -36.191 11.722 1.00 30.70 343 ASN A O 1
ATOM 2772 N N . PRO A 1 344 ? -6.715 -36.581 12.141 1.00 36.31 344 PRO A N 1
ATOM 2773 C CA . PRO A 1 344 ? -6.453 -37.531 13.203 1.00 36.31 344 PRO A CA 1
ATOM 2774 C C . PRO A 1 344 ? -6.293 -38.923 12.596 1.00 36.31 344 PRO A C 1
ATOM 2776 O O . PRO A 1 344 ? -7.265 -39.654 12.459 1.00 36.31 344 PRO A O 1
ATOM 2779 N N . SER A 1 345 ? -5.066 -39.315 12.251 1.00 33.12 345 SER A N 1
ATOM 2780 C CA . SER A 1 345 ? -4.720 -40.736 12.096 1.00 33.12 345 SER A CA 1
ATOM 2781 C C . SER A 1 345 ? -3.227 -40.936 11.844 1.00 33.12 345 SER A C 1
ATOM 2783 O O . SER A 1 345 ? -2.722 -40.547 10.794 1.00 33.12 345 SER A O 1
ATOM 2785 N N . GLY A 1 346 ? -2.549 -41.623 12.769 1.00 30.00 346 GLY A N 1
ATOM 2786 C CA . GLY A 1 346 ? -1.283 -42.311 12.494 1.00 30.00 346 GLY A CA 1
ATOM 2787 C C . GLY A 1 346 ? -0.172 -42.034 13.506 1.00 30.00 346 GLY A C 1
ATOM 2788 O O . GLY A 1 346 ? 0.438 -40.972 13.512 1.00 30.00 346 GLY A O 1
ATOM 2789 N N . GLN A 1 347 ? 0.115 -43.015 14.357 1.00 31.95 347 GLN A N 1
ATOM 2790 C CA . GLN A 1 347 ? 1.239 -43.033 15.294 1.00 31.95 347 GLN A CA 1
ATOM 2791 C C . GLN A 1 347 ? 2.605 -43.112 14.560 1.00 31.95 347 GLN A C 1
ATOM 2793 O O . GLN A 1 347 ? 2.840 -44.080 13.847 1.00 31.95 347 GLN A O 1
ATOM 2798 N N . GLY A 1 348 ? 3.518 -42.154 14.823 1.00 31.92 348 GLY A N 1
ATOM 2799 C CA . GLY A 1 348 ? 4.986 -42.193 14.573 1.00 31.92 348 GLY A CA 1
ATOM 2800 C C . GLY A 1 348 ? 5.465 -41.987 13.116 1.00 31.92 348 GLY A C 1
ATOM 2801 O O . GLY A 1 348 ? 4.795 -42.468 12.211 1.00 31.92 348 GLY A O 1
ATOM 2802 N N . PRO A 1 349 ? 6.613 -41.306 12.844 1.00 47.06 349 PRO A N 1
ATOM 2803 C CA . PRO A 1 349 ? 7.877 -41.347 13.593 1.00 47.06 349 PRO A CA 1
ATOM 2804 C C . PRO A 1 349 ? 8.414 -39.962 14.031 1.00 47.06 349 PRO A C 1
ATOM 2806 O O . PRO A 1 349 ? 7.866 -38.912 13.706 1.00 47.06 349 PRO A O 1
ATOM 2809 N N . SER A 1 350 ? 9.507 -39.961 14.797 1.00 54.66 350 SER A N 1
ATOM 2810 C CA . SER A 1 350 ? 10.247 -38.779 15.268 1.00 54.66 350 SER A CA 1
ATOM 2811 C C . SER A 1 350 ? 10.394 -37.681 14.201 1.00 54.66 350 SER A C 1
ATOM 2813 O O . SER A 1 350 ? 11.048 -37.888 13.180 1.00 54.66 350 SER A O 1
ATOM 2815 N N . ARG A 1 351 ? 9.816 -36.497 14.450 1.00 65.62 351 ARG A N 1
ATOM 2816 C CA . ARG A 1 351 ? 9.828 -35.347 13.531 1.00 65.62 351 ARG A CA 1
ATOM 2817 C C . ARG A 1 351 ? 11.265 -34.873 13.279 1.00 65.62 351 ARG A C 1
ATOM 2819 O O . ARG A 1 351 ? 11.859 -34.197 14.117 1.00 65.62 351 ARG A O 1
ATOM 2826 N N . HIS A 1 352 ? 11.826 -35.222 12.124 1.00 79.94 352 HIS A N 1
ATOM 2827 C CA . HIS A 1 352 ? 13.153 -34.778 11.702 1.00 79.94 352 HIS A CA 1
ATOM 2828 C C . HIS A 1 352 ? 13.139 -33.264 11.443 1.00 79.94 352 HIS A C 1
ATOM 2830 O O . HIS A 1 352 ? 12.466 -32.794 10.532 1.00 79.94 352 HIS A O 1
ATOM 2836 N N . LYS A 1 353 ? 13.883 -32.489 12.243 1.00 81.56 353 LYS A N 1
ATOM 2837 C CA . LYS A 1 353 ? 14.009 -31.027 12.096 1.00 81.56 353 LYS A CA 1
ATOM 2838 C C . LYS A 1 353 ? 15.435 -30.646 11.700 1.00 81.56 353 LYS A C 1
ATOM 2840 O O . LYS A 1 353 ? 16.399 -31.158 12.276 1.00 81.56 353 LYS A O 1
ATOM 2845 N N . LEU A 1 354 ? 15.575 -29.747 10.722 1.00 86.56 354 LEU A N 1
ATOM 2846 C CA . LEU A 1 354 ? 16.845 -29.076 10.446 1.00 86.56 354 LEU A CA 1
ATOM 2847 C C . LEU A 1 354 ? 17.076 -27.948 11.450 1.00 86.56 354 LEU A C 1
ATOM 2849 O O . LEU A 1 354 ? 16.222 -27.085 11.629 1.00 86.56 354 LEU A O 1
ATOM 2853 N N . VAL A 1 355 ? 18.256 -27.937 12.057 1.00 84.00 355 VAL A N 1
ATOM 2854 C CA . VAL A 1 355 ? 18.698 -26.914 13.006 1.00 84.00 355 VAL A CA 1
ATOM 2855 C C . VAL A 1 355 ? 19.990 -26.291 12.484 1.00 84.00 355 VAL A C 1
ATOM 2857 O O . VAL A 1 355 ? 20.829 -26.968 11.879 1.00 84.00 355 VAL A O 1
ATOM 2860 N N . GLU A 1 356 ? 20.153 -24.983 12.675 1.00 82.31 356 GLU A N 1
ATOM 2861 C CA . GLU A 1 356 ? 21.400 -24.294 12.343 1.00 82.31 356 GLU A CA 1
ATOM 2862 C C . GLU A 1 356 ? 22.499 -24.583 13.364 1.00 82.31 356 GLU A C 1
ATOM 2864 O O . GLU A 1 356 ? 22.244 -24.762 14.553 1.00 82.31 356 GLU A O 1
ATOM 2869 N N . PHE A 1 357 ? 23.751 -24.609 12.905 1.00 73.69 357 PHE A N 1
ATOM 2870 C CA . PHE A 1 357 ? 24.887 -24.728 13.813 1.00 73.69 357 PHE A CA 1
ATOM 2871 C C . PHE A 1 357 ? 24.991 -23.462 14.695 1.00 73.69 357 PHE A C 1
ATOM 2873 O O . PHE A 1 357 ? 25.137 -22.368 14.142 1.00 73.69 357 PHE A O 1
ATOM 2880 N N . PRO A 1 358 ? 24.920 -23.579 16.036 1.00 63.91 358 PRO A N 1
ATOM 2881 C CA . PRO A 1 358 ? 24.770 -22.421 16.925 1.00 63.91 358 PRO A CA 1
ATOM 2882 C C . PRO A 1 358 ? 26.062 -21.605 17.088 1.00 63.91 358 PRO A C 1
ATOM 2884 O O . PRO A 1 358 ? 26.016 -20.411 17.383 1.00 63.91 358 PRO A O 1
ATOM 2887 N N . GLU A 1 359 ? 27.227 -22.221 16.878 1.00 70.44 359 GLU A N 1
ATOM 2888 C CA . GLU A 1 359 ? 28.517 -21.574 17.117 1.00 70.44 359 GLU A CA 1
ATOM 2889 C C . GLU A 1 359 ? 28.992 -20.724 15.931 1.00 70.44 359 GLU A C 1
ATOM 2891 O O . GLU A 1 359 ? 29.068 -21.167 14.781 1.00 70.44 359 GLU A O 1
ATOM 2896 N N . TRP A 1 360 ? 29.411 -19.498 16.240 1.00 71.56 360 TRP A N 1
ATOM 2897 C CA . TRP A 1 360 ? 30.151 -18.629 15.331 1.00 71.56 360 TRP A CA 1
ATOM 2898 C C . TRP A 1 360 ? 31.652 -18.815 15.532 1.00 71.56 360 TRP A C 1
ATOM 2900 O O . TRP A 1 360 ? 32.146 -18.665 16.648 1.00 71.56 360 TRP A O 1
ATOM 2910 N N . VAL A 1 361 ? 32.397 -19.047 14.450 1.00 70.44 361 VAL A N 1
ATOM 2911 C CA . VAL A 1 361 ? 33.861 -19.123 14.492 1.00 70.44 361 VAL A CA 1
ATOM 2912 C C . VAL A 1 361 ? 34.448 -17.787 14.047 1.00 70.44 361 VAL A C 1
ATOM 2914 O O . VAL A 1 361 ? 34.131 -17.276 12.969 1.00 70.44 361 VAL A O 1
ATOM 2917 N N . GLN A 1 362 ? 35.307 -17.210 14.884 1.00 68.81 362 GLN A N 1
ATOM 2918 C CA . GLN A 1 362 ? 36.082 -16.022 14.540 1.00 68.81 362 GLN A CA 1
ATOM 2919 C C . GLN A 1 362 ? 37.243 -16.432 13.632 1.00 68.81 362 GLN A C 1
ATOM 2921 O O . GLN A 1 362 ? 38.042 -17.296 13.988 1.00 68.81 362 GLN A O 1
ATOM 2926 N N . ILE A 1 363 ? 37.296 -15.852 12.433 1.00 66.19 363 ILE A N 1
ATOM 2927 C CA . ILE A 1 363 ? 38.324 -16.175 11.432 1.00 66.19 363 ILE A CA 1
ATOM 2928 C C . ILE A 1 363 ? 39.435 -15.119 11.452 1.00 66.19 363 ILE A C 1
ATOM 2930 O O . ILE A 1 363 ? 40.602 -15.465 11.291 1.00 66.19 363 ILE A O 1
ATOM 2934 N N . ARG A 1 364 ? 39.070 -13.847 11.659 1.00 60.22 364 ARG A N 1
ATOM 2935 C CA . ARG A 1 364 ? 39.959 -12.679 11.812 1.00 60.22 364 ARG A CA 1
ATOM 2936 C C . ARG A 1 364 ? 39.319 -11.685 12.790 1.00 60.22 364 ARG A C 1
ATOM 2938 O O . ARG A 1 364 ? 38.139 -11.840 13.114 1.00 60.22 364 ARG A O 1
ATOM 2945 N N . GLU A 1 365 ? 40.064 -10.690 13.266 1.00 44.38 365 GLU A N 1
ATOM 2946 C CA . GLU A 1 365 ? 39.477 -9.571 14.022 1.00 44.38 365 GLU A CA 1
ATOM 2947 C C . GLU A 1 365 ? 38.323 -8.941 13.225 1.00 44.38 365 GLU A C 1
ATOM 2949 O O . GLU A 1 365 ? 38.430 -8.726 12.020 1.00 44.38 365 GLU A O 1
ATOM 2954 N N . GLY A 1 366 ? 37.167 -8.776 13.874 1.00 54.72 366 GLY A N 1
ATOM 2955 C CA . GLY A 1 366 ? 35.946 -8.236 13.261 1.00 54.72 366 GLY A CA 1
ATOM 2956 C C . GLY A 1 366 ? 35.147 -9.185 12.350 1.00 54.72 366 GLY A C 1
ATOM 2957 O O . GLY A 1 366 ? 33.987 -8.899 12.069 1.00 54.72 366 GLY A O 1
ATOM 2958 N N . VAL A 1 367 ? 35.685 -10.340 11.925 1.00 52.28 367 VAL A N 1
ATOM 2959 C CA . VAL A 1 367 ? 35.007 -11.240 10.964 1.00 52.28 367 VAL A CA 1
ATOM 2960 C C . VAL A 1 367 ? 34.663 -12.595 11.589 1.00 52.28 367 VAL A C 1
ATOM 2962 O O . VAL A 1 367 ? 35.517 -13.475 11.763 1.00 52.28 367 VAL A O 1
ATOM 2965 N N . ARG A 1 368 ? 33.367 -12.799 11.863 1.00 73.94 368 ARG A N 1
ATOM 2966 C CA . ARG A 1 368 ? 32.789 -14.069 12.338 1.00 73.94 368 ARG A CA 1
ATOM 2967 C C . ARG A 1 368 ? 32.066 -14.780 11.192 1.00 73.94 368 ARG A C 1
ATOM 2969 O O . ARG A 1 368 ? 31.287 -14.164 10.471 1.00 73.94 368 ARG A O 1
ATOM 2976 N N . LYS A 1 369 ? 32.280 -16.089 11.028 1.00 69.62 369 LYS A N 1
ATOM 2977 C CA . LYS A 1 369 ? 31.486 -16.932 10.113 1.00 69.62 369 LYS A CA 1
ATOM 2978 C C . LYS A 1 369 ? 31.050 -18.214 10.812 1.00 69.62 369 LYS A C 1
ATOM 2980 O O . LYS A 1 369 ? 31.789 -18.781 11.615 1.00 69.62 369 LYS A O 1
ATOM 2985 N N . ARG A 1 370 ? 29.850 -18.694 10.487 1.00 72.06 370 ARG A N 1
ATOM 2986 C CA . ARG A 1 370 ? 29.384 -20.010 10.943 1.00 72.06 370 ARG A CA 1
ATOM 2987 C C . ARG A 1 370 ? 30.115 -21.124 10.181 1.00 72.06 370 ARG A C 1
ATOM 2989 O O . ARG A 1 370 ? 30.318 -20.980 8.969 1.00 72.06 370 ARG A O 1
ATOM 2996 N N . PRO A 1 371 ? 30.503 -22.227 10.846 1.00 75.56 371 PRO A N 1
ATOM 2997 C CA . PRO A 1 371 ? 31.050 -23.400 10.180 1.00 75.56 371 PRO A CA 1
ATOM 2998 C C . PRO A 1 371 ? 30.117 -23.891 9.074 1.00 75.56 371 PRO A C 1
ATOM 3000 O O . PRO A 1 371 ? 28.921 -24.081 9.288 1.00 75.56 371 PRO A O 1
ATOM 3003 N N . GLN A 1 372 ? 30.669 -24.109 7.883 1.00 80.50 372 GLN A N 1
ATOM 3004 C CA . GLN A 1 372 ? 29.932 -24.711 6.780 1.00 80.50 372 GLN A CA 1
ATOM 3005 C C . GLN A 1 372 ? 30.415 -26.143 6.555 1.00 80.50 372 GLN A C 1
ATOM 3007 O O . GLN A 1 372 ? 31.616 -26.405 6.464 1.00 80.50 372 GLN A O 1
ATOM 3012 N N . HIS A 1 373 ? 29.470 -27.070 6.434 1.00 86.06 373 HIS A N 1
ATOM 3013 C CA . HIS A 1 373 ? 29.736 -28.498 6.268 1.00 86.06 373 HIS A CA 1
ATOM 3014 C C . HIS A 1 373 ? 29.178 -29.011 4.944 1.00 86.06 373 HIS A C 1
ATOM 3016 O O . HIS A 1 373 ? 28.276 -28.416 4.368 1.00 86.06 373 HIS A O 1
ATOM 3022 N N . GLN A 1 374 ? 29.706 -30.119 4.426 1.00 88.69 374 GLN A N 1
ATOM 3023 C CA . GLN A 1 374 ? 29.213 -30.675 3.164 1.00 88.69 374 GLN A CA 1
ATOM 3024 C C . GLN A 1 374 ? 27.872 -31.383 3.357 1.00 88.69 374 GLN A C 1
ATOM 3026 O O . GLN A 1 374 ? 27.759 -32.277 4.199 1.00 88.69 374 GLN A O 1
ATOM 3031 N N . CYS A 1 375 ? 26.883 -31.028 2.535 1.00 92.12 375 CYS A N 1
ATOM 3032 C CA . CYS A 1 375 ? 25.592 -31.708 2.524 1.00 92.12 375 CYS A CA 1
ATOM 3033 C C . CYS A 1 375 ? 25.751 -33.165 2.061 1.00 92.12 375 CYS A C 1
ATOM 3035 O O . CYS A 1 375 ? 26.303 -33.419 0.990 1.00 92.12 375 CYS A O 1
ATOM 3037 N N . LYS A 1 376 ? 25.219 -34.124 2.830 1.00 91.81 376 LYS A N 1
ATOM 3038 C CA . LYS A 1 376 ? 25.344 -35.559 2.525 1.00 91.81 376 LYS A CA 1
ATOM 3039 C C . LYS A 1 376 ? 24.679 -35.958 1.205 1.00 91.81 376 LYS A C 1
ATOM 3041 O O . LYS A 1 376 ? 25.316 -36.641 0.406 1.00 91.81 376 LYS A O 1
ATOM 3046 N N . VAL A 1 377 ? 23.463 -35.472 0.934 1.00 92.81 377 VAL A N 1
ATOM 3047 C CA . VAL A 1 377 ? 22.759 -35.744 -0.335 1.00 92.81 377 VAL A CA 1
ATOM 3048 C C . VAL A 1 377 ? 23.528 -35.195 -1.530 1.00 92.81 377 VAL A C 1
ATOM 3050 O O . VAL A 1 377 ? 23.779 -35.917 -2.492 1.00 92.81 377 VAL A O 1
ATOM 3053 N N . CYS A 1 378 ? 23.979 -33.942 -1.441 1.00 92.00 378 CYS A N 1
ATOM 3054 C CA . CYS A 1 378 ? 24.782 -33.322 -2.492 1.00 92.00 378 CYS A CA 1
ATOM 3055 C C . CYS A 1 378 ? 26.101 -34.070 -2.721 1.00 92.00 378 CYS A C 1
ATOM 3057 O O . CYS A 1 378 ? 26.519 -34.248 -3.859 1.00 92.00 378 CYS A O 1
ATOM 3059 N N . SER A 1 379 ? 26.755 -34.540 -1.657 1.00 91.00 379 SER A N 1
ATOM 3060 C CA . SER A 1 379 ? 28.014 -35.280 -1.772 1.00 91.00 379 SER A CA 1
ATOM 3061 C C . SER A 1 379 ? 27.865 -36.634 -2.469 1.00 91.00 379 SER A C 1
ATOM 3063 O O . SER A 1 379 ? 28.803 -37.048 -3.148 1.00 91.00 379 SER A O 1
ATOM 3065 N N . ILE A 1 380 ? 26.714 -37.302 -2.329 1.00 91.06 380 ILE A N 1
ATOM 3066 C CA . ILE A 1 380 ? 26.392 -38.557 -3.032 1.00 91.06 380 ILE A CA 1
ATOM 3067 C C . ILE A 1 380 ? 25.944 -38.283 -4.476 1.00 91.06 380 ILE A C 1
ATOM 3069 O O . ILE A 1 380 ? 26.253 -39.061 -5.377 1.00 91.06 380 ILE A O 1
ATOM 3073 N N . ARG A 1 381 ? 25.230 -37.175 -4.720 1.00 91.88 381 ARG A N 1
ATOM 3074 C CA . ARG A 1 381 ? 24.623 -36.851 -6.025 1.00 91.88 381 ARG A CA 1
ATOM 3075 C C . ARG A 1 381 ? 25.423 -35.891 -6.913 1.00 91.88 381 ARG A C 1
ATOM 3077 O O . ARG A 1 381 ? 24.978 -35.610 -8.022 1.00 91.88 381 ARG A O 1
ATOM 3084 N N . LYS A 1 382 ? 26.596 -35.430 -6.475 1.00 88.38 382 LYS A N 1
ATOM 3085 C CA . LYS A 1 382 ? 27.515 -34.604 -7.279 1.00 88.38 382 LYS A CA 1
ATOM 3086 C C . LYS A 1 382 ? 27.837 -35.248 -8.633 1.00 88.38 382 LYS A C 1
ATOM 3088 O O . LYS A 1 382 ? 27.927 -36.472 -8.729 1.00 88.38 382 LYS A O 1
ATOM 3093 N N . LYS A 1 383 ? 28.043 -34.427 -9.668 1.00 86.88 383 LYS A N 1
ATOM 3094 C CA . LYS A 1 383 ? 28.322 -34.903 -11.040 1.00 86.88 383 LYS A CA 1
ATOM 3095 C C . LYS A 1 383 ? 29.817 -35.027 -11.329 1.00 86.88 383 LYS A C 1
ATOM 3097 O O . LYS A 1 383 ? 30.207 -35.831 -12.167 1.00 86.88 383 LYS A O 1
ATOM 3102 N N . LYS A 1 384 ? 30.658 -34.245 -10.642 1.00 86.69 384 LYS A N 1
ATOM 3103 C CA . LYS A 1 384 ? 32.116 -34.213 -10.851 1.00 86.69 384 LYS A CA 1
ATOM 3104 C C . LYS A 1 384 ? 32.879 -34.379 -9.535 1.00 86.69 384 LYS A C 1
ATOM 3106 O O . LYS A 1 384 ? 32.460 -33.896 -8.479 1.00 86.69 384 LYS A O 1
ATOM 3111 N N . VAL A 1 385 ? 34.022 -35.068 -9.582 1.00 81.56 385 VAL A N 1
ATOM 3112 C CA . VAL A 1 385 ? 34.927 -35.176 -8.426 1.00 81.56 385 VAL A CA 1
ATOM 3113 C C . VAL A 1 385 ? 35.456 -33.779 -8.090 1.00 81.56 385 VAL A C 1
ATOM 3115 O O . VAL A 1 385 ? 35.940 -33.073 -8.962 1.00 81.56 385 VAL A O 1
ATOM 3118 N N . GLY A 1 386 ? 35.337 -33.373 -6.824 1.00 76.94 386 GLY A N 1
ATOM 3119 C CA . GLY A 1 386 ? 35.729 -32.036 -6.362 1.00 76.94 386 GLY A CA 1
ATOM 3120 C C . GLY A 1 386 ? 34.563 -31.065 -6.161 1.00 76.94 386 GLY A C 1
ATOM 3121 O O . GLY A 1 386 ? 34.726 -30.103 -5.415 1.00 76.94 386 GLY A O 1
ATOM 3122 N N . GLU A 1 387 ? 33.374 -31.350 -6.706 1.00 83.56 387 GLU A N 1
ATOM 3123 C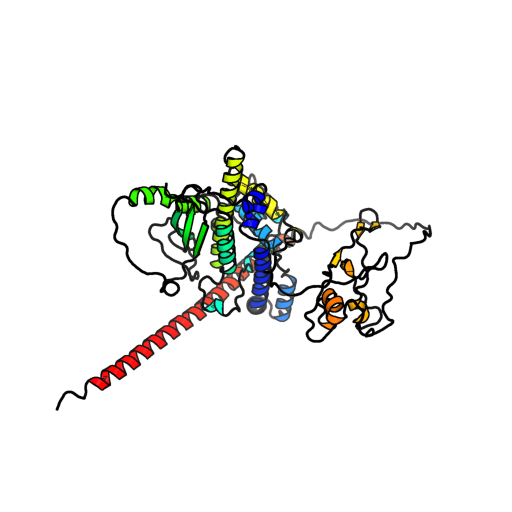 CA . GLU A 1 387 ? 32.168 -30.555 -6.452 1.00 83.56 387 GLU A CA 1
ATOM 3124 C C . GLU A 1 387 ? 31.765 -30.653 -4.970 1.00 83.56 387 GLU A C 1
ATOM 3126 O O . GLU A 1 387 ? 31.610 -31.746 -4.409 1.00 83.56 387 GLU A O 1
ATOM 3131 N N . ARG A 1 388 ? 31.627 -29.497 -4.313 1.00 80.19 388 ARG A N 1
ATOM 3132 C CA . ARG A 1 388 ? 31.303 -29.386 -2.887 1.00 80.19 388 ARG A CA 1
ATOM 3133 C C . ARG A 1 388 ? 30.155 -28.413 -2.707 1.00 80.19 388 ARG A C 1
ATOM 3135 O O . ARG A 1 388 ? 30.208 -27.290 -3.189 1.00 80.19 388 ARG A O 1
ATOM 3142 N N . ARG A 1 389 ? 29.138 -28.834 -1.959 1.00 87.38 389 ARG A N 1
ATOM 3143 C CA . ARG A 1 389 ? 27.994 -27.987 -1.612 1.00 87.38 389 ARG A CA 1
ATOM 3144 C C . ARG A 1 389 ? 27.893 -27.893 -0.105 1.00 87.38 389 ARG A C 1
ATOM 3146 O O . ARG A 1 389 ? 27.719 -28.909 0.575 1.00 87.38 389 ARG A O 1
ATOM 3153 N N . ALA A 1 390 ? 28.067 -26.679 0.397 1.00 85.62 390 ALA A N 1
ATOM 3154 C CA . ALA A 1 390 ? 28.124 -26.415 1.818 1.00 85.62 390 ALA A CA 1
ATOM 3155 C C . ALA A 1 390 ? 26.727 -26.097 2.380 1.00 85.62 390 ALA A C 1
ATOM 3157 O O . ALA A 1 390 ? 25.874 -25.545 1.686 1.00 85.62 390 ALA A O 1
ATOM 3158 N N . THR A 1 391 ? 26.488 -26.471 3.630 1.00 86.94 391 THR A N 1
ATOM 3159 C CA . THR A 1 391 ? 25.271 -26.194 4.392 1.00 86.94 391 THR A CA 1
ATOM 3160 C C . THR A 1 391 ? 25.639 -25.782 5.813 1.00 86.94 391 THR A C 1
ATOM 3162 O O . THR A 1 391 ? 26.662 -26.218 6.350 1.00 86.94 391 THR A O 1
ATOM 3165 N N . ARG A 1 392 ? 24.796 -24.936 6.407 1.00 87.31 392 ARG A N 1
ATOM 3166 C CA . ARG A 1 392 ? 24.854 -24.541 7.822 1.00 87.31 392 ARG A CA 1
ATOM 3167 C C . ARG A 1 392 ? 23.897 -25.346 8.708 1.00 87.31 392 ARG A C 1
ATOM 3169 O O . ARG A 1 392 ? 23.907 -25.169 9.921 1.00 87.31 392 ARG A O 1
ATOM 3176 N N . PHE A 1 393 ? 23.081 -26.208 8.098 1.00 89.00 393 PHE A N 1
ATOM 3177 C CA . PHE A 1 393 ? 22.040 -26.977 8.773 1.00 89.00 393 PHE A CA 1
ATOM 3178 C C . PHE A 1 393 ? 22.465 -28.429 9.011 1.00 89.00 393 PHE A C 1
ATOM 3180 O O . PHE A 1 393 ? 23.163 -29.037 8.187 1.00 89.00 393 PHE A O 1
ATOM 3187 N N . TYR A 1 394 ? 21.995 -29.000 10.114 1.00 89.75 394 TYR A N 1
ATOM 3188 C CA . TYR A 1 394 ? 22.071 -30.428 10.411 1.00 89.75 394 TYR A CA 1
ATOM 3189 C C . TYR A 1 394 ? 20.731 -30.934 10.952 1.00 89.75 394 TYR A C 1
ATOM 3191 O O . TYR A 1 394 ? 19.950 -30.159 11.494 1.00 89.75 394 TYR A O 1
ATOM 3199 N N . CYS A 1 395 ? 20.448 -32.225 10.787 1.00 89.88 395 CYS A N 1
ATOM 3200 C CA . CYS A 1 395 ? 19.278 -32.848 11.403 1.00 89.88 395 CYS A CA 1
ATOM 3201 C C . CYS A 1 395 ? 19.639 -33.327 12.809 1.00 89.88 395 CYS A C 1
ATOM 3203 O O . CYS A 1 395 ? 20.535 -34.160 12.948 1.00 89.88 395 CYS A O 1
ATOM 3205 N N . GLU A 1 396 ? 18.953 -32.822 13.832 1.00 84.62 396 GLU A N 1
ATOM 3206 C CA . GLU A 1 396 ? 19.198 -33.197 15.231 1.00 84.62 396 GLU A CA 1
ATOM 3207 C C . GLU A 1 396 ? 18.878 -34.677 15.480 1.00 84.62 396 GLU A C 1
ATOM 3209 O O . GLU A 1 396 ? 19.720 -35.412 15.983 1.00 84.62 396 GLU A O 1
ATOM 3214 N N . THR A 1 397 ? 17.730 -35.148 14.991 1.00 84.38 397 THR A N 1
ATOM 3215 C CA . THR A 1 397 ? 17.253 -36.531 15.152 1.00 84.38 397 THR A CA 1
ATOM 3216 C C . THR A 1 397 ? 18.166 -37.572 14.496 1.00 84.38 397 THR A C 1
ATOM 3218 O O . THR A 1 397 ? 18.316 -38.673 15.010 1.00 84.38 397 THR A O 1
ATOM 3221 N N . CYS A 1 398 ? 18.806 -37.242 13.368 1.00 84.69 398 CYS A N 1
ATOM 3222 C CA . CYS A 1 398 ? 19.765 -38.139 12.705 1.00 84.69 398 CYS A CA 1
ATOM 3223 C C . CYS A 1 398 ? 21.206 -37.964 13.204 1.00 84.69 398 CYS A C 1
ATOM 3225 O O . CYS A 1 398 ? 22.127 -38.573 12.657 1.00 84.69 398 CYS A O 1
ATOM 3227 N N . SER A 1 399 ? 21.431 -37.094 14.186 1.00 83.88 399 SER A N 1
ATOM 3228 C CA . SER A 1 399 ? 22.758 -36.793 14.706 1.00 83.88 399 SER A CA 1
ATOM 3229 C C . SER A 1 399 ? 22.969 -37.428 16.075 1.00 83.88 399 SER A C 1
ATOM 3231 O O . SER A 1 399 ? 22.398 -36.987 17.062 1.00 83.88 399 SER A O 1
ATOM 3233 N N . GLU A 1 400 ? 23.868 -38.405 16.161 1.00 75.56 400 GLU A N 1
ATOM 3234 C CA . GLU A 1 400 ? 24.173 -39.101 17.412 1.00 75.56 400 GLU A CA 1
ATOM 3235 C C . GLU A 1 400 ? 25.523 -38.650 17.997 1.00 75.56 400 GLU A C 1
ATOM 3237 O O . GLU A 1 400 ? 26.580 -38.740 17.356 1.00 75.56 400 GLU A O 1
ATOM 3242 N N . GLY A 1 401 ? 25.496 -38.144 19.233 1.00 71.44 401 GLY A N 1
ATOM 3243 C CA . GLY A 1 401 ? 26.684 -37.684 19.951 1.00 71.44 401 GLY A CA 1
ATOM 3244 C C . GLY A 1 401 ? 27.450 -36.609 19.177 1.00 71.44 401 GLY A C 1
ATOM 3245 O O . GLY A 1 401 ? 26.973 -35.491 19.004 1.00 71.44 401 GLY A O 1
ATOM 3246 N N . ASN A 1 402 ? 28.650 -36.950 18.701 1.00 68.56 402 ASN A N 1
ATOM 3247 C CA . ASN A 1 402 ? 29.535 -36.043 17.963 1.00 68.56 402 ASN A CA 1
ATOM 3248 C C . ASN A 1 402 ? 29.514 -36.271 16.434 1.00 68.56 402 ASN A C 1
ATOM 3250 O O . ASN A 1 402 ? 30.328 -35.707 15.695 1.00 68.56 402 ASN A O 1
ATOM 3254 N N . ARG A 1 403 ? 28.620 -37.144 15.950 1.00 75.31 403 ARG A N 1
ATOM 3255 C CA . ARG A 1 403 ? 28.351 -37.373 14.526 1.00 75.31 403 ARG A CA 1
ATOM 3256 C C . ARG A 1 403 ? 27.138 -36.538 14.137 1.00 75.31 403 ARG A C 1
ATOM 3258 O O . ARG A 1 403 ? 26.067 -36.675 14.714 1.00 75.31 403 ARG A O 1
ATOM 3265 N N . ARG A 1 404 ? 27.319 -35.655 13.159 1.00 85.81 404 ARG A N 1
ATOM 3266 C CA . ARG A 1 404 ? 26.269 -34.751 12.680 1.00 85.81 404 ARG A CA 1
ATOM 3267 C C . ARG A 1 404 ? 25.890 -35.085 11.238 1.00 85.81 404 ARG A C 1
ATOM 3269 O O . ARG A 1 404 ? 26.770 -35.298 10.395 1.00 85.81 404 ARG A O 1
ATOM 3276 N N . VAL A 1 405 ? 24.589 -35.110 10.947 1.00 89.38 405 VAL A N 1
ATOM 3277 C CA . VAL A 1 405 ? 24.050 -35.304 9.590 1.00 89.38 405 VAL A CA 1
ATOM 3278 C C . VAL A 1 405 ? 23.694 -33.954 8.984 1.00 89.38 405 VAL A C 1
ATOM 3280 O O . VAL A 1 405 ? 22.666 -33.363 9.295 1.00 89.38 405 VAL A O 1
ATOM 3283 N N . TYR A 1 406 ? 24.574 -33.461 8.113 1.00 91.44 406 TYR A N 1
ATOM 3284 C CA . TYR A 1 406 ? 24.438 -32.158 7.464 1.00 91.44 406 TYR A CA 1
ATOM 3285 C C . TYR A 1 406 ? 23.636 -32.255 6.164 1.00 91.44 406 TYR A C 1
ATOM 3287 O O . TYR A 1 406 ? 24.021 -32.968 5.229 1.00 91.44 406 TYR A O 1
ATOM 3295 N N . LEU A 1 407 ? 22.547 -31.495 6.076 1.00 91.94 407 LEU A N 1
ATOM 3296 C CA . LEU A 1 407 ? 21.610 -31.485 4.949 1.00 91.94 407 LEU A CA 1
ATOM 3297 C C . LEU A 1 407 ? 21.296 -30.034 4.569 1.00 91.94 407 LEU A C 1
ATOM 3299 O O . LEU A 1 407 ? 21.414 -29.144 5.403 1.00 91.94 407 LEU A O 1
ATOM 3303 N N . CYS A 1 408 ? 20.977 -29.758 3.304 1.00 89.75 408 CYS A N 1
ATOM 3304 C CA . CYS A 1 408 ? 20.549 -28.419 2.886 1.00 89.75 408 CYS A CA 1
ATOM 3305 C C . CYS A 1 408 ? 19.048 -28.392 2.613 1.00 89.75 408 CYS A C 1
ATOM 3307 O O . CYS A 1 408 ? 18.503 -29.346 2.063 1.00 89.75 408 CYS A O 1
ATOM 3309 N N . ASP A 1 409 ? 18.412 -27.264 2.899 1.00 87.81 409 ASP A N 1
ATOM 3310 C CA . ASP A 1 409 ? 16.989 -27.058 2.634 1.00 87.81 409 ASP A CA 1
ATOM 3311 C C . ASP A 1 409 ? 16.746 -26.476 1.229 1.00 87.81 409 ASP A C 1
ATOM 3313 O O . ASP A 1 409 ? 16.088 -25.461 1.049 1.00 87.81 409 ASP A O 1
ATOM 3317 N N . ARG A 1 410 ? 17.375 -27.070 0.206 1.00 84.88 410 ARG A N 1
ATOM 3318 C CA . ARG A 1 410 ? 17.258 -26.622 -1.193 1.00 84.88 410 ARG A CA 1
ATOM 3319 C C . ARG A 1 410 ? 16.863 -27.778 -2.096 1.00 84.88 410 ARG A C 1
ATOM 3321 O O . ARG A 1 410 ? 17.440 -28.863 -1.973 1.00 84.88 410 ARG A O 1
ATOM 3328 N N . ILE A 1 411 ? 15.938 -27.512 -3.014 1.00 87.56 411 ILE A N 1
ATOM 3329 C CA . ILE A 1 411 ? 15.622 -28.398 -4.135 1.00 87.56 411 ILE A CA 1
ATOM 3330 C C . ILE A 1 411 ? 16.793 -28.345 -5.116 1.00 87.56 411 ILE A C 1
ATOM 3332 O O . ILE A 1 411 ? 17.336 -27.276 -5.400 1.00 87.56 411 ILE A O 1
ATOM 3336 N N . ARG A 1 412 ? 17.227 -29.516 -5.579 1.00 83.31 412 ARG A N 1
ATOM 3337 C CA . ARG A 1 412 ? 18.304 -29.672 -6.564 1.00 83.31 412 ARG A CA 1
ATOM 3338 C C . ARG A 1 412 ? 17.741 -30.429 -7.763 1.00 83.31 412 ARG A C 1
ATOM 3340 O O . ARG A 1 412 ? 17.754 -31.664 -7.719 1.00 83.31 412 ARG A O 1
ATOM 3347 N N . PRO A 1 413 ? 17.205 -29.726 -8.774 1.00 83.44 413 PRO A N 1
ATOM 3348 C CA . PRO A 1 413 ? 16.615 -30.355 -9.957 1.00 83.44 413 PRO A CA 1
ATOM 3349 C C . PRO A 1 413 ? 17.574 -31.337 -10.642 1.00 83.44 413 PRO A C 1
ATOM 3351 O O . PRO A 1 413 ? 17.179 -32.357 -11.178 1.00 83.44 413 PRO A O 1
ATOM 3354 N N . GLU A 1 414 ? 18.879 -31.101 -10.546 1.00 81.56 414 GLU A N 1
ATOM 3355 C CA . GLU A 1 414 ? 19.905 -31.938 -11.157 1.00 81.56 414 GLU A CA 1
ATOM 3356 C C . GLU A 1 414 ? 20.186 -33.271 -10.431 1.00 81.56 414 GLU A C 1
ATOM 3358 O O . GLU A 1 414 ? 20.970 -34.081 -10.936 1.00 81.56 414 GLU A O 1
ATOM 3363 N N . HIS A 1 415 ? 19.610 -33.507 -9.243 1.00 81.31 415 HIS A N 1
ATOM 3364 C CA . HIS A 1 415 ? 19.821 -34.746 -8.480 1.00 81.31 415 HIS A CA 1
ATOM 3365 C C . HIS A 1 415 ? 18.933 -35.910 -8.949 1.00 81.31 415 HIS A C 1
ATOM 3367 O O . HIS A 1 415 ? 19.394 -37.056 -8.887 1.00 81.31 415 HIS A O 1
ATOM 3373 N N . TYR A 1 416 ? 17.712 -35.626 -9.420 1.00 82.19 416 TYR A N 1
ATOM 3374 C CA . TYR A 1 416 ? 16.756 -36.584 -9.996 1.00 82.19 416 TYR A CA 1
ATOM 3375 C C . TYR A 1 416 ? 15.904 -35.887 -11.069 1.00 82.19 416 TYR A C 1
ATOM 3377 O O . TYR A 1 416 ? 15.635 -34.700 -10.901 1.00 82.19 416 TYR A O 1
ATOM 3385 N N . PRO A 1 417 ? 15.464 -36.589 -12.128 1.00 78.38 417 PRO A N 1
ATOM 3386 C CA . PRO A 1 417 ? 14.443 -36.068 -13.040 1.00 78.38 417 PRO A CA 1
ATOM 3387 C C . PRO A 1 417 ? 13.215 -35.597 -12.251 1.00 78.38 417 PRO A C 1
ATOM 3389 O O . PRO A 1 417 ? 12.811 -36.276 -11.309 1.00 78.38 417 PRO A O 1
ATOM 3392 N N . ASP A 1 418 ? 12.702 -34.411 -12.578 1.00 78.81 418 ASP A N 1
ATOM 3393 C CA . ASP A 1 418 ? 11.539 -33.784 -11.931 1.00 78.81 418 ASP A CA 1
ATOM 3394 C C . ASP A 1 418 ? 11.621 -33.687 -10.398 1.00 78.81 418 ASP A C 1
ATOM 3396 O O . ASP A 1 418 ? 10.618 -33.745 -9.683 1.00 78.81 418 ASP A O 1
ATOM 3400 N N . ASN A 1 419 ? 12.835 -33.523 -9.856 1.00 83.44 419 ASN A N 1
ATOM 3401 C CA . ASN A 1 419 ? 13.024 -33.454 -8.414 1.00 83.44 419 ASN A CA 1
ATOM 3402 C C . ASN A 1 419 ? 12.351 -32.215 -7.805 1.00 83.44 419 ASN A C 1
ATOM 3404 O O . ASN A 1 419 ? 12.870 -31.103 -7.912 1.00 83.44 419 ASN A O 1
ATOM 3408 N N . ARG A 1 420 ? 11.273 -32.437 -7.054 1.00 84.25 420 ARG A N 1
ATOM 3409 C CA . ARG A 1 420 ? 10.613 -31.422 -6.216 1.00 84.25 420 ARG A CA 1
ATOM 3410 C C . ARG A 1 420 ? 11.031 -31.492 -4.742 1.00 84.25 420 ARG A C 1
ATOM 3412 O O . ARG A 1 420 ? 10.588 -30.679 -3.938 1.00 84.25 420 ARG A O 1
ATOM 3419 N N . LEU A 1 421 ? 11.896 -32.440 -4.372 1.00 84.56 421 LEU A N 1
ATOM 3420 C CA . LEU A 1 421 ? 12.286 -32.681 -2.984 1.00 84.56 421 LEU A CA 1
ATOM 3421 C C . LEU A 1 421 ? 13.565 -31.925 -2.608 1.00 84.56 421 LEU A C 1
ATOM 3423 O O . LEU A 1 421 ? 14.569 -31.899 -3.338 1.00 84.56 421 LEU A O 1
ATOM 3427 N N . LYS A 1 422 ? 13.553 -31.330 -1.412 1.00 91.69 422 LYS A N 1
ATOM 3428 C CA . LYS A 1 422 ? 14.741 -30.731 -0.792 1.00 91.69 422 LYS A CA 1
ATOM 3429 C C . LYS A 1 422 ? 15.717 -31.830 -0.371 1.00 91.69 422 LYS A C 1
ATOM 3431 O O . LYS A 1 422 ? 15.315 -32.942 -0.049 1.00 91.69 422 LYS A O 1
ATOM 3436 N N . CYS A 1 423 ? 17.016 -31.531 -0.284 1.00 90.00 423 CYS A N 1
ATOM 3437 C CA . CYS A 1 423 ? 17.999 -32.527 0.180 1.00 90.00 423 CYS A CA 1
ATOM 3438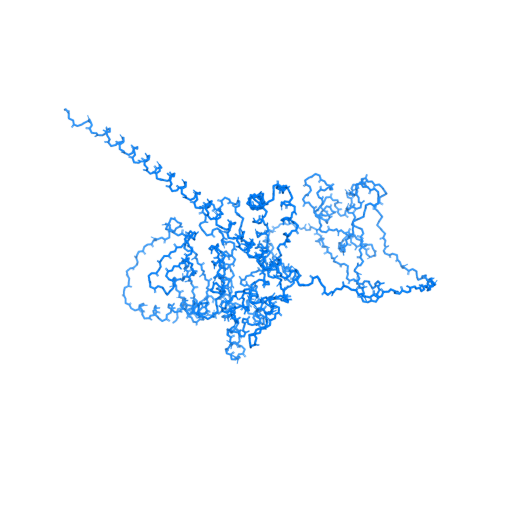 C C . CYS A 1 423 ? 17.699 -33.092 1.581 1.00 90.00 423 CYS A C 1
ATOM 3440 O O . CYS A 1 423 ? 18.116 -34.203 1.881 1.00 90.00 423 CYS A O 1
ATOM 3442 N N . HIS A 1 424 ? 17.002 -32.354 2.443 1.00 91.88 424 HIS A N 1
ATOM 3443 C CA . HIS A 1 424 ? 16.503 -32.886 3.711 1.00 91.88 424 HIS A CA 1
ATOM 3444 C C . HIS A 1 424 ? 15.460 -33.993 3.499 1.00 91.88 424 HIS A C 1
ATOM 3446 O O . HIS A 1 424 ? 15.669 -35.110 3.955 1.00 91.88 424 HIS A O 1
ATOM 3452 N N . GLN A 1 425 ? 14.421 -33.724 2.712 1.00 88.50 425 GLN A N 1
ATOM 3453 C CA . GLN A 1 425 ? 13.372 -34.690 2.363 1.00 88.50 425 GLN A CA 1
ATOM 3454 C C . GLN A 1 425 ? 13.929 -35.903 1.609 1.00 88.50 425 GLN A C 1
ATOM 3456 O O . GLN A 1 425 ? 13.619 -37.039 1.934 1.00 88.50 425 GLN A O 1
ATOM 3461 N N . ILE A 1 426 ? 14.862 -35.697 0.673 1.00 89.44 426 ILE A N 1
ATOM 3462 C CA . ILE A 1 426 ? 15.547 -36.809 -0.009 1.00 89.44 426 ILE A CA 1
ATOM 3463 C C . ILE A 1 426 ? 16.245 -37.727 1.008 1.00 89.44 426 ILE A C 1
ATOM 3465 O O . ILE A 1 426 ? 16.235 -38.942 0.852 1.00 89.44 426 ILE A O 1
ATOM 3469 N N . TRP A 1 427 ? 16.868 -37.168 2.047 1.00 91.56 427 TRP A N 1
ATOM 3470 C CA . TRP A 1 427 ? 17.561 -37.971 3.052 1.00 91.56 427 TRP A CA 1
ATOM 3471 C C . TRP A 1 427 ? 16.600 -38.763 3.947 1.00 91.56 427 TRP A C 1
ATOM 3473 O O . TRP A 1 427 ? 16.868 -39.929 4.232 1.00 91.56 427 TRP A O 1
ATOM 3483 N N . HIS A 1 428 ? 15.512 -38.144 4.405 1.00 90.31 428 HIS A N 1
ATOM 3484 C CA . HIS A 1 428 ? 14.581 -38.784 5.340 1.00 90.31 428 HIS A CA 1
ATOM 3485 C C . HIS A 1 428 ? 13.575 -39.680 4.627 1.00 90.31 428 HIS A C 1
ATOM 3487 O O . HIS A 1 428 ? 13.445 -40.843 4.995 1.00 90.31 428 HIS A O 1
ATOM 3493 N N . ASP A 1 429 ? 12.952 -39.172 3.570 1.00 87.12 429 ASP A N 1
ATOM 3494 C CA . ASP A 1 429 ? 11.801 -39.804 2.931 1.00 87.12 429 ASP A CA 1
ATOM 3495 C C . ASP A 1 429 ? 12.252 -40.792 1.853 1.00 87.12 429 ASP A C 1
ATOM 3497 O O . ASP A 1 429 ? 11.797 -41.931 1.818 1.00 87.12 429 ASP A O 1
ATOM 3501 N N . MET A 1 430 ? 13.204 -40.395 0.995 1.00 86.38 430 MET A N 1
ATOM 3502 C CA . MET A 1 430 ? 13.673 -41.277 -0.085 1.00 86.38 430 MET A CA 1
ATOM 3503 C C . MET A 1 430 ? 14.772 -42.244 0.352 1.00 86.38 430 MET A C 1
ATOM 3505 O O . MET A 1 430 ? 14.889 -43.321 -0.220 1.00 86.38 430 MET A O 1
ATOM 3509 N N . TRP A 1 431 ? 15.644 -41.846 1.282 1.00 91.38 431 TRP A N 1
ATOM 3510 C CA . TRP A 1 431 ? 16.786 -42.667 1.712 1.00 91.38 431 TRP A CA 1
ATOM 3511 C C . TRP A 1 431 ? 16.594 -43.280 3.096 1.00 91.38 431 TRP A C 1
ATOM 3513 O O . TRP A 1 431 ? 17.563 -43.813 3.637 1.00 91.38 431 TRP A O 1
ATOM 3523 N N . LYS A 1 432 ? 15.392 -43.178 3.681 1.00 86.19 432 LYS A N 1
ATOM 3524 C CA . LYS A 1 432 ? 15.049 -43.685 5.020 1.00 86.19 432 LYS A CA 1
ATOM 3525 C C . LYS A 1 432 ? 16.137 -43.380 6.044 1.00 86.19 432 LYS A C 1
ATOM 3527 O O . LYS A 1 432 ? 16.849 -44.257 6.521 1.00 86.19 432 LYS A O 1
ATOM 3532 N N . ASN A 1 433 ? 16.345 -42.094 6.309 1.00 87.00 433 ASN A N 1
ATOM 3533 C CA . ASN A 1 433 ? 17.374 -41.595 7.230 1.00 87.00 433 ASN A CA 1
ATOM 3534 C C . ASN A 1 433 ? 18.827 -41.962 6.869 1.00 87.00 433 ASN A C 1
ATOM 3536 O O . ASN A 1 433 ? 19.732 -41.809 7.694 1.00 87.00 433 ASN A O 1
ATOM 3540 N N . GLY A 1 434 ? 19.072 -42.345 5.616 1.00 84.06 434 GLY A N 1
ATOM 3541 C CA . GLY A 1 434 ? 20.382 -42.717 5.093 1.00 84.06 434 GLY A CA 1
ATOM 3542 C C . GLY A 1 434 ? 20.642 -44.224 5.043 1.00 84.06 434 GLY A C 1
ATOM 3543 O O . GLY A 1 434 ? 21.726 -44.601 4.594 1.00 84.06 434 GLY A O 1
ATOM 3544 N N . GLU A 1 435 ? 19.690 -45.062 5.462 1.00 83.06 435 GLU A N 1
ATOM 3545 C CA . GLU A 1 435 ? 19.784 -46.527 5.386 1.00 83.06 435 GLU A CA 1
ATOM 3546 C C . GLU A 1 435 ? 19.671 -47.033 3.944 1.00 83.06 435 GLU A C 1
ATOM 3548 O O . GLU A 1 435 ? 20.450 -47.881 3.519 1.00 83.06 435 GLU A O 1
ATOM 3553 N N . GLU A 1 436 ? 18.777 -46.438 3.153 1.00 87.94 436 GLU A N 1
ATOM 3554 C CA . GLU A 1 436 ? 18.508 -46.821 1.757 1.00 87.94 436 GLU A CA 1
ATOM 3555 C C . GLU A 1 436 ? 19.197 -45.887 0.755 1.00 87.94 436 GLU A C 1
ATOM 3557 O O . GLU A 1 436 ? 18.780 -45.720 -0.395 1.00 87.94 436 GLU A O 1
ATOM 3562 N N . ARG A 1 437 ? 20.276 -45.223 1.184 1.00 88.69 437 ARG A N 1
ATOM 3563 C CA . ARG A 1 437 ? 20.974 -44.276 0.318 1.00 88.69 437 ARG A CA 1
ATOM 3564 C C . ARG A 1 437 ? 21.697 -45.004 -0.833 1.00 88.69 437 ARG A C 1
ATOM 3566 O O . ARG A 1 437 ? 22.382 -46.002 -0.618 1.00 88.69 437 ARG A O 1
ATOM 3573 N N . PRO A 1 438 ? 21.645 -44.455 -2.050 1.00 89.50 438 PRO A N 1
ATOM 3574 C CA . PRO A 1 438 ? 22.297 -45.016 -3.222 1.00 89.50 438 PRO A CA 1
ATOM 3575 C C . PRO A 1 438 ? 23.818 -44.817 -3.166 1.00 89.50 438 PRO A C 1
ATOM 3577 O O . PRO A 1 438 ? 24.304 -43.909 -2.474 1.00 89.50 438 PRO A O 1
ATOM 3580 N N . PRO A 1 439 ? 24.587 -45.597 -3.949 1.00 86.38 439 PRO A N 1
ATOM 3581 C CA . PRO A 1 439 ? 26.014 -45.358 -4.099 1.00 86.38 439 PRO A CA 1
ATOM 3582 C C . PRO A 1 439 ? 26.280 -43.958 -4.692 1.00 86.38 439 PRO A C 1
ATOM 3584 O O . PRO A 1 439 ? 25.453 -43.426 -5.448 1.00 86.38 439 PRO A O 1
ATOM 3587 N N . PRO A 1 440 ? 27.425 -43.328 -4.365 1.00 88.69 440 PRO A N 1
ATOM 3588 C CA . PRO A 1 440 ? 27.807 -42.044 -4.943 1.00 88.69 440 PRO A CA 1
ATOM 3589 C C . PRO A 1 440 ? 27.864 -42.114 -6.468 1.00 88.69 440 PRO A C 1
ATOM 3591 O O . PRO A 1 440 ? 28.429 -43.052 -7.022 1.00 88.69 440 PRO A O 1
ATOM 3594 N N . ARG A 1 441 ? 27.354 -41.081 -7.150 1.00 87.06 441 ARG A N 1
ATOM 3595 C CA . ARG A 1 441 ? 27.448 -40.983 -8.618 1.00 87.06 441 ARG A CA 1
ATOM 3596 C C . ARG A 1 441 ? 28.902 -40.926 -9.092 1.00 87.06 441 ARG A C 1
ATOM 3598 O O . ARG A 1 441 ? 29.233 -41.519 -10.108 1.00 87.06 441 ARG A O 1
ATOM 3605 N N . VAL A 1 442 ? 29.760 -40.211 -8.356 1.00 83.88 442 VAL A N 1
ATOM 3606 C CA . VAL A 1 442 ? 31.204 -40.122 -8.620 1.00 83.88 442 VAL A CA 1
ATOM 3607 C C . VAL A 1 442 ? 32.013 -39.994 -7.325 1.00 83.88 442 VAL A C 1
ATOM 3609 O O . VAL A 1 442 ? 31.615 -39.315 -6.372 1.00 83.88 442 VAL A O 1
ATOM 3612 N N . GLY A 1 443 ? 33.218 -40.567 -7.319 1.00 83.44 443 GLY A N 1
ATOM 3613 C CA . GLY A 1 443 ? 34.166 -40.489 -6.205 1.00 83.44 443 GLY A CA 1
ATOM 3614 C C . GLY A 1 443 ? 33.888 -41.478 -5.067 1.00 83.44 443 GLY A C 1
ATOM 3615 O O . GLY A 1 443 ? 33.120 -42.421 -5.207 1.00 83.44 443 GLY A O 1
ATOM 3616 N N . ARG A 1 444 ? 34.568 -41.276 -3.931 1.00 79.81 444 ARG A N 1
ATOM 3617 C CA . ARG A 1 444 ? 34.456 -42.151 -2.751 1.00 79.81 444 ARG A CA 1
ATOM 3618 C C . ARG A 1 444 ? 33.172 -41.889 -1.966 1.00 79.81 444 ARG A C 1
ATOM 3620 O O . ARG A 1 444 ? 32.671 -40.761 -1.957 1.00 79.81 444 ARG A O 1
ATOM 3627 N N . ASP A 1 445 ? 32.712 -42.919 -1.261 1.00 80.75 445 ASP A N 1
ATOM 3628 C CA . ASP A 1 445 ? 31.521 -42.845 -0.423 1.00 80.75 445 ASP A CA 1
ATOM 3629 C C . ASP A 1 445 ? 31.663 -41.879 0.762 1.00 80.75 445 ASP A C 1
ATOM 3631 O O . ASP A 1 445 ? 32.766 -41.574 1.236 1.00 80.75 445 ASP A O 1
ATOM 3635 N N . ILE A 1 446 ? 30.529 -41.343 1.214 1.00 82.00 446 ILE A N 1
ATOM 3636 C CA . ILE A 1 446 ? 30.486 -40.403 2.327 1.00 82.00 446 ILE A CA 1
ATOM 3637 C C . ILE A 1 446 ? 30.857 -41.113 3.628 1.00 82.00 446 ILE A C 1
ATOM 3639 O O . ILE A 1 446 ? 30.303 -42.141 3.995 1.00 82.00 446 ILE A O 1
ATOM 3643 N N . GLN A 1 447 ? 31.775 -40.518 4.384 1.00 71.38 447 GLN A N 1
ATOM 3644 C CA . GLN A 1 447 ? 32.104 -41.011 5.716 1.00 71.38 447 GLN A CA 1
ATOM 3645 C C . GLN A 1 447 ? 31.287 -40.277 6.780 1.00 71.38 447 GLN A C 1
ATOM 3647 O O . GLN A 1 447 ? 31.191 -39.042 6.786 1.00 71.38 447 GLN A O 1
ATOM 3652 N N . MET A 1 448 ? 30.722 -41.043 7.709 1.00 68.38 448 MET A N 1
ATOM 3653 C CA . MET A 1 448 ? 30.038 -40.545 8.902 1.00 68.38 448 MET A CA 1
ATOM 3654 C C . MET A 1 448 ? 31.074 -40.325 10.015 1.00 68.38 448 MET A C 1
ATOM 3656 O O . MET A 1 448 ? 31.191 -41.111 10.950 1.00 68.38 448 MET A O 1
ATOM 3660 N N . ARG A 1 449 ? 31.919 -39.294 9.868 1.00 58.69 449 ARG A N 1
ATOM 3661 C CA . ARG A 1 449 ? 32.976 -38.978 10.846 1.00 58.69 449 ARG A CA 1
ATOM 3662 C C . ARG A 1 449 ? 32.413 -38.179 12.026 1.00 58.69 449 ARG A C 1
ATOM 3664 O O . ARG A 1 449 ? 31.604 -37.278 11.822 1.00 58.69 449 ARG A O 1
ATOM 3671 N N . ALA A 1 450 ? 32.892 -38.473 13.235 1.00 54.91 450 ALA A N 1
ATOM 3672 C CA . ALA A 1 450 ? 32.702 -37.611 14.40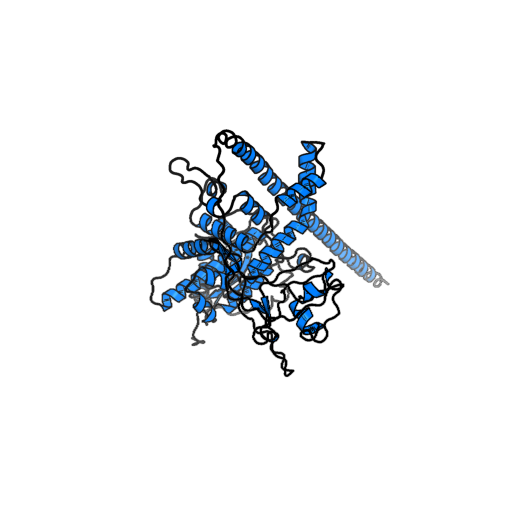2 1.00 54.91 450 ALA A CA 1
ATOM 3673 C C . ALA A 1 450 ? 33.575 -36.344 14.286 1.00 54.91 450 ALA A C 1
ATOM 3675 O O . ALA A 1 450 ? 34.639 -36.398 13.658 1.00 54.91 450 ALA A O 1
ATOM 3676 N N . LEU A 1 451 ? 33.164 -35.216 14.883 1.00 54.72 451 LEU A N 1
ATOM 3677 C CA . LEU A 1 451 ? 34.000 -34.006 14.924 1.00 54.72 451 LEU A CA 1
ATOM 3678 C C . LEU A 1 451 ? 35.297 -34.308 15.698 1.00 54.72 451 LEU A C 1
ATOM 3680 O O . LEU A 1 451 ? 35.286 -34.565 16.899 1.00 54.72 451 LEU A O 1
ATOM 3684 N N . GLY A 1 452 ? 36.438 -34.322 15.010 1.00 45.75 452 GLY A N 1
ATOM 3685 C CA . GLY A 1 452 ? 37.726 -34.592 15.648 1.00 45.75 452 GLY A CA 1
ATOM 3686 C C . GLY A 1 452 ? 38.107 -33.494 16.647 1.00 45.75 452 GLY A C 1
ATOM 3687 O O . GLY A 1 452 ? 37.998 -32.310 16.332 1.00 45.75 452 GLY A O 1
ATOM 3688 N N . LYS A 1 453 ? 38.616 -33.879 17.828 1.00 36.69 453 LYS A N 1
ATOM 3689 C CA . LYS A 1 453 ? 39.305 -32.958 18.750 1.00 36.69 453 LYS A CA 1
ATOM 3690 C C . LYS A 1 453 ? 40.499 -32.342 18.008 1.00 36.69 453 LYS A C 1
ATOM 3692 O O . LYS A 1 453 ? 41.471 -33.038 17.716 1.00 36.69 453 LYS A O 1
ATOM 3697 N N . LYS A 1 454 ? 40.432 -31.051 17.663 1.00 34.91 454 LYS A N 1
ATOM 3698 C CA . LYS A 1 454 ? 41.556 -30.332 17.042 1.00 34.91 454 LYS A CA 1
ATOM 3699 C C . LYS A 1 454 ? 42.722 -30.269 18.038 1.00 34.91 454 LYS A C 1
ATOM 3701 O O . LYS A 1 454 ? 42.635 -29.588 19.055 1.00 34.91 454 LYS A O 1
ATOM 3706 N N . ARG A 1 455 ? 43.821 -30.968 17.731 1.00 30.55 455 ARG A N 1
ATOM 3707 C CA . ARG A 1 455 ? 45.128 -30.759 18.375 1.00 30.55 455 ARG A CA 1
ATOM 3708 C C . ARG A 1 455 ? 45.633 -29.366 17.979 1.00 30.55 455 ARG A C 1
ATOM 3710 O O . ARG A 1 455 ? 45.693 -29.052 16.792 1.00 30.55 455 ARG A O 1
ATOM 3717 N N . ARG A 1 456 ? 45.973 -28.542 18.975 1.00 33.28 456 ARG A N 1
ATOM 3718 C CA . ARG A 1 456 ? 46.713 -27.282 18.805 1.00 33.28 456 ARG A CA 1
ATOM 3719 C C . ARG A 1 456 ? 48.078 -27.595 18.185 1.00 33.28 456 ARG A C 1
ATOM 3721 O O . ARG A 1 456 ? 48.845 -28.356 18.763 1.00 33.28 456 ARG A O 1
ATOM 3728 N N . GLY A 1 457 ? 48.364 -27.004 17.030 1.00 29.19 457 GLY A N 1
ATOM 3729 C CA . GLY A 1 457 ? 49.686 -26.990 16.411 1.00 29.19 457 GLY A CA 1
ATOM 3730 C C . GLY A 1 457 ? 50.002 -25.563 15.989 1.00 29.19 457 GLY A C 1
ATOM 3731 O O . GLY A 1 457 ? 49.368 -25.044 15.076 1.00 29.19 457 GLY A O 1
ATOM 3732 N N . SER A 1 458 ? 50.920 -24.934 16.719 1.00 28.61 458 SER A N 1
ATOM 3733 C CA . SER A 1 458 ? 51.471 -23.607 16.445 1.00 28.61 458 SER A CA 1
ATOM 3734 C C . SER A 1 458 ? 52.405 -23.674 15.236 1.00 28.61 458 SER A C 1
ATOM 3736 O O . SER A 1 458 ? 53.230 -24.585 15.159 1.00 28.61 458 SER A O 1
ATOM 3738 N N . ARG A 1 459 ? 52.310 -22.709 14.316 1.00 26.34 459 ARG A N 1
ATOM 3739 C CA . ARG A 1 459 ? 53.422 -22.354 13.429 1.00 26.34 459 ARG A CA 1
ATOM 3740 C C . ARG A 1 459 ? 53.403 -20.846 13.182 1.00 26.34 459 ARG A C 1
ATOM 3742 O O . ARG A 1 459 ? 52.429 -20.312 12.664 1.00 26.34 459 ARG A O 1
ATOM 3749 N N . VAL A 1 460 ? 54.472 -20.212 13.651 1.00 29.48 460 VAL A N 1
ATOM 3750 C CA . VAL A 1 460 ? 54.845 -18.795 13.530 1.00 29.48 460 VAL A CA 1
ATOM 3751 C C . VAL A 1 460 ? 55.624 -18.583 12.219 1.00 29.48 460 VAL A C 1
ATOM 3753 O O . VAL A 1 460 ? 56.149 -19.569 11.694 1.00 29.48 460 VAL A O 1
ATOM 3756 N N . GLN A 1 461 ? 55.750 -17.305 11.813 1.00 31.64 461 GLN A N 1
ATOM 3757 C CA . GLN A 1 461 ? 56.642 -16.672 10.805 1.00 31.64 461 GLN A CA 1
ATOM 3758 C C . GLN A 1 461 ? 55.952 -16.341 9.464 1.00 31.64 461 GLN A C 1
ATOM 3760 O O . GLN A 1 461 ? 55.199 -17.164 8.957 1.00 31.64 461 GLN A O 1
ATOM 3765 N N . ASP A 1 462 ? 56.140 -15.182 8.822 1.00 25.88 462 ASP A N 1
ATOM 3766 C CA . ASP A 1 462 ? 56.976 -13.994 9.087 1.00 25.88 462 ASP A CA 1
ATOM 3767 C C . ASP A 1 462 ? 56.431 -12.789 8.285 1.00 25.88 462 ASP A C 1
ATOM 3769 O O . ASP A 1 462 ? 55.622 -12.967 7.371 1.00 25.88 462 ASP A O 1
ATOM 3773 N N . ALA A 1 463 ? 56.884 -11.585 8.631 1.00 31.39 463 ALA A N 1
ATOM 3774 C CA . ALA A 1 463 ? 56.558 -10.302 8.013 1.00 31.39 463 ALA A CA 1
ATOM 3775 C C . ALA A 1 463 ? 57.308 -10.043 6.687 1.00 31.39 463 ALA A C 1
ATOM 3777 O O . ALA A 1 463 ? 58.405 -10.550 6.465 1.00 31.39 463 ALA A O 1
ATOM 3778 N N . GLY A 1 464 ? 56.736 -9.183 5.837 1.00 25.70 464 GLY A N 1
ATOM 3779 C CA . GLY A 1 464 ? 57.389 -8.625 4.649 1.00 25.70 464 GLY A CA 1
ATOM 3780 C C . GLY A 1 464 ? 56.634 -7.404 4.115 1.00 25.70 464 GLY A C 1
ATOM 3781 O O . GLY A 1 464 ? 55.469 -7.508 3.746 1.00 25.70 464 GLY A O 1
ATOM 3782 N N . SER A 1 465 ? 57.309 -6.258 4.148 1.00 29.45 465 SER A N 1
ATOM 3783 C CA . SER A 1 465 ? 56.912 -4.885 3.802 1.00 29.45 465 SER A CA 1
ATOM 3784 C C . SER A 1 465 ? 56.755 -4.607 2.298 1.00 29.45 465 SER A C 1
ATOM 3786 O O . SER A 1 465 ? 57.442 -5.236 1.497 1.00 29.45 465 SER A O 1
ATOM 3788 N N . GLY A 1 466 ? 55.966 -3.585 1.933 1.00 25.92 466 GLY A N 1
ATOM 3789 C CA . GLY A 1 466 ? 55.986 -2.978 0.592 1.00 25.92 466 GLY A CA 1
ATOM 3790 C C . GLY A 1 466 ? 54.904 -1.910 0.353 1.00 25.92 466 GLY A C 1
ATOM 3791 O O . GLY A 1 466 ? 53.773 -2.264 0.057 1.00 25.92 466 GLY A O 1
ATOM 3792 N N . GLU A 1 467 ? 55.302 -0.652 0.564 1.00 25.14 467 GLU A N 1
ATOM 3793 C CA . GLU A 1 467 ? 54.934 0.662 -0.023 1.00 25.14 467 GLU A CA 1
ATOM 3794 C C . GLU A 1 467 ? 53.592 0.933 -0.755 1.00 25.14 467 GLU A C 1
ATOM 3796 O O . GLU A 1 467 ? 53.073 0.134 -1.528 1.00 25.14 467 GLU A O 1
ATOM 3801 N N . ALA A 1 468 ? 53.092 2.160 -0.533 1.00 31.56 468 ALA A N 1
ATOM 3802 C CA . ALA A 1 468 ? 51.971 2.828 -1.210 1.00 31.56 468 ALA A CA 1
ATOM 3803 C C . ALA A 1 468 ? 52.401 3.522 -2.524 1.00 31.56 468 ALA A C 1
ATOM 3805 O O . ALA A 1 468 ? 53.595 3.762 -2.714 1.00 31.56 468 ALA A O 1
ATOM 3806 N N . PRO A 1 469 ? 51.438 3.916 -3.385 1.00 33.53 469 PRO A N 1
ATOM 3807 C CA . PRO A 1 469 ? 51.334 5.352 -3.683 1.00 33.53 469 PRO A CA 1
ATOM 3808 C C . PRO A 1 469 ? 49.896 5.910 -3.813 1.00 33.53 469 PRO A C 1
ATOM 3810 O O . PRO A 1 469 ? 48.991 5.269 -4.335 1.00 33.53 469 PRO A O 1
ATOM 3813 N N . GLU A 1 470 ? 49.754 7.104 -3.232 1.00 28.02 470 GLU A N 1
ATOM 3814 C CA . GLU A 1 470 ? 49.189 8.385 -3.707 1.00 28.02 470 GLU A CA 1
ATOM 3815 C C . GLU A 1 470 ? 47.969 8.453 -4.659 1.00 28.02 470 GLU A C 1
ATOM 3817 O O . GLU A 1 470 ? 47.951 7.923 -5.766 1.00 28.02 470 GLU A O 1
ATOM 3822 N N . HIS A 1 471 ? 46.979 9.219 -4.175 1.00 32.69 471 HIS A N 1
ATOM 3823 C CA . HIS A 1 471 ? 45.824 9.815 -4.851 1.00 32.69 471 HIS A CA 1
ATOM 3824 C C . HIS A 1 471 ? 46.243 11.021 -5.703 1.00 32.69 471 HIS A C 1
ATOM 3826 O O . HIS A 1 471 ? 46.953 11.871 -5.179 1.00 32.69 471 HIS A O 1
ATOM 3832 N N . GLU A 1 472 ? 45.687 11.157 -6.910 1.00 32.03 472 GLU A N 1
ATOM 3833 C CA . GLU A 1 472 ? 45.229 12.424 -7.516 1.00 32.03 472 GLU A CA 1
ATOM 3834 C C . GLU A 1 472 ? 44.581 12.111 -8.879 1.00 32.03 472 GLU A C 1
ATOM 3836 O O . GLU A 1 472 ? 45.273 11.666 -9.784 1.00 32.03 472 GLU A O 1
ATOM 3841 N N . ASP A 1 473 ? 43.248 12.247 -8.964 1.00 34.22 473 ASP A N 1
ATOM 3842 C CA . ASP A 1 473 ? 42.432 12.586 -10.156 1.00 34.22 473 ASP A CA 1
ATOM 3843 C C . ASP A 1 473 ? 40.986 12.063 -10.007 1.00 34.22 473 ASP A C 1
ATOM 3845 O O . ASP A 1 473 ? 40.527 11.186 -10.729 1.00 34.22 473 ASP A O 1
ATOM 3849 N N . GLU A 1 474 ? 40.232 12.632 -9.062 1.00 33.00 474 GLU A N 1
ATOM 3850 C CA . GLU A 1 474 ? 38.772 12.462 -8.964 1.00 33.00 474 GLU A CA 1
ATOM 3851 C C . GLU A 1 474 ? 38.133 13.821 -8.637 1.00 33.00 474 GLU A C 1
ATOM 3853 O O . GLU A 1 474 ? 37.667 14.075 -7.531 1.00 33.00 474 GLU A O 1
ATOM 3858 N N . ALA A 1 475 ? 38.185 14.757 -9.587 1.00 34.25 475 ALA A N 1
ATOM 3859 C CA . ALA A 1 475 ? 37.474 16.039 -9.470 1.00 34.25 475 ALA A CA 1
ATOM 3860 C C . ALA A 1 475 ? 36.936 16.572 -10.810 1.00 34.25 475 ALA A C 1
ATOM 3862 O O . ALA A 1 475 ? 36.581 17.740 -10.911 1.00 34.25 475 ALA A O 1
ATOM 3863 N N . LYS A 1 476 ? 36.879 15.734 -11.855 1.00 34.84 476 LYS A N 1
ATOM 3864 C CA . LYS A 1 476 ? 36.327 16.113 -13.171 1.00 34.84 476 LYS A CA 1
ATOM 3865 C C . LYS A 1 476 ? 35.321 15.118 -13.759 1.00 34.84 476 LYS A C 1
ATOM 3867 O O . LYS A 1 476 ? 34.882 15.316 -14.881 1.00 34.84 476 LYS A O 1
ATOM 3872 N N . GLN A 1 477 ? 34.937 14.082 -13.010 1.00 34.09 477 GLN A N 1
ATOM 3873 C CA . GLN A 1 477 ? 33.889 13.131 -13.415 1.00 34.09 477 GLN A CA 1
ATOM 3874 C C . GLN A 1 477 ? 32.517 13.418 -12.786 1.00 34.09 477 GLN A C 1
ATOM 3876 O O . GLN A 1 477 ? 31.521 12.901 -13.264 1.00 34.09 477 GLN A O 1
ATOM 3881 N N . ALA A 1 478 ? 32.436 14.283 -11.770 1.00 33.34 478 ALA A N 1
ATOM 3882 C CA . ALA A 1 478 ? 31.190 14.517 -11.038 1.00 33.34 478 ALA A CA 1
ATOM 3883 C C . ALA A 1 478 ? 30.250 15.561 -11.676 1.00 33.34 478 ALA A C 1
ATOM 3885 O O . ALA A 1 478 ? 29.090 15.622 -11.298 1.00 33.34 478 ALA A O 1
ATOM 3886 N N . GLU A 1 479 ? 30.723 16.370 -12.631 1.00 35.88 479 GLU A N 1
ATOM 3887 C CA . GLU A 1 479 ? 29.901 17.415 -13.275 1.00 35.88 479 GLU A CA 1
ATOM 3888 C C . GLU A 1 479 ? 29.319 16.981 -14.634 1.00 35.88 479 GLU A C 1
ATOM 3890 O O . GLU A 1 479 ? 28.421 17.638 -15.140 1.00 35.88 479 GLU A O 1
ATOM 3895 N N . GLN A 1 480 ? 29.776 15.858 -15.207 1.00 33.00 480 GLN A N 1
ATOM 3896 C CA . GLN A 1 480 ? 29.173 15.258 -16.411 1.00 33.00 480 GLN A CA 1
ATOM 3897 C C . GLN A 1 480 ? 28.093 14.213 -16.083 1.00 33.00 480 GLN A C 1
ATOM 3899 O O . GLN A 1 480 ? 27.174 14.027 -16.871 1.00 33.00 480 GLN A O 1
ATOM 3904 N N . GLU A 1 481 ? 28.151 13.582 -14.904 1.00 35.66 481 GLU A N 1
ATOM 3905 C CA . GLU A 1 481 ? 27.172 12.566 -14.484 1.00 35.66 481 GLU A CA 1
ATOM 3906 C C . GLU A 1 481 ? 25.820 13.153 -14.030 1.00 35.66 481 GLU A C 1
ATOM 3908 O O . GLU A 1 481 ? 24.819 12.443 -14.061 1.00 35.66 481 GLU A O 1
ATOM 3913 N N . ASP A 1 482 ? 25.755 14.428 -13.623 1.00 31.84 482 ASP A N 1
ATOM 3914 C CA . ASP A 1 482 ? 24.497 15.053 -13.176 1.00 31.84 482 ASP A CA 1
ATOM 3915 C C . ASP A 1 482 ? 23.669 15.641 -14.354 1.00 31.84 482 ASP A C 1
ATOM 3917 O O . ASP A 1 482 ? 22.445 15.648 -14.265 1.00 31.84 482 ASP A O 1
ATOM 3921 N N . GLU A 1 483 ? 24.278 16.033 -15.489 1.00 32.41 483 GLU A N 1
ATOM 3922 C CA . GLU A 1 483 ? 23.537 16.459 -16.703 1.00 32.41 483 GLU A CA 1
ATOM 3923 C C . GLU A 1 483 ? 23.041 15.269 -17.554 1.00 32.41 483 GLU A C 1
ATOM 3925 O O . GLU A 1 483 ? 21.953 15.338 -18.129 1.00 32.41 483 GLU A O 1
ATOM 3930 N N . GLU A 1 484 ? 23.785 14.154 -17.604 1.00 30.70 484 GLU A N 1
ATOM 3931 C CA . GLU A 1 484 ? 23.320 12.910 -18.245 1.00 30.70 484 GLU A CA 1
ATOM 3932 C C . GLU A 1 484 ? 22.181 12.251 -17.446 1.00 30.70 484 GLU A C 1
ATOM 3934 O O . GLU A 1 484 ? 21.236 11.736 -18.041 1.00 30.70 484 GLU A O 1
ATOM 3939 N N . ALA A 1 485 ? 22.198 12.343 -16.110 1.00 31.28 485 ALA A N 1
ATOM 3940 C CA . ALA A 1 485 ? 21.138 11.804 -15.257 1.00 31.28 485 ALA A CA 1
ATOM 3941 C C . ALA A 1 485 ? 19.810 12.581 -15.354 1.00 31.28 485 ALA A C 1
ATOM 3943 O O . ALA A 1 485 ? 18.752 11.980 -15.185 1.00 31.28 485 ALA A O 1
ATOM 3944 N N . GLU A 1 486 ? 19.837 13.890 -15.631 1.00 31.42 486 GLU A N 1
ATOM 3945 C CA . GLU A 1 486 ? 18.617 14.687 -15.851 1.00 31.42 486 GLU A CA 1
ATOM 3946 C C . GLU A 1 486 ? 17.988 14.420 -17.233 1.00 31.42 486 GLU A C 1
ATOM 3948 O O . GLU A 1 486 ? 16.763 14.400 -17.353 1.00 31.42 486 GLU A O 1
ATOM 3953 N N . GLN A 1 487 ? 18.796 14.128 -18.260 1.00 30.23 487 GLN A N 1
ATOM 3954 C CA . GLN A 1 487 ? 18.305 13.743 -19.593 1.00 30.23 487 GLN A CA 1
ATOM 3955 C C . GLN A 1 487 ? 17.823 12.284 -19.646 1.00 30.23 487 GLN A C 1
ATOM 3957 O O . GLN A 1 48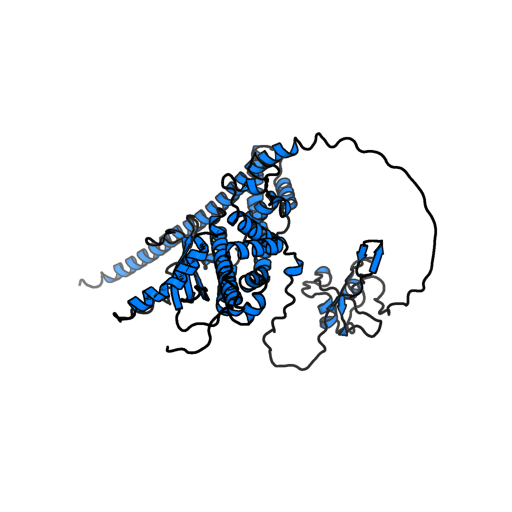7 ? 16.806 11.999 -20.281 1.00 30.23 487 GLN A O 1
ATOM 3962 N N . GLU A 1 488 ? 18.489 11.365 -18.936 1.00 32.75 488 GLU A N 1
ATOM 3963 C CA . GLU A 1 488 ? 17.978 10.005 -18.713 1.00 32.75 488 GLU A CA 1
ATOM 3964 C C . GLU A 1 488 ? 16.675 10.019 -17.896 1.00 32.75 488 GLU A C 1
ATOM 3966 O O . GLU A 1 488 ? 15.823 9.165 -18.096 1.00 32.75 488 GLU A O 1
ATOM 3971 N N . GLU A 1 489 ? 16.464 11.005 -17.021 1.00 35.69 489 GLU A N 1
ATOM 3972 C CA . GLU A 1 489 ? 15.261 11.121 -16.193 1.00 35.69 489 GLU A CA 1
ATOM 3973 C C . GLU A 1 489 ? 14.014 11.584 -16.969 1.00 35.69 489 GLU A C 1
ATOM 3975 O O . GLU A 1 489 ? 12.919 11.073 -16.709 1.00 35.69 489 GLU A O 1
ATOM 3980 N N . GLU A 1 490 ? 14.145 12.533 -17.904 1.00 32.16 490 GLU A N 1
ATOM 3981 C CA . GLU A 1 490 ? 13.044 12.887 -18.814 1.00 32.16 490 GLU A CA 1
ATOM 3982 C C . GLU A 1 490 ? 12.732 11.718 -19.754 1.00 32.16 490 GLU A C 1
ATOM 3984 O O . GLU A 1 490 ? 11.562 11.383 -19.936 1.00 32.16 490 GLU A O 1
ATOM 3989 N N . ALA A 1 491 ? 13.762 11.020 -20.244 1.00 31.73 491 ALA A N 1
ATOM 3990 C CA . ALA A 1 491 ? 13.600 9.832 -21.074 1.00 31.73 491 ALA A CA 1
ATOM 3991 C C . ALA A 1 491 ? 12.957 8.658 -20.313 1.00 31.73 491 ALA A C 1
ATOM 3993 O O . ALA A 1 491 ? 12.050 8.038 -20.847 1.00 31.73 491 ALA A O 1
ATOM 3994 N N . GLU A 1 492 ? 13.339 8.383 -19.060 1.00 37.19 492 GLU A N 1
ATOM 3995 C CA . GLU A 1 492 ? 12.744 7.318 -18.236 1.00 37.19 492 GLU A CA 1
ATOM 3996 C C . GLU A 1 492 ? 11.309 7.653 -17.798 1.00 37.19 492 GLU A C 1
ATOM 3998 O O . GLU A 1 492 ? 10.474 6.757 -17.727 1.00 37.19 492 GLU A O 1
ATOM 4003 N N . GLN A 1 493 ? 10.978 8.923 -17.526 1.00 39.16 493 GLN A N 1
ATOM 4004 C CA . GLN A 1 493 ? 9.602 9.340 -17.202 1.00 39.16 493 GLN A CA 1
ATOM 4005 C C . GLN A 1 493 ? 8.688 9.386 -18.434 1.00 39.16 493 GLN A C 1
ATOM 4007 O O . GLN A 1 493 ? 7.477 9.167 -18.305 1.00 39.16 493 GLN A O 1
ATOM 4012 N N . GLU A 1 494 ? 9.244 9.672 -19.612 1.00 40.59 494 GLU A N 1
ATOM 4013 C CA . GLU A 1 494 ? 8.569 9.526 -20.902 1.00 40.59 494 GLU A CA 1
ATOM 4014 C C . GLU A 1 494 ? 8.429 8.057 -21.304 1.00 40.59 494 GLU A C 1
ATOM 4016 O O . GLU A 1 494 ? 7.346 7.672 -21.719 1.00 40.59 494 GLU A O 1
ATOM 4021 N N . ASP A 1 495 ? 9.438 7.215 -21.087 1.00 39.88 495 ASP A N 1
ATOM 4022 C CA . ASP A 1 495 ? 9.371 5.767 -21.326 1.00 39.88 495 ASP A CA 1
ATOM 4023 C C . ASP A 1 495 ? 8.387 5.099 -20.350 1.00 39.88 495 ASP A C 1
ATOM 4025 O O . ASP A 1 495 ? 7.575 4.276 -20.758 1.00 39.88 495 ASP A O 1
ATOM 4029 N N . GLU A 1 496 ? 8.362 5.502 -19.071 1.00 48.75 496 GLU A N 1
ATOM 4030 C CA . GLU A 1 496 ? 7.332 5.093 -18.102 1.00 48.75 496 GLU A CA 1
ATOM 4031 C C . GLU A 1 496 ? 5.936 5.570 -18.522 1.00 48.75 496 GLU A C 1
ATOM 4033 O O . GLU A 1 496 ? 4.946 4.899 -18.242 1.00 48.75 496 GLU A O 1
ATOM 4038 N N . LYS A 1 497 ? 5.829 6.730 -19.175 1.00 49.75 497 LYS A N 1
ATOM 4039 C CA . LYS A 1 497 ? 4.567 7.237 -19.725 1.00 49.75 497 LYS A CA 1
ATOM 4040 C C . LYS A 1 497 ? 4.119 6.450 -20.941 1.00 49.75 497 LYS A C 1
ATOM 4042 O O . LYS A 1 497 ? 2.961 6.069 -20.989 1.00 49.75 497 LYS A O 1
ATOM 4047 N N . GLU A 1 498 ? 5.018 6.181 -21.871 1.00 48.78 498 GLU A N 1
ATOM 4048 C CA . GLU A 1 498 ? 4.745 5.454 -23.107 1.00 48.78 498 GLU A CA 1
ATOM 4049 C C . GLU A 1 498 ? 4.456 3.973 -22.829 1.00 48.78 498 GLU A C 1
ATOM 4051 O O . GLU A 1 498 ? 3.506 3.431 -23.386 1.00 48.78 498 GLU A O 1
ATOM 4056 N N . ASP A 1 499 ? 5.177 3.341 -21.897 1.00 48.66 499 ASP A N 1
ATOM 4057 C CA . ASP A 1 499 ? 4.884 1.994 -21.395 1.00 48.66 499 ASP A CA 1
ATOM 4058 C C . ASP A 1 499 ? 3.495 1.909 -20.756 1.00 48.66 499 ASP A C 1
ATOM 4060 O O . ASP A 1 499 ? 2.727 0.989 -21.037 1.00 48.66 499 ASP A O 1
ATOM 4064 N N . GLU A 1 500 ? 3.177 2.857 -19.867 1.00 53.09 500 GLU A N 1
ATOM 4065 C CA . GLU A 1 500 ? 1.896 2.877 -19.163 1.00 53.09 500 GLU A CA 1
ATOM 4066 C C . GLU A 1 500 ? 0.729 3.274 -20.079 1.00 53.09 500 GLU A C 1
ATOM 4068 O O . GLU A 1 500 ? -0.384 2.810 -19.835 1.00 53.09 500 GLU A O 1
ATOM 4073 N N . ASP A 1 501 ? 0.955 4.112 -21.097 1.00 50.03 501 ASP A N 1
ATOM 4074 C CA . ASP A 1 501 ? -0.053 4.548 -22.071 1.00 50.03 501 ASP A CA 1
ATOM 4075 C C . ASP A 1 501 ? -0.296 3.475 -23.155 1.00 50.03 501 ASP A C 1
ATOM 4077 O O . ASP A 1 501 ? -1.434 3.317 -23.592 1.00 50.03 501 ASP A O 1
ATOM 4081 N N . ALA A 1 502 ? 0.720 2.701 -23.559 1.00 54.62 502 ALA A N 1
ATOM 4082 C CA . ALA A 1 502 ? 0.579 1.598 -24.518 1.00 54.62 502 ALA A CA 1
ATOM 4083 C C . ALA A 1 502 ? -0.170 0.398 -23.920 1.00 54.62 502 ALA A C 1
ATOM 4085 O O . ALA A 1 502 ? -1.069 -0.145 -24.553 1.00 54.62 502 ALA A O 1
ATOM 4086 N N . GLU A 1 503 ? 0.137 0.024 -22.677 1.00 53.81 503 GLU A N 1
ATOM 4087 C CA . GLU A 1 503 ? -0.596 -1.040 -21.975 1.00 53.81 503 GLU A CA 1
ATOM 4088 C C . GLU A 1 503 ? -2.040 -0.611 -21.664 1.00 53.81 503 GLU A C 1
ATOM 4090 O O . GLU A 1 503 ? -2.955 -1.419 -21.758 1.00 53.81 503 GLU A O 1
ATOM 4095 N N . GLN A 1 504 ? -2.277 0.679 -21.383 1.00 55.03 504 GLN A N 1
ATOM 4096 C CA . GLN A 1 504 ? -3.638 1.226 -21.284 1.00 55.03 504 GLN A CA 1
ATOM 4097 C C . GLN A 1 504 ? -4.387 1.187 -22.620 1.00 55.03 504 GLN A C 1
ATOM 4099 O O . GLN A 1 504 ? -5.588 0.948 -22.611 1.00 55.03 504 GLN A O 1
ATOM 4104 N N . GLN A 1 505 ? -3.711 1.423 -23.748 1.00 52.97 505 GLN A N 1
ATOM 4105 C CA . GLN A 1 505 ? -4.319 1.321 -25.080 1.00 52.97 505 GLN A CA 1
ATOM 4106 C C . GLN A 1 505 ? -4.634 -0.126 -25.461 1.00 52.97 505 GLN A C 1
ATOM 4108 O O . GLN A 1 505 ? -5.647 -0.355 -26.111 1.00 52.97 505 GLN A O 1
ATOM 4113 N N . GLN A 1 506 ? -3.806 -1.081 -25.034 1.00 53.22 506 GLN A N 1
ATOM 4114 C CA . GLN A 1 506 ? -4.044 -2.509 -25.234 1.00 53.22 506 GLN A CA 1
ATOM 4115 C C . GLN A 1 506 ? -5.218 -3.012 -24.378 1.00 53.22 506 GLN A C 1
ATOM 4117 O O . GLN A 1 506 ? -6.126 -3.645 -24.907 1.00 53.22 506 GLN A O 1
ATOM 4122 N N . GLU A 1 507 ? -5.276 -2.633 -23.094 1.00 51.00 507 GLU A N 1
ATOM 4123 C CA . GLU A 1 507 ? -6.436 -2.918 -22.229 1.00 51.00 507 GLU A CA 1
ATOM 4124 C C . GLU A 1 507 ? -7.720 -2.223 -22.758 1.00 51.00 507 GLU A C 1
ATOM 4126 O O . GLU A 1 507 ? -8.811 -2.776 -22.655 1.00 51.00 507 GLU A O 1
ATOM 4131 N N . GLU A 1 508 ? -7.620 -1.024 -23.358 1.00 52.09 508 GLU A N 1
ATOM 4132 C CA . GLU A 1 508 ? -8.757 -0.337 -24.004 1.00 52.09 508 GLU A CA 1
ATOM 4133 C C . GLU A 1 508 ? -9.184 -0.966 -25.341 1.00 52.09 508 GLU A C 1
ATOM 4135 O O . GLU A 1 508 ? -10.354 -0.841 -25.705 1.00 52.09 508 GLU A O 1
ATOM 4140 N N . SER A 1 509 ? -8.272 -1.593 -26.093 1.00 45.06 509 SER A N 1
ATOM 4141 C CA . SER A 1 509 ? -8.620 -2.309 -27.327 1.00 45.06 509 SER A CA 1
ATOM 4142 C C . SER A 1 509 ? -9.265 -3.657 -27.039 1.00 45.06 509 SER A C 1
ATOM 4144 O O . SER A 1 509 ? -10.256 -3.974 -27.680 1.00 45.06 509 SER A O 1
ATOM 4146 N N . GLU A 1 510 ? -8.767 -4.391 -26.040 1.00 46.69 510 GLU A N 1
ATOM 4147 C CA . GLU A 1 510 ? -9.359 -5.665 -25.606 1.00 46.69 510 GLU A CA 1
ATOM 4148 C C . GLU A 1 510 ? -10.787 -5.445 -25.076 1.00 46.69 510 GLU A C 1
ATOM 4150 O O . GLU A 1 510 ? -11.706 -6.149 -25.475 1.00 46.69 510 GLU A O 1
ATOM 4155 N N . HIS A 1 511 ? -11.019 -4.382 -24.293 1.00 47.59 511 HIS A N 1
ATOM 4156 C CA . HIS A 1 511 ? -12.362 -4.062 -23.793 1.00 47.59 511 HIS A CA 1
ATOM 4157 C C . HIS A 1 511 ? -13.340 -3.594 -24.890 1.00 47.59 511 HIS A C 1
ATOM 4159 O O . HIS A 1 511 ? -14.541 -3.803 -24.776 1.00 47.59 511 HIS A O 1
ATOM 4165 N N . LYS A 1 512 ? -12.844 -2.961 -25.964 1.00 44.50 512 LYS A N 1
ATOM 4166 C CA . LYS A 1 512 ? -13.682 -2.577 -27.114 1.00 44.50 512 LYS A CA 1
ATOM 4167 C C . LYS A 1 512 ? -14.033 -3.751 -28.017 1.00 44.50 512 LYS A C 1
ATOM 4169 O O . LYS A 1 512 ? -15.112 -3.735 -28.592 1.00 44.50 512 LYS A O 1
ATOM 4174 N N . GLU A 1 513 ? -13.126 -4.713 -28.175 1.00 44.22 513 GLU A N 1
ATOM 4175 C CA . GLU A 1 513 ? -13.423 -5.949 -28.903 1.00 44.22 513 GLU A CA 1
ATOM 4176 C C . GLU A 1 513 ? -14.483 -6.770 -28.151 1.00 44.22 513 GLU A C 1
ATOM 4178 O O . GLU A 1 513 ? -15.389 -7.289 -28.789 1.00 44.22 513 GLU A O 1
ATOM 4183 N N . GLU A 1 514 ? -14.458 -6.783 -26.813 1.00 45.75 514 GLU A N 1
ATOM 4184 C CA . GLU A 1 514 ? -15.514 -7.392 -25.987 1.00 45.75 514 GLU A CA 1
ATOM 4185 C C . GLU A 1 514 ? -16.871 -6.670 -26.116 1.00 45.75 514 GLU A C 1
ATOM 4187 O O . GLU A 1 514 ? -17.877 -7.334 -26.348 1.00 45.75 514 GLU A O 1
ATOM 4192 N N . ASP A 1 515 ? -16.911 -5.330 -26.040 1.00 44.28 515 ASP A N 1
ATOM 4193 C CA . ASP A 1 515 ? -18.153 -4.549 -26.227 1.00 44.28 515 ASP A CA 1
ATOM 4194 C C . ASP A 1 515 ? -18.747 -4.741 -27.648 1.00 44.28 515 ASP A C 1
ATOM 4196 O O . ASP A 1 515 ? -19.967 -4.744 -27.828 1.00 44.28 515 ASP A O 1
ATOM 4200 N N . GLU A 1 516 ? -17.897 -4.893 -28.675 1.00 46.06 516 GLU A N 1
ATOM 4201 C CA . GLU A 1 516 ? -18.325 -5.165 -30.057 1.00 46.06 516 GLU A CA 1
ATOM 4202 C C . GLU A 1 516 ? -18.763 -6.630 -30.260 1.00 46.06 516 GLU A C 1
ATOM 4204 O O . GLU A 1 516 ? -19.673 -6.876 -31.050 1.00 46.06 516 GLU A O 1
ATOM 4209 N N . GLU A 1 517 ? -18.176 -7.603 -29.553 1.00 44.84 517 GLU A N 1
ATOM 4210 C CA . GLU A 1 517 ? -18.631 -9.004 -29.566 1.00 44.84 517 GLU A CA 1
ATOM 4211 C C . GLU A 1 517 ? -19.964 -9.189 -28.816 1.00 44.84 517 GLU A C 1
ATOM 4213 O O . GLU A 1 517 ? -20.814 -9.953 -29.279 1.00 44.84 517 GLU A O 1
ATOM 4218 N N . GLU A 1 518 ? -20.199 -8.441 -27.732 1.00 43.31 518 GLU A N 1
ATOM 4219 C CA . GLU A 1 518 ? -21.459 -8.458 -26.971 1.00 43.31 518 GLU A CA 1
ATOM 4220 C C . GLU A 1 518 ? -22.615 -7.796 -27.757 1.00 43.31 518 GLU A C 1
ATOM 4222 O O . GLU A 1 518 ? -23.719 -8.340 -27.805 1.00 43.31 518 GLU A O 1
ATOM 4227 N N . GLU A 1 519 ? -22.365 -6.697 -28.494 1.00 42.12 519 GLU A N 1
ATOM 4228 C CA . GLU A 1 519 ? -23.362 -6.115 -29.421 1.00 42.12 519 GLU A CA 1
ATOM 4229 C C . GLU A 1 519 ? -23.706 -7.057 -30.597 1.00 42.12 519 GLU A C 1
ATOM 4231 O O . GLU A 1 519 ? -24.821 -7.013 -31.134 1.00 42.12 519 GLU A O 1
ATOM 4236 N N . VAL A 1 520 ? -22.777 -7.922 -31.018 1.00 48.16 520 VAL A N 1
ATOM 4237 C CA . VAL A 1 520 ? -23.018 -8.909 -32.087 1.00 48.16 520 VAL A CA 1
ATOM 4238 C C . VAL A 1 520 ? -23.834 -10.107 -31.578 1.00 48.16 520 VAL A C 1
ATOM 4240 O O . VAL A 1 520 ? -24.657 -10.631 -32.332 1.00 48.16 520 VAL A O 1
ATOM 4243 N N . ASP A 1 521 ? -23.681 -10.504 -30.312 1.00 42.72 521 ASP A N 1
ATOM 4244 C CA . ASP A 1 521 ? -24.484 -11.572 -29.692 1.00 42.72 521 ASP A CA 1
ATOM 4245 C C . ASP A 1 521 ? -25.924 -11.102 -29.399 1.00 42.72 521 ASP A C 1
ATOM 4247 O O . ASP A 1 521 ? -26.891 -11.764 -29.786 1.00 42.72 521 ASP A O 1
ATOM 4251 N N . ASP A 1 522 ? -26.092 -9.880 -28.876 1.00 44.94 522 ASP A N 1
ATOM 4252 C CA . ASP A 1 522 ? -27.413 -9.267 -28.648 1.00 44.94 522 ASP A CA 1
ATOM 4253 C C . ASP A 1 522 ? -28.190 -9.037 -29.961 1.00 44.94 522 ASP A C 1
ATOM 4255 O O . ASP A 1 522 ? -29.422 -9.139 -30.010 1.00 44.94 522 ASP A O 1
ATOM 4259 N N . THR A 1 523 ? -27.493 -8.746 -31.065 1.00 49.91 523 THR A N 1
ATOM 4260 C CA . THR A 1 523 ? -28.138 -8.626 -32.384 1.00 49.91 523 THR A CA 1
ATOM 4261 C C . THR A 1 523 ? -28.487 -9.983 -33.001 1.00 49.91 523 THR A C 1
ATOM 4263 O O . THR A 1 523 ? -29.507 -10.075 -33.692 1.00 49.91 523 THR A O 1
ATOM 4266 N N . ALA A 1 524 ? -27.735 -11.047 -32.703 1.00 45.88 524 ALA A N 1
ATOM 4267 C CA . ALA A 1 524 ? -28.052 -12.411 -33.128 1.00 45.88 524 ALA A CA 1
ATOM 4268 C C . ALA A 1 524 ? -29.260 -13.001 -32.370 1.00 45.88 524 ALA A C 1
ATOM 4270 O O . ALA A 1 524 ? -30.132 -13.615 -32.996 1.00 45.88 524 ALA A O 1
ATOM 4271 N N . GLU A 1 525 ? -29.388 -12.749 -31.061 1.00 46.38 525 GLU A N 1
ATOM 4272 C CA . GLU A 1 525 ? -30.563 -13.169 -30.275 1.00 46.38 525 GLU A CA 1
ATOM 4273 C C . GLU A 1 525 ? -31.848 -12.429 -30.698 1.00 46.38 525 GLU A C 1
ATOM 4275 O O . GLU A 1 525 ? -32.943 -13.009 -30.723 1.00 46.38 525 GLU A O 1
ATOM 4280 N N . LEU A 1 526 ? -31.735 -11.161 -31.114 1.00 47.47 526 LEU A N 1
ATOM 4281 C CA . LEU A 1 526 ? -32.861 -10.398 -31.663 1.00 47.47 526 LEU A CA 1
ATOM 4282 C C . LEU A 1 526 ? -33.290 -10.893 -33.055 1.00 47.47 526 LEU A C 1
ATOM 4284 O O . LEU A 1 526 ? -34.488 -10.887 -33.353 1.00 47.47 526 LEU A O 1
ATOM 4288 N N . GLU A 1 527 ? -32.369 -11.368 -33.899 1.00 49.00 527 GLU A N 1
ATOM 4289 C CA . GLU A 1 527 ? -32.715 -11.943 -35.209 1.00 49.00 527 GLU A CA 1
ATOM 4290 C C . GLU A 1 527 ? -33.356 -13.342 -35.099 1.00 49.00 527 GLU A C 1
ATOM 4292 O O . GLU A 1 527 ? -34.326 -13.622 -35.818 1.00 49.00 527 GLU A O 1
ATOM 4297 N N . GLU A 1 528 ? -32.934 -14.191 -34.153 1.00 49.03 528 GLU A N 1
ATOM 4298 C CA . GLU A 1 528 ? -33.611 -15.476 -33.885 1.00 49.03 528 GLU A CA 1
ATOM 4299 C C . GLU A 1 528 ? -35.007 -15.287 -33.257 1.00 49.03 528 GLU A C 1
ATOM 4301 O O . GLU A 1 528 ? -35.957 -15.998 -33.613 1.00 49.03 528 GLU A O 1
ATOM 4306 N N . GLY A 1 529 ? -35.186 -14.273 -32.403 1.00 43.91 529 GLY A N 1
ATOM 4307 C CA . GLY A 1 529 ? -36.491 -13.907 -31.836 1.00 43.91 529 GLY A CA 1
ATOM 4308 C C . GLY A 1 529 ? -37.499 -13.398 -32.877 1.00 43.91 529 GLY A C 1
ATOM 4309 O O . GLY A 1 529 ? -38.697 -13.689 -32.787 1.00 43.91 529 GLY A O 1
ATOM 4310 N N . VAL A 1 530 ? -37.032 -12.690 -33.911 1.00 48.09 530 VAL A N 1
ATOM 4311 C CA . VAL A 1 530 ? -37.882 -12.194 -35.010 1.00 48.09 530 VAL A CA 1
ATOM 4312 C C . VAL A 1 530 ? -38.244 -13.314 -35.996 1.00 48.09 530 VAL A C 1
ATOM 4314 O O . VAL A 1 530 ? -39.375 -13.346 -36.493 1.00 48.09 530 VAL A O 1
ATOM 4317 N N . ALA A 1 531 ? -37.359 -14.292 -36.219 1.00 45.47 531 ALA A N 1
ATOM 4318 C CA . ALA A 1 531 ? -37.665 -15.474 -37.030 1.00 45.47 531 ALA A CA 1
ATOM 4319 C C . ALA A 1 531 ? -38.723 -16.388 -36.375 1.00 45.47 531 ALA A C 1
ATOM 4321 O O . ALA A 1 531 ? -39.605 -16.909 -37.066 1.00 45.47 531 ALA A O 1
ATOM 4322 N N . ALA A 1 532 ? -38.706 -16.526 -35.044 1.00 45.12 532 ALA A N 1
ATOM 4323 C CA . ALA A 1 532 ? -39.719 -17.283 -34.301 1.00 45.12 532 ALA A CA 1
ATOM 4324 C C . ALA A 1 532 ? -41.094 -16.583 -34.262 1.00 45.12 532 ALA A C 1
ATOM 4326 O O . ALA A 1 532 ? -42.130 -17.253 -34.256 1.00 45.12 532 ALA A O 1
ATOM 4327 N N . ALA A 1 533 ? -41.129 -15.246 -34.291 1.00 42.94 533 ALA A N 1
ATOM 4328 C CA . ALA A 1 533 ? -42.372 -14.472 -34.337 1.00 42.94 533 ALA A CA 1
ATOM 4329 C C . ALA A 1 533 ? -43.030 -14.458 -35.734 1.00 42.94 533 ALA A C 1
ATOM 4331 O O . ALA A 1 533 ? -44.256 -14.391 -35.834 1.00 42.94 533 ALA A O 1
ATOM 4332 N N . GLY A 1 534 ? -42.243 -14.573 -36.811 1.00 39.84 534 GLY A N 1
ATOM 4333 C CA . GLY A 1 534 ? -42.752 -14.627 -38.188 1.00 39.84 534 GLY A CA 1
ATOM 4334 C C . GLY A 1 534 ? -43.517 -15.914 -38.521 1.00 39.84 534 GLY A C 1
ATOM 4335 O O . GLY A 1 534 ? -44.516 -15.867 -39.235 1.00 39.84 534 GLY A O 1
ATOM 4336 N N . ALA A 1 535 ? -43.123 -17.053 -37.944 1.00 40.53 535 ALA A N 1
ATOM 4337 C CA . ALA A 1 535 ? -43.747 -18.354 -38.216 1.00 40.53 535 ALA A CA 1
ATOM 4338 C C . ALA A 1 535 ? -45.106 -18.576 -37.515 1.00 40.53 535 ALA A C 1
ATOM 4340 O O . ALA A 1 535 ? -45.789 -19.554 -37.805 1.00 40.53 535 ALA A O 1
ATOM 4341 N N . LEU A 1 536 ? -45.526 -17.677 -36.615 1.00 42.72 536 LEU A N 1
ATOM 4342 C CA . LEU A 1 536 ? -46.798 -17.773 -35.880 1.00 42.72 536 LEU A CA 1
ATOM 4343 C C . LEU A 1 536 ? -47.926 -16.908 -36.470 1.00 42.72 536 LEU A C 1
ATOM 4345 O O . LEU A 1 536 ? -49.003 -16.833 -35.882 1.00 42.72 536 LEU A O 1
ATOM 4349 N N . THR A 1 537 ? -47.707 -16.264 -37.624 1.00 42.38 537 THR A N 1
ATOM 4350 C CA . THR A 1 537 ? -48.698 -15.358 -38.243 1.00 42.38 537 THR A CA 1
ATOM 4351 C C . THR A 1 537 ? -49.350 -15.875 -39.531 1.00 42.38 537 THR A C 1
ATOM 4353 O O . THR A 1 537 ? -50.219 -15.194 -40.063 1.00 42.38 537 THR A O 1
ATOM 4356 N N . GLU A 1 538 ? -49.036 -17.095 -39.991 1.00 43.41 538 GLU A N 1
ATOM 4357 C CA . GLU A 1 538 ? -49.645 -17.685 -41.205 1.00 43.41 538 GLU A CA 1
ATOM 4358 C C . GLU A 1 538 ? -50.676 -18.813 -40.957 1.00 43.41 538 GLU A C 1
ATOM 4360 O O . GLU A 1 538 ? -51.202 -19.362 -41.919 1.00 43.41 538 GLU A O 1
ATOM 4365 N N . GLU A 1 539 ? -51.054 -19.139 -39.712 1.00 44.34 539 GLU A N 1
ATOM 4366 C CA . GLU A 1 539 ? -52.086 -20.172 -39.435 1.00 44.34 539 GLU A CA 1
ATOM 4367 C C . GLU A 1 539 ? -53.452 -19.635 -38.961 1.00 44.34 539 GLU A C 1
ATOM 4369 O O . GLU A 1 539 ? -54.304 -20.395 -38.499 1.00 44.34 539 GLU A O 1
ATOM 4374 N N . THR A 1 540 ? -53.731 -18.339 -39.113 1.00 45.50 540 THR A N 1
ATOM 4375 C CA . THR A 1 540 ? -55.073 -17.793 -38.839 1.00 45.50 540 THR A CA 1
ATOM 4376 C C . THR A 1 540 ? -55.555 -16.872 -39.947 1.00 45.50 540 THR A C 1
ATOM 4378 O O . THR A 1 540 ? -55.758 -15.689 -39.706 1.00 45.50 540 THR A O 1
ATOM 4381 N N . GLU A 1 541 ? -55.746 -17.412 -41.149 1.00 41.66 541 GLU A N 1
ATOM 4382 C CA . GLU A 1 541 ? -56.705 -16.894 -42.135 1.00 41.66 541 GLU A CA 1
ATOM 4383 C C . GLU A 1 541 ? -56.980 -17.957 -43.222 1.00 41.66 541 GLU A C 1
ATOM 4385 O O . GLU A 1 541 ? -56.452 -17.889 -44.325 1.00 41.66 541 GLU A O 1
ATOM 4390 N N . GLU A 1 542 ? -57.800 -18.965 -42.884 1.00 35.09 542 GLU A N 1
ATOM 4391 C CA . GLU A 1 542 ? -58.835 -19.557 -43.764 1.00 35.09 542 GLU A CA 1
ATOM 4392 C C . GLU A 1 542 ? -59.865 -20.381 -42.972 1.00 35.09 542 GLU A C 1
ATOM 4394 O O . GLU A 1 542 ? -59.462 -21.223 -42.134 1.00 35.09 542 GLU A O 1
#

pLDDT: mean 76.8, std 22.56, range [25.14, 98.62]

Organism: NCBI:txid53985

Foldseek 3Di:
DVDDDDKWWDPVLLVQLVALQSLLCLQVPLVQLQLQLVQLVVLCVVCLLVLLVVVQVVVCVVPVPDDSVNSSVVVVVLDDRGGSLLVLLLVLVLLVCLLPPPPPDPCQLCAPQADVPRGGHDSVVQDDPSSSCSCLLSGWRAHCPDPCVVVFLLRRCVSLQVSNLVSLQNGIDDDPAKAKDKDFLADPAPLNQQWDADPPDPRGIHWIKIFIAFQVLLRTNHIHTDNDDPVCVPPPDDDDDDDDDVPVVNVSRNCSPVVLNCQQPVRRFSLVSDDDNDRSSSVVSSSSSSSSSNSLSNSQVSCVVVVHPRDDSSVSSNSNSVVSSVDDPVNSPDPDDDPDPDPPDDDDDDDWDKDFDPDWDDPDVPDTDQDWDFAQLCQQQPPDPPDTDTARIWTPVLADDQFTHGFHQDFDCSSDPVTPDGRVCCCCPVCVVVVNDDGRPDDDHDDRDGDDDDDDDDDDDDDDDDDDDDDDDDDPPPVVVVVVVVVVVVVVVVSSVCSSVVVSVVSVVVVVVVVVVVVVVVVVVVVVVVVVVVVPPPPPDD

Radius of gyration: 30.96 Å; chains: 1; bounding box: 116×76×75 Å